Protein AF-A0AA36HS31-F1 (afdb_monomer)

Mean predicted aligned error: 20.89 Å

Radius of gyration: 39.19 Å; Cα contacts (8 Å, |Δi|>4): 414; chains: 1; bounding box: 127×106×77 Å

Sequence (429 aa):
GKVSGEDRASPPRRLASSHDGKEPAELPWLVSKPWRVFSDANIYEEDPELNCRLLNPVLPLPDVEVEVCLQMWARDPGQQTTSSSSRHGAVAPASSPQGELATGRALRISGLADSAKNAQRLMGVYVELAEQHGGRPSFAKQDQAKPSCLYFHAEKEKWRVAKSLSEKGDFAHVKDSSELPWQVSRPWKVFDGEHHKEVALLQVCQVDRSAEVAPSPKPARKRRRAEVLDEMPLEVLTCLPEDAAPTHPAHGAVRWEAANSRAKFTHNGVTFQATKNGCGSQAAAMVIARACYVKLAEGADREEVLQFRDASMQQAKEIHRSASEVPPAPSGEEGERGEVDGAGPPSKQARTEATGDDATSLSSSSSSDSDSDAAKDGDDSSSEGASGYGRLQPGRPAPALGRACAKMAVRTGLRCYKCYQEKHRCRCK

Organism: NCBI:txid2562239

Foldseek 3Di:
DDDDDDDDDDDDDDPPPPPPPPPPPDDPPPPPDFAWDQDPVRDTDGDPVDDDDDPDPPDDDPPDPDPDPDPDDDDDPDDDDDDDDDDDDDDDDDDDPPDDPPPFWKKFKDQDDPPAVCRVVGGAMWGWDPDADLPAIKTWHDPDPQIWIWHADNVQCKIFIDSDPPDPDGQKMDNHNDRDPQVDPAFMFGDRPPGTHTRNRIGMGTDDPVPPPPPPPPCPVVPPPPPPQPPDPVQLVVLAPDADDPPDCLVVQWDQDPVQQWIWGADPNDIDIFHCQLQVHSVSRSRLSRVLVVCVVVVHDPVVSVVSSNVNSNRNNVVSVVVVPPPDPPPDPPDDDDDDDDDDDDDDDDDDDDDDDDDDDDDDDDDDDDDDDDDDDDDDDDDDDDDDDDDDDPDDDDPDDDPPVVVVCVVVPNPDPVCVVDVPDDPDD

Solvent-accessible surface area (backbone atoms only — not comparable to full-atom values): 28938 Å² total; per-residue (Å²): 134,82,88,87,86,80,92,77,88,77,79,86,80,78,83,79,82,78,78,75,84,70,74,77,77,76,57,95,81,70,72,88,64,81,42,67,46,80,44,97,84,81,43,76,44,77,42,91,82,64,69,92,72,84,78,62,90,88,57,82,78,76,92,73,85,77,84,76,87,74,88,76,81,85,78,84,92,82,79,89,80,84,86,80,90,78,93,74,93,73,84,77,76,83,75,74,80,84,63,78,81,65,90,49,60,37,32,35,34,45,58,65,56,83,86,43,64,58,25,77,71,65,44,46,54,25,38,39,46,94,60,61,36,73,93,28,72,18,27,36,45,74,89,52,99,64,58,34,27,40,33,43,39,59,96,72,45,21,36,36,32,18,65,44,97,82,57,90,69,58,52,30,37,30,83,44,79,53,85,46,80,58,65,51,84,69,60,30,28,35,38,63,86,85,53,71,45,78,35,78,58,47,44,46,43,77,45,62,75,85,78,62,75,62,79,69,73,69,71,61,79,72,62,67,72,74,73,71,70,76,80,70,57,69,72,57,61,74,67,47,72,74,59,61,59,92,87,41,67,38,72,78,55,48,41,79,40,77,92,74,43,27,20,36,36,71,58,96,89,45,74,51,74,27,38,22,87,48,20,65,33,65,64,51,9,44,34,53,42,21,35,43,45,50,43,48,74,73,65,50,53,74,65,61,44,50,53,51,49,53,54,50,26,52,51,34,33,52,48,49,50,56,69,68,60,62,71,78,73,83,76,83,81,84,76,92,76,82,91,78,92,80,83,86,89,84,89,88,87,85,93,80,88,84,87,81,90,82,85,84,90,78,90,85,82,89,77,94,84,85,88,82,85,84,79,89,79,85,81,87,85,88,83,84,84,80,90,75,95,76,82,88,78,92,84,75,84,78,77,83,78,60,78,72,63,63,65,57,36,67,76,72,71,54,88,47,76,66,53,71,75,46,84,82,76,76,85,82,128

Structure (mmCIF, N/CA/C/O backbone):
data_AF-A0AA36HS31-F1
#
_entry.id   AF-A0AA36HS31-F1
#
loop_
_atom_site.group_PDB
_atom_site.id
_atom_site.type_symbol
_atom_site.label_atom_id
_atom_site.label_alt_id
_atom_site.label_comp_id
_atom_site.label_asym_id
_atom_site.label_entity_id
_atom_site.label_seq_id
_atom_site.pdbx_PDB_ins_code
_atom_site.Cartn_x
_atom_site.Cartn_y
_atom_site.Cartn_z
_atom_site.occupancy
_atom_site.B_iso_or_equiv
_atom_site.auth_seq_id
_atom_site.auth_comp_id
_atom_site.auth_asym_id
_atom_site.auth_atom_id
_atom_site.pdbx_PDB_model_num
ATOM 1 N N . GLY A 1 1 ? 81.835 -63.011 -44.218 1.00 41.03 1 GLY A N 1
ATOM 2 C CA . GLY A 1 1 ? 82.513 -63.680 -43.097 1.00 41.03 1 GLY A CA 1
ATOM 3 C C . GLY A 1 1 ? 82.568 -62.746 -41.912 1.00 41.03 1 GLY A C 1
ATOM 4 O O . GLY A 1 1 ? 82.998 -61.625 -42.114 1.00 41.03 1 GLY A O 1
ATOM 5 N N . LYS A 1 2 ? 82.162 -63.272 -40.746 1.00 40.38 2 LYS A N 1
ATOM 6 C CA . LYS A 1 2 ? 82.408 -62.826 -39.355 1.00 40.38 2 LYS A CA 1
ATOM 7 C C . LYS A 1 2 ? 81.834 -61.446 -38.946 1.00 40.38 2 LYS A C 1
ATOM 9 O O . LYS A 1 2 ? 82.147 -60.453 -39.578 1.00 40.38 2 LYS A O 1
ATOM 14 N N . VAL A 1 3 ? 80.861 -61.359 -38.019 1.00 41.88 3 VAL A N 1
ATOM 15 C CA . VAL A 1 3 ? 80.943 -61.626 -36.550 1.00 41.88 3 VAL A CA 1
ATOM 16 C C . VAL A 1 3 ? 81.955 -60.645 -35.940 1.00 41.88 3 VAL A C 1
ATOM 18 O O . VAL A 1 3 ? 83.097 -60.657 -36.376 1.00 41.88 3 VAL A O 1
ATOM 21 N N . SER A 1 4 ? 81.599 -59.694 -35.071 1.00 46.47 4 SER A N 1
ATOM 22 C CA . SER A 1 4 ? 81.195 -59.862 -33.659 1.00 46.47 4 SER A CA 1
ATOM 23 C C . SER A 1 4 ? 80.957 -58.488 -33.003 1.00 46.47 4 SER A C 1
ATOM 25 O O . SER A 1 4 ? 81.559 -57.509 -33.437 1.00 46.47 4 SER A O 1
ATOM 27 N N . GLY A 1 5 ? 80.199 -58.446 -31.902 1.00 42.88 5 GLY A N 1
ATOM 28 C CA . GLY A 1 5 ? 80.208 -57.331 -30.939 1.00 42.88 5 GLY A CA 1
ATOM 29 C C . GLY A 1 5 ? 78.870 -57.188 -30.212 1.00 42.88 5 GLY A C 1
ATOM 30 O O . GLY A 1 5 ? 78.072 -56.333 -30.567 1.00 42.88 5 GLY A O 1
ATOM 31 N N . GLU A 1 6 ? 78.484 -58.194 -29.431 1.00 47.50 6 GLU A N 1
ATOM 32 C CA . GLU A 1 6 ? 78.582 -58.205 -27.956 1.00 47.50 6 GLU A CA 1
ATOM 33 C C . GLU A 1 6 ? 77.402 -57.514 -27.253 1.00 47.50 6 GLU A C 1
ATOM 35 O O . GLU A 1 6 ? 77.354 -56.303 -27.043 1.00 47.50 6 GLU A O 1
ATOM 40 N N . ASP A 1 7 ? 76.467 -58.381 -26.860 1.00 44.38 7 ASP A N 1
ATOM 41 C CA . ASP A 1 7 ? 75.429 -58.192 -25.859 1.00 44.38 7 ASP A CA 1
ATOM 42 C C . ASP A 1 7 ? 75.990 -57.673 -24.526 1.00 44.38 7 ASP A C 1
ATOM 44 O O . ASP A 1 7 ? 76.790 -58.332 -23.858 1.00 44.38 7 ASP A O 1
ATOM 48 N N . ARG A 1 8 ? 75.468 -56.533 -24.065 1.00 48.47 8 ARG A N 1
ATOM 49 C CA . ARG A 1 8 ? 75.457 -56.169 -22.643 1.00 48.47 8 ARG A CA 1
ATOM 50 C C . ARG A 1 8 ? 74.017 -56.107 -22.155 1.00 48.47 8 ARG A C 1
ATOM 52 O O . ARG A 1 8 ? 73.296 -55.139 -22.388 1.00 48.47 8 ARG A O 1
ATOM 59 N N . ALA A 1 9 ? 73.629 -57.166 -21.452 1.00 48.94 9 ALA A N 1
ATOM 60 C CA . ALA A 1 9 ? 72.390 -57.269 -20.703 1.00 48.94 9 ALA A CA 1
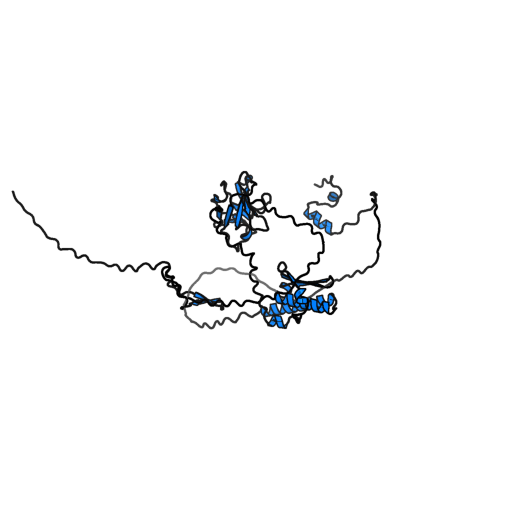ATOM 61 C C . ALA A 1 9 ? 72.254 -56.103 -19.707 1.00 48.94 9 ALA A C 1
ATOM 63 O O . ALA A 1 9 ? 73.081 -55.930 -18.810 1.00 48.94 9 ALA A O 1
ATOM 64 N N . SER A 1 10 ? 71.193 -55.309 -19.866 1.00 50.38 10 SER A N 1
ATOM 65 C CA . SER A 1 10 ? 70.749 -54.335 -18.866 1.00 50.38 10 SER A CA 1
ATOM 66 C C . SER A 1 10 ? 69.822 -55.022 -17.852 1.00 50.38 10 SER A C 1
ATOM 68 O O . SER A 1 10 ? 68.969 -55.814 -18.255 1.00 50.38 10 SER A O 1
ATOM 70 N N . PRO A 1 11 ? 69.962 -54.742 -16.545 1.00 59.78 11 PRO A N 1
ATOM 71 C CA . P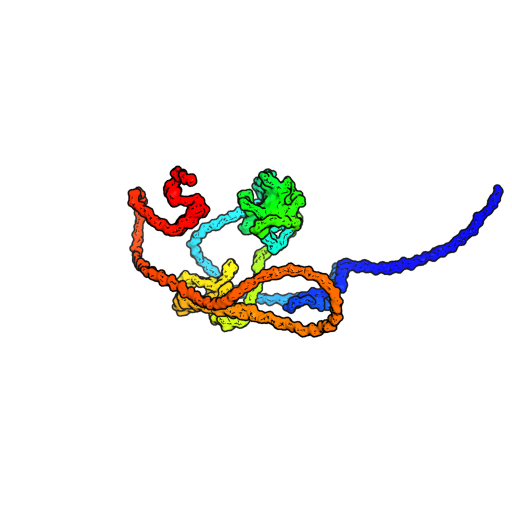RO A 1 11 ? 69.165 -55.378 -15.500 1.00 59.78 11 PRO A CA 1
ATOM 72 C C . PRO A 1 11 ? 67.702 -54.891 -15.506 1.00 59.78 11 PRO A C 1
ATOM 74 O O . PRO A 1 11 ? 67.429 -53.760 -15.922 1.00 59.78 11 PRO A O 1
ATOM 77 N N . PRO A 1 12 ? 66.746 -55.700 -15.008 1.00 51.09 12 PRO A N 1
ATOM 78 C CA . PRO A 1 12 ? 65.339 -55.317 -14.952 1.00 51.09 12 PRO A CA 1
ATOM 79 C C . PRO A 1 12 ? 65.135 -54.136 -13.993 1.00 51.09 12 PRO A C 1
ATOM 81 O O . PRO A 1 12 ? 65.414 -54.221 -12.794 1.00 51.09 12 PRO A O 1
ATOM 84 N N . ARG A 1 13 ? 64.622 -53.020 -14.527 1.00 45.19 13 ARG A N 1
ATOM 85 C CA . ARG A 1 13 ? 64.150 -51.880 -13.733 1.00 45.19 13 ARG A CA 1
ATOM 86 C C . ARG A 1 13 ? 62.986 -52.333 -12.850 1.00 45.19 13 ARG A C 1
ATOM 88 O O . ARG A 1 13 ? 61.921 -52.689 -13.346 1.00 45.19 13 ARG A O 1
ATOM 95 N N . ARG A 1 14 ? 63.202 -52.282 -11.534 1.00 42.59 14 ARG A N 1
ATOM 96 C CA . ARG A 1 14 ? 62.154 -52.367 -10.512 1.00 42.59 14 ARG A CA 1
ATOM 97 C C . ARG A 1 14 ? 61.134 -51.251 -10.753 1.00 42.59 14 ARG A C 1
ATOM 99 O O . ARG A 1 14 ? 61.499 -50.077 -10.744 1.00 42.59 14 ARG A O 1
ATOM 106 N N . LEU A 1 15 ? 59.871 -51.624 -10.942 1.00 45.38 15 LEU A N 1
ATOM 107 C CA . LEU A 1 15 ? 58.733 -50.717 -10.835 1.00 45.38 15 LEU A CA 1
ATOM 108 C C . LEU A 1 15 ? 58.614 -50.292 -9.367 1.00 45.38 15 LEU A C 1
ATOM 110 O O . LEU A 1 15 ? 58.110 -51.037 -8.530 1.00 45.38 15 LEU A O 1
ATOM 114 N N . ALA A 1 16 ? 59.138 -49.111 -9.044 1.00 43.50 16 ALA A N 1
ATOM 115 C CA . ALA A 1 16 ? 58.800 -48.424 -7.810 1.00 43.50 16 ALA A CA 1
ATOM 116 C C . ALA A 1 16 ? 57.371 -47.888 -7.964 1.00 43.50 16 ALA A C 1
ATOM 118 O O . ALA A 1 16 ? 57.127 -46.940 -8.705 1.00 43.50 16 ALA A O 1
ATOM 119 N N . SER A 1 17 ? 56.427 -48.552 -7.302 1.00 45.88 17 SER A N 1
ATOM 120 C CA . SER A 1 17 ? 55.061 -48.080 -7.101 1.00 45.88 17 SER A CA 1
ATOM 121 C C . SER A 1 17 ? 55.089 -46.877 -6.157 1.00 45.88 17 SER A C 1
ATOM 123 O O . SER A 1 17 ? 54.983 -47.031 -4.941 1.00 45.88 17 SER A O 1
ATOM 125 N N . SER A 1 18 ? 55.247 -45.677 -6.706 1.00 44.75 18 SER A N 1
ATOM 126 C CA . SER A 1 18 ? 54.918 -44.429 -6.021 1.00 44.75 18 SER A CA 1
ATOM 127 C C . SER A 1 18 ? 53.394 -44.307 -5.954 1.00 44.75 18 SER A C 1
ATOM 129 O O . SER A 1 18 ? 52.759 -43.753 -6.849 1.00 44.75 18 SER A O 1
ATOM 131 N N . HIS A 1 19 ? 52.801 -44.880 -4.904 1.00 44.28 19 HIS A N 1
ATOM 132 C CA . HIS A 1 19 ? 51.466 -44.496 -4.458 1.00 44.28 19 HIS A CA 1
ATOM 133 C C . HIS A 1 19 ? 51.578 -43.081 -3.877 1.00 44.28 19 HIS A C 1
ATOM 135 O O . HIS A 1 19 ? 51.825 -42.899 -2.688 1.00 44.28 19 HIS A O 1
ATOM 141 N N . ASP A 1 20 ? 51.446 -42.079 -4.746 1.00 47.59 20 ASP A N 1
ATOM 142 C CA . ASP A 1 20 ? 51.079 -40.729 -4.337 1.00 47.59 20 ASP A CA 1
ATOM 143 C C . ASP A 1 20 ? 49.720 -40.823 -3.638 1.00 47.59 20 ASP A C 1
ATOM 145 O O . ASP A 1 20 ? 48.689 -41.093 -4.264 1.00 47.59 20 ASP A O 1
ATOM 149 N N . GLY A 1 21 ? 49.740 -40.666 -2.315 1.00 49.56 21 GLY A N 1
ATOM 150 C CA . GLY A 1 21 ? 48.562 -40.517 -1.473 1.00 49.56 21 GLY A CA 1
ATOM 151 C C . GLY A 1 21 ? 47.878 -39.194 -1.786 1.00 49.56 21 GLY A C 1
ATOM 152 O O . GLY A 1 21 ? 48.016 -38.224 -1.051 1.00 49.56 21 GLY A O 1
ATOM 153 N N . LYS A 1 22 ? 47.164 -39.147 -2.910 1.00 48.03 22 LYS A N 1
ATOM 154 C CA . LYS A 1 22 ? 46.239 -38.067 -3.218 1.00 48.03 22 LYS A CA 1
ATOM 155 C C . LYS A 1 22 ? 44.997 -38.300 -2.368 1.00 48.03 22 LYS A C 1
ATOM 157 O O . LYS A 1 22 ? 44.219 -39.208 -2.662 1.00 48.03 22 LYS A O 1
ATOM 162 N N . GLU A 1 23 ? 44.873 -37.523 -1.293 1.00 57.31 23 GLU A N 1
ATOM 163 C CA . GLU A 1 23 ? 43.659 -37.444 -0.480 1.00 57.31 23 GLU A CA 1
ATOM 164 C C . GLU A 1 23 ? 42.438 -37.388 -1.413 1.00 57.31 23 GLU A C 1
ATOM 166 O O . GLU A 1 23 ? 42.436 -36.592 -2.364 1.00 57.31 23 GLU A O 1
ATOM 171 N N . PRO A 1 24 ? 41.437 -38.268 -1.224 1.00 59.31 24 PRO A N 1
ATOM 172 C CA . PRO A 1 24 ? 40.237 -38.233 -2.039 1.00 59.31 24 PRO A CA 1
ATOM 173 C C . PRO A 1 24 ? 39.610 -36.853 -1.873 1.00 59.31 24 PRO A C 1
ATOM 175 O O . PRO A 1 24 ? 39.340 -36.429 -0.753 1.00 59.31 24 PRO A O 1
ATOM 178 N N . ALA A 1 25 ? 39.428 -36.150 -2.992 1.00 51.41 25 ALA A N 1
ATOM 179 C CA . ALA A 1 25 ? 38.789 -34.845 -3.013 1.00 51.41 25 ALA A CA 1
ATOM 180 C C . ALA A 1 25 ? 37.490 -34.922 -2.206 1.00 51.41 25 ALA A C 1
ATOM 182 O O . ALA A 1 25 ? 36.600 -35.708 -2.549 1.00 51.41 25 ALA A O 1
ATOM 183 N N . GLU A 1 26 ? 37.428 -34.154 -1.116 1.00 59.28 26 GLU A N 1
ATOM 184 C CA . GLU A 1 26 ? 36.242 -34.062 -0.279 1.00 59.28 26 GLU A CA 1
ATOM 185 C C . GLU A 1 26 ? 35.053 -33.759 -1.186 1.00 59.28 26 GLU A C 1
ATOM 187 O O . GLU A 1 26 ? 35.059 -32.819 -1.988 1.00 59.28 26 GLU A O 1
ATOM 192 N N . LEU A 1 27 ? 34.056 -34.638 -1.125 1.00 69.00 27 LEU A N 1
ATOM 193 C CA . LEU A 1 27 ? 32.843 -34.497 -1.909 1.00 69.00 27 LEU A CA 1
ATOM 194 C C . LEU A 1 27 ? 32.241 -33.121 -1.575 1.00 69.00 27 LEU A C 1
ATOM 196 O O . LEU A 1 27 ? 32.151 -32.788 -0.394 1.00 69.00 27 LEU A O 1
ATOM 200 N N . PRO A 1 28 ? 31.811 -32.314 -2.561 1.00 63.78 28 PRO A N 1
ATOM 201 C CA . PRO A 1 28 ? 31.486 -30.894 -2.365 1.00 63.78 28 PRO A CA 1
ATOM 202 C C . PRO A 1 28 ? 30.324 -30.612 -1.393 1.00 63.78 28 PRO A C 1
ATOM 204 O O . PRO A 1 28 ? 30.024 -29.456 -1.110 1.00 63.78 28 PRO A O 1
ATOM 207 N N . TRP A 1 29 ? 29.657 -31.651 -0.889 1.00 70.25 29 TRP A N 1
ATOM 208 C CA . TRP A 1 29 ? 28.585 -31.580 0.104 1.00 70.25 29 TRP A CA 1
ATOM 209 C C . TRP A 1 29 ? 29.024 -31.950 1.529 1.00 70.25 29 TRP A C 1
ATOM 211 O O . TRP A 1 29 ? 28.199 -31.900 2.441 1.00 70.25 29 TRP A O 1
ATOM 221 N N . LEU A 1 30 ? 30.288 -32.327 1.747 1.00 71.00 30 LEU A N 1
ATOM 222 C CA . LEU A 1 30 ? 30.830 -32.541 3.085 1.00 71.00 30 LEU A CA 1
ATOM 223 C C . LEU A 1 30 ? 31.135 -31.173 3.710 1.00 71.00 30 LEU A C 1
ATOM 225 O O . LEU A 1 30 ? 32.194 -30.585 3.505 1.00 71.00 30 LEU A O 1
ATOM 229 N N . VAL A 1 31 ? 30.172 -30.622 4.445 1.00 75.19 31 VAL A N 1
ATOM 230 C CA . VAL A 1 31 ? 30.398 -29.395 5.214 1.00 75.19 31 VAL A CA 1
ATOM 231 C C . VAL A 1 31 ? 31.186 -29.779 6.466 1.00 75.19 31 VAL A C 1
ATOM 233 O O . VAL A 1 31 ? 30.637 -30.366 7.391 1.00 75.19 31 VAL A O 1
ATOM 236 N N . SER A 1 32 ? 32.486 -29.480 6.484 1.00 73.94 32 SER A N 1
ATOM 237 C CA . SER A 1 32 ? 33.389 -29.791 7.605 1.00 73.94 32 SER A CA 1
ATOM 238 C C . SER A 1 32 ? 33.232 -28.853 8.807 1.00 73.94 32 SER A C 1
ATOM 240 O O . SER A 1 32 ? 33.770 -29.121 9.879 1.00 73.94 32 SER A O 1
ATOM 242 N N . LYS A 1 33 ? 32.494 -27.748 8.648 1.00 81.19 33 LYS A N 1
ATOM 243 C CA . LYS A 1 33 ? 32.233 -26.783 9.721 1.00 81.19 33 LYS A CA 1
ATOM 244 C C . LYS A 1 33 ? 30.927 -27.122 10.453 1.00 81.19 33 LYS A C 1
ATOM 246 O O . LYS A 1 33 ? 29.948 -27.435 9.776 1.00 81.19 33 LYS A O 1
ATOM 251 N N . PRO A 1 34 ? 30.894 -27.030 11.797 1.00 81.81 34 PRO A N 1
ATOM 252 C CA . PRO A 1 34 ? 29.680 -27.261 12.574 1.00 81.81 34 PRO A CA 1
ATOM 253 C C . PRO A 1 34 ? 28.580 -26.271 12.177 1.00 81.81 34 PRO A C 1
ATOM 255 O O . PRO A 1 34 ? 28.851 -25.120 11.816 1.00 81.81 34 PRO A O 1
ATOM 258 N N . TRP A 1 35 ? 27.333 -26.736 12.223 1.00 85.88 35 TRP A N 1
ATOM 259 C CA . TRP A 1 35 ? 26.175 -25.897 11.945 1.00 85.88 35 TRP A CA 1
ATOM 260 C C . TRP A 1 35 ? 25.978 -24.898 13.080 1.00 85.88 35 TRP A C 1
ATOM 262 O O . TRP A 1 35 ? 26.161 -25.218 14.252 1.00 85.88 35 TRP A O 1
ATOM 272 N N . ARG A 1 36 ? 25.600 -23.673 12.712 1.00 90.25 36 ARG A N 1
ATOM 273 C CA . ARG A 1 36 ? 25.250 -22.622 13.663 1.00 90.25 36 ARG A CA 1
ATOM 274 C C . ARG A 1 36 ? 23.754 -22.373 13.616 1.00 90.25 36 ARG A C 1
ATOM 276 O O . ARG A 1 36 ? 23.219 -22.091 12.543 1.00 90.25 36 ARG A O 1
ATOM 283 N N . VAL A 1 37 ? 23.104 -22.461 14.767 1.00 89.50 37 VAL A N 1
ATOM 284 C CA . VAL A 1 37 ? 21.677 -22.194 14.946 1.00 89.50 37 VAL A CA 1
ATOM 285 C C . VAL A 1 37 ? 21.523 -20.798 15.535 1.00 89.50 37 VAL A C 1
ATOM 287 O O . VAL A 1 37 ? 22.332 -20.356 16.348 1.00 89.50 37 VAL A O 1
ATOM 290 N N . PHE A 1 38 ? 20.515 -20.071 15.069 1.00 89.00 38 PHE A N 1
ATOM 291 C CA . PHE A 1 38 ? 20.208 -18.738 15.569 1.00 89.00 38 PHE A CA 1
ATOM 292 C C . PHE A 1 38 ? 19.352 -18.869 16.833 1.00 89.00 38 PHE A C 1
ATOM 294 O O . PHE A 1 38 ? 18.243 -19.396 16.750 1.00 89.00 38 PHE A O 1
ATOM 301 N N . SER A 1 39 ? 19.878 -18.444 17.984 1.00 85.88 39 SER A N 1
ATOM 302 C CA . SER A 1 39 ? 19.177 -18.520 19.271 1.00 85.88 39 SER A CA 1
ATOM 303 C C . SER A 1 39 ? 18.293 -17.291 19.518 1.00 85.88 39 SER A C 1
ATOM 305 O O . SER A 1 39 ? 18.472 -16.237 18.900 1.00 85.88 39 SER A O 1
ATOM 307 N N . ASP A 1 40 ? 17.357 -17.399 20.468 1.00 75.31 40 ASP A N 1
ATOM 308 C CA . ASP A 1 40 ? 16.470 -16.297 20.888 1.00 75.31 40 ASP A CA 1
ATOM 309 C C . ASP A 1 40 ? 17.238 -15.100 21.484 1.00 75.31 40 ASP A C 1
ATOM 311 O O . ASP A 1 40 ? 16.714 -13.990 21.577 1.00 75.31 40 ASP A O 1
ATOM 315 N N . ALA A 1 41 ? 18.514 -15.297 21.828 1.00 79.50 41 ALA A N 1
ATOM 316 C CA . ALA A 1 41 ? 19.433 -14.246 22.251 1.00 79.50 41 ALA A CA 1
ATOM 317 C C . ALA A 1 41 ? 20.045 -13.449 21.076 1.00 79.50 41 ALA A C 1
ATOM 319 O O . ALA A 1 41 ? 20.936 -12.629 21.293 1.00 79.50 41 ALA A O 1
ATOM 320 N N . ASN A 1 42 ? 19.586 -13.666 19.835 1.00 82.25 42 ASN A N 1
ATOM 321 C CA . ASN A 1 42 ? 20.143 -13.087 18.604 1.00 82.25 42 ASN A CA 1
ATOM 322 C C . ASN A 1 42 ? 21.635 -13.413 18.372 1.00 82.25 42 ASN A C 1
ATOM 324 O O . ASN A 1 42 ? 22.358 -12.630 17.748 1.00 82.25 42 ASN A O 1
ATOM 328 N N . ILE A 1 43 ? 22.110 -14.565 18.852 1.00 89.12 43 ILE A N 1
ATOM 329 C CA . ILE A 1 43 ? 23.489 -15.039 18.668 1.00 89.12 43 ILE A CA 1
ATOM 330 C C . ILE A 1 43 ? 23.463 -16.366 17.896 1.00 89.12 43 ILE A C 1
ATOM 332 O O . ILE A 1 43 ? 22.498 -17.125 17.949 1.00 89.12 43 ILE A O 1
ATOM 336 N N . TYR A 1 44 ? 24.514 -16.625 17.118 1.00 91.06 44 TYR A N 1
ATOM 337 C CA . TYR A 1 44 ? 24.709 -17.902 16.436 1.00 91.06 44 TYR A CA 1
ATOM 338 C C . TYR A 1 44 ? 25.505 -18.849 17.331 1.00 91.06 44 TYR A C 1
ATOM 340 O O . TYR A 1 44 ? 26.695 -18.622 17.553 1.00 91.06 44 TYR A O 1
ATOM 348 N N . GLU A 1 45 ? 24.862 -19.912 17.798 1.00 91.69 45 GLU A N 1
ATOM 349 C CA . GLU A 1 45 ? 25.476 -20.948 18.631 1.00 91.69 45 GLU A CA 1
ATOM 350 C C . GLU A 1 45 ? 25.725 -22.210 17.800 1.00 91.69 45 GLU A C 1
ATOM 352 O O . GLU A 1 45 ? 24.945 -22.544 16.908 1.00 91.69 45 GLU A O 1
ATOM 357 N N . GLU A 1 46 ? 26.853 -22.880 18.034 1.00 93.12 46 GLU A N 1
ATOM 358 C CA . GLU A 1 46 ? 27.182 -24.134 17.351 1.00 93.12 46 GLU A CA 1
ATOM 359 C C . GLU A 1 46 ? 26.407 -25.282 18.002 1.00 93.12 46 GLU A C 1
ATOM 361 O O . GLU A 1 46 ? 26.571 -25.534 19.193 1.00 93.12 46 GLU A O 1
ATOM 366 N N . ASP A 1 47 ? 25.571 -25.971 17.220 1.00 89.00 47 ASP A N 1
ATOM 367 C CA . ASP A 1 47 ? 24.804 -27.128 17.686 1.00 89.00 47 ASP A CA 1
ATOM 368 C C . ASP A 1 47 ? 25.481 -28.419 17.186 1.00 89.00 47 ASP A C 1
ATOM 370 O O . ASP A 1 47 ? 25.407 -28.733 15.989 1.00 89.00 47 ASP A O 1
ATOM 374 N N . PRO A 1 48 ? 26.181 -29.165 18.064 1.00 83.06 48 PRO A N 1
ATOM 375 C CA . PRO A 1 48 ? 26.890 -30.381 17.680 1.00 83.06 48 PRO A CA 1
ATOM 376 C C . PRO A 1 48 ? 25.953 -31.554 17.358 1.00 83.06 48 PRO A C 1
ATOM 378 O O . PRO A 1 48 ? 26.400 -32.529 16.748 1.00 83.06 48 PRO A O 1
ATOM 381 N N . GLU A 1 49 ? 24.675 -31.490 17.743 1.00 81.62 49 GLU A N 1
ATOM 382 C CA . GLU A 1 49 ? 23.694 -32.546 17.465 1.00 81.62 49 GLU A CA 1
ATOM 383 C C . GLU A 1 49 ? 23.079 -32.405 16.066 1.00 81.62 49 GLU A C 1
ATOM 385 O O . GLU A 1 49 ? 22.586 -33.376 15.479 1.00 81.62 49 GLU A O 1
ATOM 390 N N . LEU A 1 50 ? 23.174 -31.212 15.477 1.00 80.88 50 LEU A N 1
ATOM 391 C CA . LEU A 1 50 ? 22.594 -30.892 14.182 1.00 80.88 50 LEU A CA 1
ATOM 392 C C . LEU A 1 50 ? 23.506 -31.366 13.041 1.00 80.88 50 LEU A C 1
ATOM 394 O O . LEU A 1 50 ? 24.359 -30.648 12.519 1.00 80.88 50 LEU A O 1
ATOM 398 N N . ASN A 1 51 ? 23.319 -32.623 12.638 1.00 79.25 51 ASN A N 1
ATOM 399 C CA . ASN A 1 51 ? 24.072 -33.248 11.554 1.00 79.25 51 ASN A CA 1
ATOM 400 C C . ASN A 1 51 ? 23.169 -33.545 10.345 1.00 79.25 51 ASN A C 1
ATOM 402 O O . ASN A 1 51 ? 22.239 -34.350 10.420 1.00 79.25 51 ASN A O 1
ATOM 406 N N . CYS A 1 52 ? 23.467 -32.932 9.197 1.00 70.75 52 CYS A N 1
ATOM 407 C CA . CYS A 1 52 ? 22.812 -33.264 7.933 1.00 70.75 52 CYS A CA 1
ATOM 408 C C . CYS A 1 52 ? 23.354 -34.592 7.386 1.00 70.75 52 CYS A C 1
ATOM 410 O O . CYS A 1 52 ? 24.375 -34.631 6.700 1.00 70.75 52 CYS A O 1
ATOM 412 N N . ARG A 1 53 ? 22.640 -35.693 7.638 1.00 72.44 53 ARG A N 1
ATOM 413 C CA . ARG A 1 53 ? 22.908 -36.973 6.969 1.00 72.44 53 ARG A CA 1
ATOM 414 C C . ARG A 1 53 ? 22.176 -37.023 5.633 1.00 72.44 53 ARG A C 1
ATOM 416 O O . ARG A 1 53 ? 20.959 -36.861 5.582 1.00 72.44 53 ARG A O 1
ATOM 423 N N . LEU A 1 54 ? 22.910 -37.287 4.551 1.00 63.62 54 LEU A N 1
ATOM 424 C CA . LEU A 1 54 ? 22.304 -37.570 3.252 1.00 63.62 54 LEU A CA 1
ATOM 425 C C . LEU A 1 54 ? 21.491 -38.866 3.374 1.00 63.62 54 LEU A C 1
ATOM 427 O O . LEU A 1 54 ? 22.059 -39.941 3.574 1.00 63.62 54 LEU A O 1
ATOM 431 N N . LEU A 1 55 ? 20.165 -38.762 3.283 1.00 64.88 55 LEU A N 1
ATOM 432 C CA . LEU A 1 55 ? 19.294 -39.931 3.265 1.00 64.88 55 LEU A CA 1
ATOM 433 C C . LEU A 1 55 ? 19.582 -40.725 1.988 1.00 64.88 55 LEU A C 1
ATOM 435 O O . LEU A 1 55 ? 19.421 -40.221 0.877 1.00 64.88 55 LEU A O 1
ATOM 439 N N . ASN A 1 56 ? 20.049 -41.961 2.157 1.00 59.31 56 ASN A N 1
ATOM 440 C CA . ASN A 1 56 ? 20.271 -42.876 1.049 1.00 59.31 56 ASN A CA 1
ATOM 441 C C . ASN A 1 56 ? 18.901 -43.252 0.449 1.00 59.31 56 ASN A C 1
ATOM 443 O O . ASN A 1 56 ? 18.111 -43.886 1.150 1.00 59.31 56 ASN A O 1
ATOM 447 N N . PRO A 1 57 ? 18.606 -42.908 -0.819 1.00 64.31 57 PRO A N 1
ATOM 448 C CA . PRO A 1 57 ? 17.283 -43.119 -1.413 1.00 64.31 57 PRO A CA 1
ATOM 449 C C . PRO A 1 57 ? 16.922 -44.601 -1.614 1.00 64.31 57 PRO A C 1
ATOM 451 O O . PRO A 1 57 ? 15.808 -44.904 -2.028 1.00 64.31 57 PRO A O 1
ATOM 454 N N . VAL A 1 58 ? 17.854 -45.523 -1.354 1.00 70.88 58 VAL A N 1
ATOM 455 C CA . VAL A 1 58 ? 17.670 -46.968 -1.557 1.00 70.88 58 VAL A CA 1
ATOM 456 C C . VAL A 1 58 ? 17.185 -47.685 -0.290 1.00 70.88 58 VAL A C 1
ATOM 458 O O . VAL A 1 58 ? 16.714 -48.817 -0.377 1.00 70.88 58 VAL A O 1
ATOM 461 N N . LEU A 1 59 ? 17.265 -47.057 0.888 1.00 62.97 59 LEU A N 1
ATOM 462 C CA . LEU A 1 59 ? 16.832 -47.687 2.138 1.00 62.97 59 LEU A CA 1
ATOM 463 C C . LEU A 1 59 ? 15.421 -47.223 2.533 1.00 62.97 59 LEU A C 1
ATOM 465 O O . LEU A 1 59 ? 15.143 -46.024 2.463 1.00 62.97 59 LEU A O 1
ATOM 469 N N . PRO A 1 60 ? 14.528 -48.142 2.952 1.00 62.22 60 PRO A N 1
ATOM 470 C CA . PRO A 1 60 ? 13.221 -47.766 3.474 1.00 62.22 60 PRO A CA 1
ATOM 471 C C . PRO A 1 60 ? 13.411 -46.884 4.713 1.00 62.22 60 PRO A C 1
ATOM 473 O O . PRO A 1 60 ? 14.223 -47.194 5.588 1.00 62.22 60 PRO A O 1
ATOM 476 N N . LEU A 1 61 ? 12.695 -45.758 4.747 1.00 61.38 61 LEU A N 1
ATOM 477 C CA . LEU A 1 61 ? 12.708 -44.832 5.876 1.00 61.38 61 LEU A CA 1
ATOM 478 C C . LEU A 1 61 ? 12.307 -45.594 7.152 1.00 61.38 61 LEU A C 1
ATOM 480 O O . LEU A 1 61 ? 11.323 -46.334 7.106 1.00 61.38 61 LEU A O 1
ATOM 484 N N . PRO A 1 62 ? 13.040 -45.450 8.271 1.00 60.62 62 PRO A N 1
ATOM 485 C CA . PRO A 1 62 ? 12.562 -45.956 9.550 1.00 60.62 62 PRO A CA 1
ATOM 486 C C . PRO A 1 62 ? 11.250 -45.248 9.914 1.00 60.62 62 PRO A C 1
ATOM 488 O O . PRO A 1 62 ? 11.088 -44.066 9.603 1.00 60.62 62 PRO A O 1
ATOM 491 N N . ASP A 1 63 ? 10.331 -45.969 10.558 1.00 49.62 63 ASP A N 1
ATOM 492 C CA . ASP A 1 63 ? 9.060 -45.431 11.050 1.00 49.62 63 ASP A CA 1
ATOM 493 C C . ASP A 1 63 ? 9.334 -44.324 12.080 1.00 49.62 63 ASP A C 1
ATOM 495 O O . ASP A 1 63 ? 9.575 -44.577 13.259 1.00 49.62 63 ASP A O 1
ATOM 499 N N . VAL A 1 64 ? 9.360 -43.076 11.613 1.00 62.59 64 VAL A N 1
ATOM 500 C CA . VAL A 1 64 ? 9.408 -41.890 12.466 1.00 62.59 64 VAL A CA 1
ATOM 501 C C . VAL A 1 64 ? 7.966 -41.450 12.684 1.00 62.59 64 VAL A C 1
ATOM 503 O O . VAL A 1 64 ? 7.354 -40.834 11.809 1.00 62.59 64 VAL A O 1
ATOM 506 N N . GLU A 1 65 ? 7.410 -41.782 13.847 1.00 38.47 65 GLU A N 1
ATOM 507 C CA . GLU A 1 65 ? 6.128 -41.244 14.296 1.00 38.47 65 GLU A CA 1
ATOM 508 C C . GLU A 1 65 ? 6.297 -39.751 14.601 1.00 38.47 65 GLU A C 1
ATOM 510 O O . GLU A 1 65 ? 6.845 -39.348 15.625 1.00 38.47 65 GLU A O 1
ATOM 515 N N . VAL A 1 66 ? 5.857 -38.904 13.671 1.00 43.47 66 VAL A N 1
ATOM 516 C CA . VAL A 1 66 ? 5.762 -37.460 13.890 1.00 43.47 66 VAL A CA 1
ATOM 517 C C . VAL A 1 66 ? 4.411 -37.185 14.545 1.00 43.47 66 VAL A C 1
ATOM 519 O O . VAL A 1 66 ? 3.384 -37.113 13.869 1.00 43.47 66 VAL A O 1
ATOM 522 N N . GLU A 1 67 ? 4.401 -37.044 15.869 1.00 32.41 67 GLU A N 1
ATOM 523 C CA . GLU A 1 67 ? 3.212 -36.657 16.627 1.00 32.41 67 GLU A CA 1
ATOM 524 C C . GLU A 1 67 ? 2.904 -35.169 16.383 1.00 32.41 67 GLU A C 1
ATOM 526 O O . GLU A 1 67 ? 3.419 -34.261 17.036 1.00 32.41 67 GLU A O 1
ATOM 531 N N . VAL A 1 68 ? 2.077 -34.894 15.372 1.00 37.19 68 VAL A N 1
ATOM 532 C CA . VAL A 1 68 ? 1.584 -33.542 15.093 1.00 37.19 68 VAL A CA 1
ATOM 533 C C . VAL A 1 68 ? 0.397 -33.264 16.014 1.00 37.19 68 VAL A C 1
ATOM 535 O O . VAL A 1 68 ? -0.729 -33.682 15.742 1.00 37.19 68 VAL A O 1
ATOM 538 N N . CYS A 1 69 ? 0.634 -32.530 17.102 1.00 29.00 69 CYS A N 1
ATOM 539 C CA . CYS A 1 69 ? -0.417 -32.084 18.016 1.00 29.00 69 CYS A CA 1
ATOM 540 C C . CYS A 1 69 ? -1.301 -31.015 17.341 1.00 29.00 69 CYS A C 1
ATOM 542 O O . CYS A 1 69 ? -1.034 -29.814 17.397 1.00 29.00 69 CYS A O 1
ATOM 544 N N . LEU A 1 70 ? -2.358 -31.454 16.651 1.00 35.28 70 LEU A N 1
ATOM 545 C CA . LEU A 1 70 ? -3.410 -30.588 16.118 1.00 35.28 70 LEU A CA 1
ATOM 546 C C . LEU A 1 70 ? -4.524 -30.443 17.161 1.00 35.28 70 LEU A C 1
ATOM 548 O O . LEU A 1 70 ? -5.453 -31.248 17.210 1.00 35.28 70 LEU A O 1
ATOM 552 N N . GLN A 1 71 ? -4.476 -29.387 17.975 1.00 35.97 71 GLN A N 1
ATOM 553 C CA . GLN A 1 71 ? -5.639 -28.972 18.763 1.00 35.97 71 GLN A CA 1
ATOM 554 C C . GLN A 1 71 ? -6.741 -28.461 17.822 1.00 35.97 71 GLN A C 1
ATOM 556 O O . GLN A 1 71 ? -6.704 -27.340 17.315 1.00 35.97 71 GLN A O 1
ATOM 561 N N . MET A 1 72 ? -7.734 -29.312 17.571 1.00 32.84 72 MET A N 1
ATOM 562 C CA . MET A 1 72 ? -8.955 -28.959 16.856 1.00 32.84 72 MET A CA 1
ATOM 563 C C . MET A 1 72 ? -9.911 -28.206 17.789 1.00 32.84 72 MET A C 1
ATOM 565 O O . MET A 1 72 ? -10.461 -28.784 18.722 1.00 32.84 72 MET A O 1
ATOM 569 N N . TRP A 1 73 ? -10.171 -26.927 17.515 1.00 41.25 73 TRP A N 1
ATOM 570 C CA . TRP A 1 73 ? -11.321 -26.234 18.098 1.00 41.25 73 TRP A CA 1
ATOM 571 C C . TRP A 1 73 ? -12.607 -26.683 17.398 1.00 41.25 73 TRP A C 1
ATOM 573 O O . TRP A 1 73 ? -12.800 -26.449 16.201 1.00 41.25 73 TRP A O 1
ATOM 583 N N . ALA A 1 74 ? -13.480 -27.343 18.159 1.00 36.94 74 ALA A N 1
ATOM 584 C CA . ALA A 1 74 ? -14.825 -27.702 17.742 1.00 36.94 74 ALA A CA 1
ATOM 585 C C . ALA A 1 74 ? -15.654 -26.434 17.490 1.00 36.94 74 ALA A C 1
ATOM 587 O O . ALA A 1 74 ? -15.640 -25.488 18.276 1.00 36.94 74 ALA A O 1
ATOM 588 N N . ARG A 1 75 ? -16.367 -26.411 16.364 1.00 36.94 75 ARG A N 1
ATOM 589 C CA . ARG A 1 75 ? -17.247 -25.316 15.957 1.00 36.94 75 ARG A CA 1
ATOM 590 C C . ARG A 1 75 ? -18.688 -25.757 16.207 1.00 36.94 75 ARG A C 1
ATOM 592 O O . ARG A 1 75 ? -19.121 -26.744 15.619 1.00 36.94 75 ARG A O 1
ATOM 599 N N . ASP A 1 76 ? -19.399 -25.033 17.065 1.00 38.31 76 ASP A N 1
ATOM 600 C CA . ASP A 1 76 ? -20.806 -25.286 17.391 1.00 38.31 76 ASP A CA 1
ATOM 601 C C . ASP A 1 76 ? -21.719 -25.128 16.154 1.00 38.31 76 ASP A C 1
ATOM 603 O O . ASP A 1 76 ? -21.654 -24.096 15.470 1.00 38.31 76 ASP A O 1
ATOM 607 N N . PRO A 1 77 ? -22.592 -26.104 15.840 1.00 41.44 77 PRO A N 1
ATOM 608 C CA . PRO A 1 77 ? -23.558 -25.996 14.758 1.00 41.44 77 PRO A CA 1
ATOM 609 C C . PRO A 1 77 ? -24.867 -25.389 15.279 1.00 41.44 77 PRO A C 1
ATOM 611 O O . PRO A 1 77 ? -25.780 -26.105 15.679 1.00 41.44 77 PRO A O 1
ATOM 614 N N . GLY A 1 78 ? -25.000 -24.061 15.254 1.00 47.47 78 GLY A N 1
ATOM 615 C CA . GLY A 1 78 ? -26.269 -23.470 15.681 1.00 47.47 78 GLY A CA 1
ATOM 616 C C . GLY A 1 78 ? -26.389 -21.957 15.621 1.00 47.47 78 GLY A C 1
ATOM 617 O O . GLY A 1 78 ? -26.667 -21.355 16.644 1.00 47.47 78 GLY A O 1
ATOM 618 N N . GLN A 1 79 ? -26.256 -21.331 14.447 1.00 39.75 79 GLN A N 1
ATOM 619 C CA . GLN A 1 79 ? -26.814 -19.986 14.234 1.00 39.75 79 GLN A CA 1
ATOM 620 C C . GLN A 1 79 ? -27.318 -19.824 12.794 1.00 39.75 79 GLN A C 1
ATOM 622 O O . GLN A 1 79 ? -26.563 -19.566 11.857 1.00 39.75 79 GLN A O 1
ATOM 627 N N . GLN A 1 80 ? -28.631 -19.993 12.631 1.00 39.47 80 GLN A N 1
ATOM 628 C CA . GLN A 1 80 ? -29.363 -19.575 11.440 1.00 39.47 80 GLN A CA 1
ATOM 629 C C . GLN A 1 80 ? -29.449 -18.046 11.447 1.00 39.47 80 GLN A C 1
ATOM 631 O O . GLN A 1 80 ? -30.012 -17.456 12.366 1.00 39.47 80 GLN A O 1
ATOM 636 N N . THR A 1 81 ? -28.884 -17.397 10.431 1.00 38.88 81 THR A N 1
ATOM 637 C CA . THR A 1 81 ? -29.058 -15.957 10.217 1.00 38.88 81 THR A CA 1
ATOM 638 C C . THR A 1 81 ? -30.185 -15.740 9.211 1.00 38.88 81 THR A C 1
ATOM 640 O O . THR A 1 81 ? -30.083 -16.088 8.036 1.00 38.88 81 THR A O 1
ATOM 643 N N . THR A 1 82 ? -31.297 -15.183 9.684 1.00 41.28 82 THR A N 1
ATOM 644 C CA . THR A 1 82 ? -32.422 -14.753 8.851 1.00 41.28 82 THR A CA 1
ATOM 645 C C . THR A 1 82 ? -32.051 -13.471 8.113 1.00 41.28 82 THR A C 1
ATOM 647 O O . THR A 1 82 ? -31.749 -12.449 8.728 1.00 41.28 82 THR A O 1
ATOM 650 N N . SER A 1 83 ? -32.061 -13.525 6.785 1.00 34.75 83 SER A N 1
ATOM 651 C CA . SER A 1 83 ? -31.708 -12.413 5.904 1.00 34.75 83 SER A CA 1
ATOM 652 C C . SER A 1 83 ? -32.942 -11.548 5.630 1.00 34.75 83 SER A C 1
ATOM 654 O O . SER A 1 83 ? -33.814 -11.928 4.853 1.00 34.75 83 SER A O 1
ATOM 656 N N . SER A 1 84 ? -33.017 -10.364 6.240 1.00 37.16 84 SER A N 1
ATOM 657 C CA . SER A 1 84 ? -33.980 -9.327 5.857 1.00 37.16 84 SER A CA 1
ATOM 658 C C . SER A 1 84 ? -33.332 -8.332 4.894 1.00 37.16 84 SER A C 1
ATOM 660 O O . SER A 1 84 ? -32.404 -7.600 5.236 1.00 37.16 84 SER A O 1
ATOM 662 N N . SER A 1 85 ? -33.852 -8.343 3.670 1.00 42.00 85 SER A N 1
ATOM 663 C CA . SER A 1 85 ? -33.553 -7.461 2.545 1.00 42.00 85 SER A CA 1
ATOM 664 C C . SER A 1 85 ? -33.830 -5.984 2.864 1.00 42.00 85 SER A C 1
ATOM 666 O O . SER A 1 85 ? -34.969 -5.622 3.144 1.00 42.00 85 SER A O 1
ATOM 668 N N . SER A 1 86 ? -32.826 -5.118 2.697 1.00 36.91 86 SER A N 1
ATOM 669 C CA . SER A 1 86 ? -33.009 -3.669 2.547 1.00 36.91 86 SER A CA 1
ATOM 670 C C . SER A 1 86 ? -32.277 -3.189 1.293 1.00 36.91 86 SER A C 1
ATOM 672 O O . SER A 1 86 ? -31.075 -3.400 1.124 1.00 36.91 86 SER A O 1
ATOM 674 N N . ARG A 1 87 ? -33.052 -2.598 0.379 1.00 45.47 87 ARG A N 1
ATOM 675 C CA . ARG A 1 87 ? -32.629 -2.063 -0.915 1.00 45.47 87 ARG A CA 1
ATOM 676 C C . ARG A 1 87 ? -32.122 -0.634 -0.724 1.00 45.47 87 ARG A C 1
ATOM 678 O O . ARG A 1 87 ? -32.929 0.267 -0.528 1.00 45.47 87 ARG A O 1
ATOM 685 N N . HIS A 1 88 ? -30.827 -0.410 -0.917 1.00 36.97 88 HIS A N 1
ATOM 686 C CA . HIS A 1 88 ? -30.315 0.901 -1.314 1.00 36.97 88 HIS A CA 1
ATOM 687 C C . HIS A 1 88 ? -29.383 0.737 -2.514 1.00 36.97 88 HIS A C 1
ATOM 689 O O . HIS A 1 88 ? -28.437 -0.048 -2.486 1.00 36.97 88 HIS A O 1
ATOM 695 N N . GLY A 1 89 ? -29.723 1.437 -3.599 1.00 45.34 89 GLY A N 1
ATOM 696 C CA . GLY A 1 89 ? -29.013 1.397 -4.870 1.00 45.34 89 GLY A CA 1
ATOM 697 C C . GLY A 1 89 ? -27.595 1.937 -4.730 1.00 45.34 89 GLY A C 1
ATOM 698 O O . GLY A 1 89 ? -27.396 3.125 -4.490 1.00 45.34 89 GLY A O 1
ATOM 699 N N . ALA A 1 90 ? -26.618 1.052 -4.908 1.00 37.38 90 ALA A N 1
ATOM 700 C CA . ALA A 1 90 ? -25.222 1.408 -5.081 1.00 37.38 90 ALA A CA 1
ATOM 701 C C . ALA A 1 90 ? -24.908 1.465 -6.581 1.00 37.38 90 ALA A C 1
ATOM 703 O O . ALA A 1 90 ? -25.096 0.489 -7.307 1.00 37.38 90 ALA A O 1
ATOM 704 N N . VAL A 1 91 ? -24.427 2.622 -7.036 1.00 40.47 91 VAL A N 1
ATOM 705 C CA . VAL A 1 91 ? -23.809 2.792 -8.353 1.00 40.47 91 VAL A CA 1
ATOM 706 C C . VAL A 1 91 ? -22.549 1.926 -8.389 1.00 40.47 91 VAL A C 1
ATOM 708 O O . VAL A 1 91 ? -21.656 2.081 -7.555 1.00 40.47 91 VAL A O 1
ATOM 711 N N . ALA A 1 92 ? -22.514 0.973 -9.319 1.00 32.66 92 ALA A N 1
ATOM 712 C CA . ALA A 1 92 ? -21.452 -0.015 -9.443 1.00 32.66 92 ALA A CA 1
ATOM 713 C C . ALA A 1 92 ? -20.086 0.651 -9.715 1.00 32.66 92 ALA A C 1
ATOM 715 O O . ALA A 1 92 ? -19.993 1.500 -10.607 1.00 32.66 92 ALA A O 1
ATOM 716 N N . PRO A 1 93 ? -19.006 0.271 -9.004 1.00 38.94 93 PRO A N 1
ATOM 717 C CA . PRO A 1 93 ? -17.659 0.622 -9.428 1.00 38.94 93 PRO A CA 1
ATOM 718 C C . PRO A 1 93 ? -17.376 -0.069 -10.765 1.00 38.94 93 PRO A C 1
ATOM 720 O O . PRO A 1 93 ? -17.636 -1.263 -10.913 1.00 38.94 93 PRO A O 1
ATOM 723 N N . ALA A 1 94 ? -16.871 0.700 -11.731 1.00 36.12 94 ALA A N 1
ATOM 724 C CA . ALA A 1 94 ? -16.514 0.239 -13.066 1.00 36.12 94 ALA A CA 1
ATOM 725 C C . ALA A 1 94 ? -15.752 -1.094 -12.997 1.00 36.12 94 ALA A C 1
ATOM 727 O O . ALA A 1 94 ? -14.627 -1.164 -12.499 1.00 36.12 94 ALA A O 1
ATOM 728 N N . SER A 1 95 ? -16.401 -2.153 -13.472 1.00 34.12 95 SER A N 1
ATOM 729 C CA . SER A 1 95 ? -15.823 -3.480 -13.607 1.00 34.12 95 SER A CA 1
ATOM 730 C C . SER A 1 95 ? -14.592 -3.386 -14.499 1.00 34.12 95 SER A C 1
ATOM 732 O O . SER A 1 95 ? -14.703 -3.022 -15.672 1.00 34.12 95 SER A O 1
ATOM 734 N N . SER A 1 96 ? -13.419 -3.707 -13.952 1.00 48.69 96 SER A N 1
ATOM 735 C CA . SER A 1 96 ? -12.244 -3.992 -14.771 1.00 48.69 96 SER A CA 1
ATOM 736 C C . SER A 1 96 ? -12.642 -5.051 -15.804 1.00 48.69 96 SER A C 1
ATOM 738 O O . SER A 1 96 ? -13.244 -6.053 -15.409 1.00 48.69 96 SER A O 1
ATOM 740 N N . PRO A 1 97 ? -12.371 -4.845 -17.103 1.00 44.28 97 PRO A N 1
ATOM 741 C CA . PRO A 1 97 ? -12.700 -5.837 -18.110 1.00 44.28 97 PRO A CA 1
ATOM 742 C C . PRO A 1 97 ? -11.936 -7.114 -17.761 1.00 44.28 97 PRO A C 1
ATOM 744 O O . PRO A 1 97 ? -10.708 -7.151 -17.827 1.00 44.28 97 PRO A O 1
ATOM 747 N N . GLN A 1 98 ? -12.660 -8.156 -17.349 1.00 44.22 98 GLN A N 1
ATOM 748 C CA . GLN A 1 98 ? -12.158 -9.525 -17.372 1.00 44.22 98 GLN A CA 1
ATOM 749 C C . GLN A 1 98 ? -12.052 -9.908 -18.847 1.00 44.22 98 GLN A C 1
ATOM 751 O O . GLN A 1 98 ? -12.934 -10.547 -19.409 1.00 44.22 98 GLN A O 1
ATOM 756 N N . GLY A 1 99 ? -11.020 -9.368 -19.493 1.00 45.53 99 GLY A N 1
ATOM 757 C CA . GLY A 1 99 ? -10.724 -9.604 -20.889 1.00 45.53 99 GLY A CA 1
ATOM 758 C C . GLY A 1 99 ? -10.446 -11.082 -21.086 1.00 45.53 99 GLY A C 1
ATOM 759 O O . GLY A 1 99 ? -9.646 -11.674 -20.360 1.00 45.53 99 GLY A O 1
ATOM 760 N N . GLU A 1 100 ? -11.146 -11.646 -22.063 1.00 50.78 100 GLU A N 1
ATOM 761 C CA . GLU A 1 100 ? -10.765 -12.832 -22.815 1.00 50.78 100 GLU A CA 1
ATOM 762 C C . GLU A 1 100 ? -9.237 -12.969 -22.814 1.00 50.78 100 GLU A C 1
ATOM 764 O O . GLU A 1 100 ? -8.528 -12.064 -23.261 1.00 50.78 100 GLU A O 1
ATOM 769 N N . LEU A 1 101 ? -8.738 -14.031 -22.168 1.00 54.47 101 LEU A N 1
ATOM 770 C CA . LEU A 1 101 ? -7.316 -14.265 -21.921 1.00 54.47 101 LEU A CA 1
ATOM 771 C C . LEU A 1 101 ? -6.581 -14.256 -23.258 1.00 54.47 101 LEU A C 1
ATOM 773 O O . LEU A 1 101 ? -6.530 -15.266 -23.956 1.00 54.47 101 LEU A O 1
ATOM 777 N N . ALA A 1 102 ? -6.029 -13.094 -23.604 1.00 56.00 102 ALA A N 1
ATOM 778 C CA . ALA A 1 102 ? -5.290 -12.903 -24.831 1.00 56.00 102 ALA A CA 1
ATOM 779 C C . ALA A 1 102 ? -4.230 -14.005 -24.923 1.00 56.00 102 ALA A C 1
ATOM 781 O O . ALA A 1 102 ? -3.400 -14.181 -24.021 1.00 56.00 102 ALA A O 1
ATOM 782 N N . THR A 1 103 ? -4.250 -14.738 -26.030 1.00 67.94 103 THR A N 1
ATOM 783 C CA . THR A 1 103 ? -3.268 -15.762 -26.421 1.00 67.94 103 THR A CA 1
ATOM 784 C C . THR A 1 103 ? -1.861 -15.187 -26.645 1.00 67.94 103 THR A C 1
ATOM 786 O O . THR A 1 103 ? -0.968 -15.890 -27.106 1.00 67.94 103 THR A O 1
ATOM 789 N N . GLY A 1 104 ? -1.644 -13.918 -26.289 1.00 85.00 104 GLY A N 1
ATOM 790 C CA . GLY A 1 104 ? -0.391 -13.196 -26.425 1.00 85.00 104 GLY A CA 1
ATOM 791 C C . GLY A 1 104 ? 0.747 -13.755 -25.575 1.00 85.00 104 GLY A C 1
ATOM 792 O O . GLY A 1 104 ? 0.552 -14.492 -24.600 1.00 85.00 104 GLY A O 1
ATOM 793 N N . ARG A 1 105 ? 1.967 -13.384 -25.962 1.00 95.06 105 ARG A N 1
ATOM 794 C CA . ARG A 1 105 ? 3.197 -13.778 -25.275 1.00 95.06 105 ARG A CA 1
ATOM 795 C C . ARG A 1 105 ? 3.214 -13.217 -23.854 1.00 95.06 105 ARG A C 1
ATOM 797 O O . ARG A 1 105 ? 2.625 -12.174 -23.568 1.00 95.06 105 ARG A O 1
ATOM 804 N N . ALA A 1 106 ? 3.918 -13.901 -22.961 1.00 95.81 106 ALA A N 1
ATOM 805 C CA . ALA A 1 106 ? 4.188 -13.412 -21.619 1.00 95.81 106 ALA A CA 1
ATOM 806 C C . ALA A 1 106 ? 5.689 -13.173 -21.444 1.00 95.81 106 ALA A C 1
ATOM 808 O O . ALA A 1 106 ? 6.525 -13.844 -22.050 1.00 95.81 106 ALA A O 1
ATOM 809 N N . LEU A 1 107 ? 6.031 -12.204 -20.606 1.00 97.19 107 LEU A N 1
ATOM 810 C CA . LEU A 1 107 ? 7.400 -11.951 -20.180 1.00 97.19 107 LEU A CA 1
ATOM 811 C C . LEU A 1 107 ? 7.440 -11.681 -18.681 1.00 97.19 107 LEU A C 1
ATOM 813 O O . LEU A 1 107 ? 6.439 -11.297 -18.076 1.00 97.19 107 LEU A O 1
ATOM 817 N N . ARG A 1 108 ? 8.607 -11.864 -18.076 1.00 97.25 108 ARG A N 1
ATOM 818 C CA . ARG A 1 108 ? 8.864 -11.596 -16.665 1.00 97.25 108 ARG A CA 1
ATOM 819 C C . ARG A 1 108 ? 10.006 -10.602 -16.547 1.00 97.25 108 ARG A C 1
ATOM 821 O O . ARG A 1 108 ? 11.049 -10.775 -17.169 1.00 97.25 108 ARG A O 1
ATOM 828 N N . ILE A 1 109 ? 9.796 -9.576 -15.728 1.00 97.81 109 ILE A N 1
ATOM 829 C CA . ILE A 1 109 ? 10.846 -8.643 -15.318 1.00 97.81 109 ILE A CA 1
ATOM 830 C C . ILE A 1 109 ? 11.322 -9.044 -13.920 1.00 97.81 109 ILE A C 1
ATOM 832 O O . ILE A 1 109 ? 10.507 -9.153 -12.997 1.00 97.81 109 ILE A O 1
ATOM 836 N N . SER A 1 110 ? 12.628 -9.252 -13.759 1.00 97.25 110 SER A N 1
ATOM 837 C CA . SER A 1 110 ? 13.271 -9.658 -12.499 1.00 97.25 110 SER A CA 1
ATOM 838 C C . SER A 1 110 ? 14.633 -8.985 -12.305 1.00 97.25 110 SER A C 1
ATOM 840 O O . SER A 1 110 ? 15.130 -8.322 -13.210 1.00 97.25 110 SER A O 1
ATOM 842 N N . GLY A 1 111 ? 15.226 -9.147 -11.117 1.00 96.38 111 GLY A N 1
ATOM 843 C CA . GLY A 1 111 ? 16.591 -8.691 -10.823 1.00 96.38 111 GLY A CA 1
ATOM 844 C C . GLY A 1 111 ? 16.712 -7.332 -10.126 1.00 96.38 111 GLY A C 1
ATOM 845 O O . GLY A 1 111 ? 17.814 -6.804 -10.006 1.00 96.38 111 GLY A O 1
ATOM 846 N N . LEU A 1 112 ? 15.603 -6.765 -9.638 1.00 96.69 112 LEU A N 1
ATOM 847 C CA . LEU A 1 112 ? 15.639 -5.676 -8.657 1.00 96.69 112 LEU A CA 1
ATOM 848 C C . LEU A 1 112 ? 15.577 -6.258 -7.235 1.00 96.69 112 LEU A C 1
ATOM 850 O O . LEU A 1 112 ? 14.929 -7.277 -7.015 1.00 96.69 112 LEU A O 1
ATOM 854 N N . ALA A 1 113 ? 16.225 -5.608 -6.268 1.00 94.69 113 ALA A N 1
ATOM 855 C CA . ALA A 1 113 ? 16.044 -5.944 -4.856 1.00 94.69 113 ALA A CA 1
ATOM 856 C C . ALA A 1 113 ? 14.664 -5.471 -4.371 1.00 94.69 113 ALA A C 1
ATOM 858 O O . ALA A 1 113 ? 14.243 -4.370 -4.729 1.00 94.69 113 ALA A O 1
ATOM 859 N N . ASP A 1 114 ? 13.991 -6.241 -3.511 1.00 92.00 114 ASP A N 1
ATOM 860 C CA . ASP A 1 114 ? 12.652 -5.897 -2.995 1.00 92.00 114 ASP A CA 1
ATOM 861 C C . ASP A 1 114 ? 12.621 -4.573 -2.210 1.00 92.00 114 ASP A C 1
ATOM 863 O O . ASP A 1 114 ? 11.590 -3.901 -2.150 1.00 92.00 114 ASP A O 1
ATOM 867 N N . SER A 1 115 ? 13.762 -4.168 -1.644 1.00 91.00 115 SER A N 1
ATOM 868 C CA . SER A 1 115 ? 13.939 -2.895 -0.939 1.00 91.00 115 SER A CA 1
ATOM 869 C C . SER A 1 115 ? 14.060 -1.684 -1.871 1.00 91.00 115 SER A C 1
ATOM 871 O O . SER A 1 115 ? 13.917 -0.545 -1.419 1.00 91.00 115 SER A O 1
ATOM 873 N N . ALA A 1 116 ? 14.321 -1.887 -3.166 1.00 94.00 116 ALA A N 1
ATOM 874 C CA . ALA A 1 116 ? 14.493 -0.785 -4.099 1.00 94.00 116 ALA A CA 1
ATOM 875 C C . ALA A 1 116 ? 13.157 -0.075 -4.364 1.00 94.00 116 ALA A C 1
ATOM 877 O O . ALA A 1 116 ? 12.107 -0.690 -4.588 1.00 94.00 116 ALA A O 1
ATOM 878 N N . LYS A 1 117 ? 13.197 1.261 -4.401 1.00 92.00 117 LYS A N 1
ATOM 879 C CA . LYS A 1 117 ? 12.038 2.062 -4.804 1.00 92.00 117 LYS A CA 1
ATOM 880 C C . LYS A 1 117 ? 11.586 1.608 -6.197 1.00 92.00 117 LYS A C 1
ATOM 882 O O . LYS A 1 117 ? 12.395 1.408 -7.094 1.00 92.00 117 LYS A O 1
ATOM 887 N N . ASN A 1 118 ? 10.279 1.423 -6.362 1.00 93.06 118 ASN A N 1
ATOM 888 C CA . ASN A 1 118 ? 9.644 0.899 -7.578 1.00 93.06 118 ASN A CA 1
ATOM 889 C C . ASN A 1 118 ? 9.917 -0.579 -7.924 1.00 93.06 118 ASN A C 1
ATOM 891 O O . ASN A 1 118 ? 9.338 -1.033 -8.912 1.00 93.06 118 ASN A O 1
ATOM 895 N N . ALA A 1 119 ? 10.656 -1.359 -7.117 1.00 94.31 119 ALA A N 1
ATOM 896 C CA . ALA A 1 119 ? 10.831 -2.806 -7.330 1.00 94.31 119 ALA A CA 1
ATOM 897 C C . ALA A 1 119 ? 9.488 -3.509 -7.499 1.00 94.31 119 ALA A C 1
ATOM 899 O O . ALA A 1 119 ? 9.218 -4.126 -8.531 1.00 94.31 119 ALA A O 1
ATOM 900 N N . GLN A 1 120 ? 8.582 -3.259 -6.549 1.00 94.25 120 GLN A N 1
ATOM 901 C CA . GLN A 1 120 ? 7.233 -3.794 -6.599 1.00 94.25 120 GLN A CA 1
ATOM 902 C C . GLN A 1 120 ? 6.515 -3.383 -7.885 1.00 94.25 120 GLN A C 1
ATOM 904 O O . GLN A 1 120 ? 5.780 -4.190 -8.426 1.00 94.25 120 GLN A O 1
ATOM 909 N N . ARG A 1 121 ? 6.700 -2.165 -8.416 1.00 94.38 121 ARG A N 1
ATOM 910 C CA . ARG A 1 121 ? 6.014 -1.705 -9.642 1.00 94.38 121 ARG A CA 1
ATOM 911 C C . ARG A 1 121 ? 6.591 -2.317 -10.914 1.00 94.38 121 ARG A C 1
ATOM 913 O O . ARG A 1 121 ? 5.812 -2.660 -11.800 1.00 94.38 121 ARG A O 1
ATOM 920 N N . LEU A 1 122 ? 7.907 -2.494 -10.982 1.00 96.31 122 LEU A N 1
ATOM 921 C CA . LEU A 1 122 ? 8.611 -3.002 -12.159 1.00 96.31 122 LEU A CA 1
ATOM 922 C C . LEU A 1 122 ? 8.572 -4.526 -12.260 1.00 96.31 122 LEU A C 1
ATOM 924 O O . LEU A 1 122 ? 8.207 -5.048 -13.309 1.00 96.31 122 LEU A O 1
ATOM 928 N N . MET A 1 123 ? 8.899 -5.234 -11.180 1.00 96.62 123 MET A N 1
ATOM 929 C CA . MET A 1 123 ? 9.058 -6.690 -11.192 1.00 96.62 123 MET A CA 1
ATOM 930 C C . MET A 1 123 ? 7.725 -7.420 -11.304 1.00 96.62 123 MET A C 1
ATOM 932 O O . MET A 1 123 ? 6.749 -7.028 -10.666 1.00 96.62 123 MET A O 1
ATOM 936 N N . GLY A 1 124 ? 7.680 -8.500 -12.079 1.00 96.00 124 GLY A N 1
ATOM 937 C CA . GLY A 1 124 ? 6.494 -9.345 -12.224 1.00 96.00 124 GLY A CA 1
ATOM 938 C C . GLY A 1 124 ? 6.272 -9.823 -13.653 1.00 96.00 124 GLY A C 1
ATOM 939 O O . GLY A 1 124 ? 7.130 -9.645 -14.518 1.00 96.00 124 GLY A O 1
ATOM 940 N N . VAL A 1 125 ? 5.111 -10.435 -13.880 1.00 96.56 125 VAL A N 1
ATOM 941 C CA . VAL A 1 125 ? 4.706 -10.967 -15.186 1.00 96.56 125 VAL A CA 1
ATOM 942 C C . VAL A 1 125 ? 3.919 -9.914 -15.958 1.00 96.56 125 VAL A C 1
ATOM 944 O O . VAL A 1 125 ? 2.994 -9.290 -15.425 1.00 96.56 125 VAL A O 1
ATOM 947 N N . TYR A 1 126 ? 4.296 -9.732 -17.218 1.00 97.25 126 TYR A N 1
ATOM 948 C CA . TYR A 1 126 ? 3.601 -8.897 -18.179 1.00 97.25 126 TYR A CA 1
ATOM 949 C C . TYR A 1 126 ? 3.069 -9.764 -19.312 1.00 97.25 126 TYR A C 1
ATOM 951 O O . TYR A 1 126 ? 3.736 -10.689 -19.774 1.00 97.25 126 TYR A O 1
ATOM 959 N N . VAL A 1 127 ? 1.869 -9.433 -19.766 1.00 96.00 127 VAL A N 1
ATOM 960 C CA . VAL A 1 127 ? 1.173 -10.109 -20.856 1.00 96.00 127 VAL A CA 1
ATOM 961 C C . VAL A 1 127 ? 1.069 -9.144 -22.024 1.00 96.00 127 VAL A C 1
ATOM 963 O O . VAL A 1 127 ? 0.789 -7.961 -21.830 1.00 96.00 127 VAL A O 1
ATOM 966 N N . GLU A 1 128 ? 1.331 -9.642 -23.225 1.00 96.19 128 GLU A N 1
ATOM 967 C CA . GLU A 1 128 ? 1.208 -8.879 -24.462 1.00 96.19 128 GLU A CA 1
ATOM 968 C C . GLU A 1 128 ? -0.219 -8.341 -24.630 1.00 96.19 128 GLU A C 1
ATOM 970 O O . GLU A 1 128 ? -1.204 -9.066 -24.482 1.00 96.19 128 GLU A O 1
ATOM 975 N N . LEU A 1 129 ? -0.318 -7.046 -24.913 1.00 95.31 129 LEU A N 1
ATOM 976 C CA . LEU A 1 129 ? -1.560 -6.364 -25.239 1.00 95.31 129 LEU A CA 1
ATOM 977 C C . LEU A 1 129 ? -1.843 -6.491 -26.738 1.00 95.31 129 LEU A C 1
ATOM 979 O O . LEU A 1 129 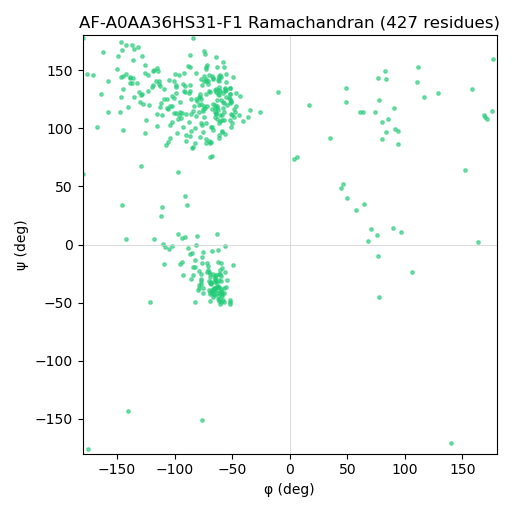? -0.926 -6.555 -27.554 1.00 95.31 129 LEU A O 1
ATOM 983 N N . ALA A 1 130 ? -3.124 -6.446 -27.108 1.00 94.56 130 ALA A N 1
ATOM 984 C CA . ALA A 1 130 ? -3.530 -6.371 -28.513 1.00 94.56 130 ALA A CA 1
ATOM 985 C C . ALA A 1 130 ? -3.083 -5.056 -29.184 1.00 94.56 130 ALA A C 1
ATOM 987 O O . ALA A 1 130 ? -2.868 -5.011 -30.393 1.00 94.56 130 ALA A O 1
ATOM 988 N N . GLU A 1 131 ? -2.934 -3.985 -28.400 1.00 94.88 131 GLU A N 1
ATOM 989 C CA . GLU A 1 131 ? -2.465 -2.689 -28.881 1.00 94.88 131 GLU A CA 1
ATOM 990 C C . GLU A 1 131 ? -0.939 -2.696 -29.049 1.00 94.88 131 GLU A C 1
ATOM 992 O O . GLU A 1 131 ? -0.184 -3.011 -28.127 1.00 94.88 131 GLU A O 1
ATOM 997 N N . GLN A 1 132 ? -0.470 -2.318 -30.233 1.00 95.69 132 GLN A N 1
ATOM 998 C CA . GLN A 1 132 ? 0.949 -2.104 -30.502 1.00 95.69 132 GLN A CA 1
ATOM 999 C C . GLN A 1 132 ? 1.287 -0.623 -30.361 1.00 95.69 132 GLN A C 1
ATOM 1001 O O . GLN A 1 132 ? 0.498 0.244 -30.730 1.00 95.69 132 GLN A O 1
ATOM 1006 N N . HIS A 1 133 ? 2.492 -0.321 -29.883 1.00 96.19 133 HIS A N 1
ATOM 1007 C CA . HIS A 1 133 ? 2.963 1.055 -29.753 1.00 96.19 133 HIS A CA 1
ATOM 1008 C C . HIS A 1 133 ? 4.259 1.231 -30.542 1.00 96.19 133 HIS A C 1
ATOM 1010 O O . HIS A 1 133 ? 5.249 0.545 -30.295 1.00 96.19 133 HIS A O 1
ATOM 1016 N N . GLY A 1 134 ? 4.253 2.145 -31.517 1.00 94.31 134 GLY A N 1
ATOM 1017 C CA . GLY A 1 134 ? 5.400 2.353 -32.407 1.00 94.31 134 GLY A CA 1
ATOM 1018 C C . GLY A 1 134 ? 5.716 1.142 -33.295 1.00 94.31 134 GLY A C 1
ATOM 1019 O O . GLY A 1 134 ? 6.888 0.861 -33.526 1.00 94.31 134 GLY A O 1
ATOM 1020 N N . GLY A 1 135 ? 4.690 0.397 -33.732 1.00 96.44 135 GLY A N 1
ATOM 1021 C CA . GLY A 1 135 ? 4.841 -0.798 -34.578 1.00 96.44 135 GLY A CA 1
ATOM 1022 C C . GLY A 1 135 ? 5.460 -2.007 -33.869 1.00 96.44 135 GLY A C 1
ATOM 1023 O O . GLY A 1 135 ? 5.897 -2.948 -34.524 1.00 96.44 135 GLY A O 1
ATOM 1024 N N . ARG A 1 136 ? 5.544 -1.972 -32.535 1.00 97.31 136 ARG A N 1
ATOM 1025 C CA . ARG A 1 136 ? 6.134 -3.028 -31.709 1.00 97.31 136 ARG A CA 1
ATOM 1026 C C . ARG A 1 136 ? 5.156 -3.495 -30.636 1.00 97.31 136 ARG A C 1
ATOM 1028 O O . ARG A 1 136 ? 4.271 -2.724 -30.244 1.00 97.31 136 ARG A O 1
ATOM 1035 N N . PRO A 1 137 ? 5.303 -4.742 -30.156 1.00 97.38 137 PRO A N 1
ATOM 1036 C CA . PRO A 1 137 ? 4.422 -5.273 -29.129 1.00 97.38 137 PRO A CA 1
ATOM 1037 C C . PRO A 1 137 ? 4.521 -4.448 -27.844 1.00 97.38 137 PRO A C 1
ATOM 1039 O O . PRO A 1 137 ? 5.596 -3.973 -27.461 1.00 97.38 137 PRO A O 1
ATOM 1042 N N . SER A 1 138 ? 3.380 -4.288 -27.179 1.00 97.44 138 SER A N 1
ATOM 1043 C CA . SER A 1 138 ? 3.295 -3.697 -25.849 1.00 97.44 138 SER A CA 1
ATOM 1044 C C . SER A 1 138 ? 2.808 -4.743 -24.852 1.00 97.44 138 SER A C 1
ATOM 1046 O O . SER A 1 138 ? 2.131 -5.699 -25.222 1.00 97.44 138 SER A O 1
ATOM 1048 N N . PHE A 1 139 ? 3.193 -4.602 -23.589 1.00 97.38 139 PHE A N 1
ATOM 1049 C CA . PHE A 1 139 ? 2.908 -5.586 -22.551 1.00 97.38 139 PHE A CA 1
ATOM 1050 C C . PHE A 1 139 ? 2.365 -4.889 -21.306 1.00 97.38 139 PHE A C 1
ATOM 1052 O O . PHE A 1 139 ? 2.896 -3.855 -20.904 1.00 97.38 139 PHE A O 1
ATOM 1059 N N . ALA A 1 140 ? 1.351 -5.459 -20.658 1.00 96.88 140 ALA A N 1
ATOM 1060 C CA . ALA A 1 140 ? 0.784 -4.961 -19.408 1.00 96.88 140 ALA A CA 1
ATOM 1061 C C . ALA A 1 140 ? 1.025 -5.929 -18.256 1.00 96.88 140 ALA A C 1
ATOM 1063 O O . ALA A 1 140 ? 0.904 -7.144 -18.397 1.00 96.88 140 ALA A O 1
ATOM 1064 N N . LYS A 1 141 ? 1.333 -5.375 -17.087 1.00 96.62 141 LYS A N 1
ATOM 1065 C CA . LYS A 1 141 ? 1.540 -6.144 -15.864 1.00 96.62 141 LYS A CA 1
ATOM 1066 C C . LYS A 1 141 ? 0.228 -6.736 -15.344 1.00 96.62 141 LYS A C 1
ATOM 1068 O O . LYS A 1 141 ? -0.746 -6.005 -15.187 1.00 96.62 141 LYS A O 1
ATOM 1073 N N . GLN A 1 142 ? 0.223 -8.027 -15.006 1.00 94.38 142 GLN A N 1
ATOM 1074 C CA . GLN A 1 142 ? -1.004 -8.748 -14.633 1.00 94.38 142 GLN A CA 1
ATOM 1075 C C . GLN A 1 142 ? -1.415 -8.595 -13.152 1.00 94.38 142 GLN A C 1
ATOM 1077 O O . GLN A 1 142 ? -2.594 -8.702 -12.833 1.00 94.38 142 GLN A O 1
ATOM 1082 N N . ASP A 1 143 ? -0.474 -8.326 -12.241 1.00 84.50 143 ASP A N 1
ATOM 1083 C CA . ASP A 1 143 ? -0.682 -8.517 -10.791 1.00 84.50 143 ASP A CA 1
ATOM 1084 C C . ASP A 1 143 ? -0.757 -7.212 -9.970 1.00 84.50 143 ASP A C 1
ATOM 1086 O O . ASP A 1 143 ? -0.280 -7.145 -8.837 1.00 84.50 143 ASP A O 1
ATOM 1090 N N . GLN A 1 144 ? -1.277 -6.111 -10.534 1.00 78.56 144 GLN A N 1
ATOM 1091 C CA . GLN A 1 144 ? -1.339 -4.839 -9.795 1.00 78.56 144 GLN A CA 1
ATOM 1092 C C . GLN A 1 144 ? -2.636 -4.060 -9.939 1.00 78.56 144 GLN A C 1
ATOM 1094 O O . GLN A 1 144 ? -3.149 -3.844 -11.029 1.00 78.56 144 GLN A O 1
ATOM 1099 N N . ALA A 1 145 ? -3.069 -3.499 -8.804 1.00 83.31 145 ALA A N 1
ATOM 1100 C CA . ALA A 1 145 ? -4.124 -2.489 -8.742 1.00 83.31 145 ALA A CA 1
ATOM 1101 C C . ALA A 1 145 ? -3.769 -1.208 -9.522 1.00 83.31 145 ALA A C 1
ATOM 1103 O O . ALA A 1 145 ? -4.653 -0.432 -9.873 1.00 83.31 145 ALA A O 1
ATOM 1104 N N . LYS A 1 146 ? -2.474 -0.959 -9.766 1.00 87.69 146 LYS A N 1
ATOM 1105 C CA . LYS A 1 146 ? -1.985 0.145 -10.598 1.00 87.69 146 LYS A CA 1
ATOM 1106 C C . LYS A 1 146 ? -1.359 -0.442 -11.866 1.00 87.69 146 LYS A C 1
ATOM 1108 O O . LYS A 1 146 ? -0.416 -1.219 -11.731 1.00 87.69 146 LYS A O 1
ATOM 1113 N N . PRO A 1 147 ? -1.842 -0.079 -13.064 1.00 92.50 147 PRO A N 1
ATOM 1114 C CA . PRO A 1 147 ? -1.301 -0.618 -14.301 1.00 92.50 147 PRO A CA 1
ATOM 1115 C C . PRO A 1 147 ? 0.142 -0.143 -14.517 1.00 92.50 147 PRO A C 1
ATOM 1117 O O . PRO A 1 147 ? 0.489 1.001 -14.214 1.00 92.50 147 PRO A O 1
ATOM 1120 N N . SER A 1 148 ? 0.962 -1.043 -15.055 1.00 97.06 148 SER A N 1
ATOM 1121 C CA . SER A 1 148 ? 2.300 -0.765 -15.579 1.00 97.06 148 SER A CA 1
ATOM 1122 C C . SER A 1 148 ? 2.396 -1.402 -16.960 1.00 97.06 148 SER A C 1
ATOM 1124 O O . SER A 1 148 ? 2.039 -2.570 -17.121 1.00 97.06 148 SER A O 1
ATOM 1126 N N . CYS A 1 149 ? 2.873 -0.646 -17.942 1.00 97.50 149 CYS A N 1
ATOM 1127 C CA . CYS A 1 149 ? 3.002 -1.062 -19.333 1.00 97.50 149 CYS A CA 1
ATOM 1128 C C . CYS A 1 149 ? 4.468 -0.988 -19.771 1.00 97.50 149 CYS A C 1
ATOM 1130 O O . CYS A 1 149 ? 5.133 0.015 -19.510 1.00 97.50 149 CYS A O 1
ATOM 1132 N N . LEU A 1 150 ? 4.949 -2.017 -20.465 1.00 98.06 150 LEU A N 1
ATOM 1133 C CA . LEU A 1 150 ? 6.252 -2.082 -21.124 1.00 98.06 150 LEU A CA 1
ATOM 1134 C C . LEU A 1 150 ? 6.053 -1.971 -22.638 1.00 98.06 150 LEU A C 1
ATOM 1136 O O . LEU A 1 150 ? 5.291 -2.741 -23.216 1.00 98.06 150 LEU A O 1
ATOM 1140 N N . TYR A 1 151 ? 6.722 -1.019 -23.283 1.00 98.19 151 TYR A N 1
ATOM 1141 C CA . TYR A 1 151 ? 6.551 -0.764 -24.714 1.00 98.19 151 TYR A CA 1
ATOM 1142 C C . TYR A 1 151 ? 7.708 0.044 -25.304 1.00 98.19 151 TYR A C 1
ATOM 1144 O O . TYR A 1 151 ? 8.504 0.654 -24.583 1.00 98.19 151 TYR A O 1
ATOM 1152 N N . PHE A 1 152 ? 7.789 0.060 -26.632 1.00 98.19 152 PHE A N 1
ATOM 1153 C CA . PHE A 1 152 ? 8.809 0.796 -27.365 1.00 98.19 152 PHE A CA 1
ATOM 1154 C C . PHE A 1 152 ? 8.348 2.221 -27.702 1.00 98.19 152 PHE A C 1
ATOM 1156 O O . PHE A 1 152 ? 7.253 2.445 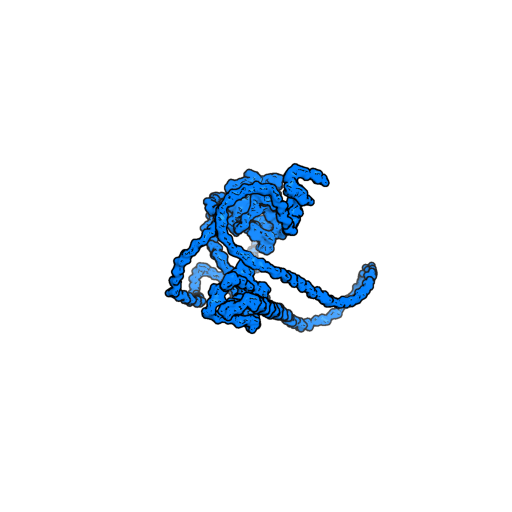-28.223 1.00 98.19 152 PHE A O 1
ATOM 1163 N N . HIS A 1 153 ? 9.193 3.210 -27.415 1.00 97.62 153 HIS A N 1
ATOM 1164 C CA . HIS A 1 153 ? 8.956 4.610 -27.755 1.00 97.62 153 HIS A CA 1
ATOM 1165 C C . HIS A 1 153 ? 9.707 4.965 -29.040 1.00 97.62 153 HIS A C 1
ATOM 1167 O O . HIS A 1 153 ? 10.878 5.337 -28.976 1.00 97.62 153 HIS A O 1
ATOM 1173 N N . ALA A 1 154 ? 9.020 4.910 -30.185 1.00 97.06 154 ALA A N 1
ATOM 1174 C CA . ALA A 1 154 ? 9.622 5.106 -31.508 1.00 97.06 154 ALA A CA 1
ATOM 1175 C C . ALA A 1 154 ? 10.442 6.405 -31.625 1.00 97.06 154 ALA A C 1
ATOM 1177 O O . ALA A 1 154 ? 11.610 6.349 -31.979 1.00 97.06 154 ALA A O 1
ATOM 1178 N N . GLU A 1 155 ? 9.894 7.555 -31.211 1.00 96.00 155 GLU A N 1
ATOM 1179 C CA . GLU A 1 155 ? 10.593 8.853 -31.331 1.00 96.00 155 GLU A CA 1
ATOM 1180 C C . GLU A 1 155 ? 11.915 8.944 -30.548 1.00 96.00 155 GLU A C 1
ATOM 1182 O O . GLU A 1 155 ? 12.772 9.762 -30.864 1.00 96.00 155 GLU A O 1
ATOM 1187 N N . LYS A 1 156 ? 12.067 8.149 -29.480 1.00 96.62 156 LYS A N 1
ATOM 1188 C CA . LYS A 1 156 ? 13.251 8.165 -28.605 1.00 96.62 156 LYS A CA 1
ATOM 1189 C C . LYS A 1 156 ? 14.104 6.909 -28.744 1.00 96.62 156 LYS A C 1
ATOM 1191 O O . LYS A 1 156 ? 15.084 6.785 -28.009 1.00 96.62 156 LYS A O 1
ATOM 1196 N N . GLU A 1 157 ? 13.694 5.989 -29.618 1.00 97.56 157 GLU A N 1
ATOM 1197 C CA . GLU A 1 157 ? 14.324 4.691 -29.862 1.00 97.56 157 GLU A CA 1
ATOM 1198 C C . GLU A 1 157 ? 14.711 3.971 -28.560 1.00 97.56 157 GLU A C 1
ATOM 1200 O O . GLU A 1 157 ? 15.854 3.555 -28.352 1.00 97.56 157 GLU A O 1
ATOM 1205 N N . LYS A 1 158 ? 13.762 3.902 -27.618 1.00 97.88 158 LYS A N 1
ATOM 1206 C CA . LYS A 1 158 ? 13.987 3.293 -26.304 1.00 97.88 158 LYS A CA 1
ATOM 1207 C C . LYS A 1 158 ? 12.803 2.454 -25.851 1.00 97.88 158 LYS A C 1
ATOM 1209 O O . LYS A 1 158 ? 11.649 2.848 -26.031 1.00 97.88 158 LYS A O 1
ATOM 1214 N N . TRP A 1 159 ? 13.088 1.344 -25.185 1.00 98.44 159 TRP A N 1
ATOM 1215 C CA . TRP A 1 159 ? 12.091 0.609 -24.413 1.00 98.44 159 TRP A CA 1
ATOM 1216 C C . TRP A 1 159 ? 11.823 1.341 -23.100 1.00 98.44 159 TRP A C 1
ATOM 1218 O O . TRP A 1 159 ? 12.755 1.838 -22.460 1.00 98.44 159 TRP A O 1
ATOM 1228 N N . ARG A 1 160 ? 10.551 1.440 -22.700 1.00 98.00 160 ARG A N 1
ATOM 1229 C CA . ARG A 1 160 ? 10.138 2.084 -21.448 1.00 98.00 160 ARG A CA 1
ATOM 1230 C C . ARG A 1 160 ? 9.090 1.270 -20.703 1.00 98.00 160 ARG A C 1
ATOM 1232 O O . ARG A 1 160 ? 8.192 0.701 -21.317 1.00 98.00 160 ARG A O 1
ATOM 1239 N N . VAL A 1 161 ? 9.185 1.283 -19.376 1.00 98.12 161 VAL A N 1
ATOM 1240 C CA . VAL A 1 161 ? 8.140 0.823 -18.459 1.00 98.12 161 VAL A CA 1
ATOM 1241 C C . VAL A 1 161 ? 7.503 2.052 -17.823 1.00 98.12 161 VAL A C 1
ATOM 1243 O O . VAL A 1 161 ? 8.182 2.810 -17.133 1.00 98.12 161 VAL A O 1
ATOM 1246 N N . ALA A 1 162 ? 6.213 2.271 -18.050 1.00 97.69 162 ALA A N 1
ATOM 1247 C CA . ALA A 1 162 ? 5.477 3.434 -17.552 1.00 97.69 162 ALA A CA 1
ATOM 1248 C C . ALA A 1 162 ? 4.102 3.027 -17.013 1.00 97.69 162 ALA A C 1
ATOM 1250 O O . ALA A 1 162 ? 3.673 1.890 -17.172 1.00 97.69 162 ALA A O 1
ATOM 1251 N N . LYS A 1 163 ? 3.393 3.954 -16.366 1.00 96.75 163 LYS A N 1
ATOM 1252 C CA . LYS A 1 163 ? 2.048 3.697 -15.823 1.00 96.75 163 LYS A CA 1
ATOM 1253 C C . LYS A 1 163 ? 0.994 3.481 -16.917 1.00 96.75 163 LYS A C 1
ATOM 1255 O O . LYS A 1 163 ? 0.073 2.691 -16.740 1.00 96.75 163 LYS A O 1
ATOM 1260 N N . SER A 1 164 ? 1.145 4.150 -18.055 1.00 95.88 164 SER A N 1
ATOM 1261 C CA . SER A 1 164 ? 0.301 3.963 -19.236 1.00 95.88 164 SER A CA 1
ATOM 1262 C C . SER A 1 164 ? 1.105 4.176 -20.522 1.00 95.88 164 SER A C 1
ATOM 1264 O O . SER A 1 164 ? 2.274 4.576 -20.482 1.00 95.88 164 SER A O 1
ATOM 1266 N N . LEU A 1 165 ? 0.476 3.915 -21.671 1.00 95.69 165 LEU A N 1
ATOM 1267 C CA . LEU A 1 165 ? 1.067 4.144 -22.994 1.00 95.69 165 LEU A CA 1
ATOM 1268 C C . LEU A 1 165 ? 1.238 5.645 -23.325 1.00 95.69 165 LEU A C 1
ATOM 1270 O O . LEU A 1 165 ? 2.127 6.012 -24.093 1.00 95.69 165 LEU A O 1
ATOM 1274 N N . SER A 1 166 ? 0.430 6.518 -22.709 1.00 92.12 166 SER A N 1
ATOM 1275 C CA . SER A 1 166 ? 0.352 7.955 -23.017 1.00 92.12 166 SER A CA 1
ATOM 1276 C C . SER A 1 166 ? 0.941 8.881 -21.946 1.00 92.12 166 SER A C 1
ATOM 1278 O O . SER A 1 166 ? 1.195 10.055 -22.221 1.00 92.12 166 SER A O 1
ATOM 1280 N N . GLU A 1 167 ? 1.162 8.397 -20.721 1.00 90.75 167 GLU A N 1
ATOM 1281 C CA . GLU A 1 167 ? 1.624 9.241 -19.616 1.00 90.75 167 GLU A CA 1
ATOM 1282 C C . GLU A 1 167 ? 3.084 9.700 -19.789 1.00 90.75 167 GLU A C 1
ATOM 1284 O O . GLU A 1 167 ? 3.956 8.993 -20.308 1.00 90.75 167 GLU A O 1
ATOM 1289 N N . LYS A 1 168 ? 3.356 10.928 -19.325 1.00 92.81 168 LYS A N 1
ATOM 1290 C CA . LYS A 1 168 ? 4.716 11.462 -19.209 1.00 92.81 168 LYS A CA 1
ATOM 1291 C C . LYS A 1 168 ? 5.383 10.862 -17.973 1.00 92.81 168 LYS A C 1
ATOM 1293 O O . LYS A 1 168 ? 4.838 10.943 -16.876 1.00 92.81 168 LYS A O 1
ATOM 1298 N N . GLY A 1 169 ? 6.583 10.329 -18.166 1.00 94.94 169 GLY A N 1
ATOM 1299 C CA . GLY A 1 169 ? 7.375 9.679 -17.125 1.00 94.94 169 GLY A CA 1
ATOM 1300 C C . GLY A 1 169 ? 7.496 8.174 -17.341 1.00 94.94 169 GLY A C 1
ATOM 1301 O O . GLY A 1 169 ? 6.653 7.537 -17.972 1.00 94.94 169 GLY A O 1
ATOM 1302 N N . ASP A 1 170 ? 8.584 7.619 -16.834 1.00 97.25 170 ASP A N 1
ATOM 1303 C CA . ASP A 1 170 ? 8.953 6.217 -16.932 1.00 97.25 170 ASP A CA 1
ATOM 1304 C C . ASP A 1 170 ? 9.520 5.743 -15.590 1.00 97.25 170 ASP A C 1
ATOM 1306 O O . ASP A 1 170 ? 10.241 6.461 -14.905 1.00 97.25 170 ASP A O 1
ATOM 1310 N N . PHE A 1 171 ? 9.146 4.529 -15.191 1.00 97.38 171 PHE A N 1
ATOM 1311 C CA . PHE A 1 171 ? 9.719 3.845 -14.033 1.00 97.38 171 PHE A CA 1
ATOM 1312 C C . PHE A 1 171 ? 11.077 3.240 -14.378 1.00 97.38 171 PHE A C 1
ATOM 1314 O O . PHE A 1 171 ? 11.967 3.189 -13.533 1.00 97.38 171 PHE A O 1
ATOM 1321 N N . ALA A 1 172 ? 11.222 2.768 -15.615 1.00 98.25 172 ALA A N 1
ATOM 1322 C CA . ALA A 1 172 ? 12.477 2.281 -16.153 1.00 98.25 172 ALA A CA 1
ATOM 1323 C C . ALA A 1 172 ? 12.535 2.502 -17.664 1.00 98.25 172 ALA A C 1
ATOM 1325 O O . ALA A 1 172 ? 11.505 2.474 -18.341 1.00 98.25 172 ALA A O 1
ATOM 1326 N N . HIS A 1 173 ? 13.736 2.677 -18.205 1.00 98.44 173 HIS A N 1
ATOM 1327 C CA . HIS A 1 173 ? 13.954 2.683 -19.644 1.00 98.44 173 HIS A CA 1
ATOM 1328 C C . HIS A 1 173 ? 15.326 2.154 -20.028 1.00 98.44 173 HIS A C 1
ATOM 1330 O O . HIS A 1 173 ? 16.263 2.144 -19.233 1.00 98.44 173 HIS A O 1
ATOM 1336 N N . VAL A 1 174 ? 15.453 1.792 -21.296 1.00 98.44 174 VAL A N 1
ATOM 1337 C CA . VAL A 1 174 ? 16.713 1.374 -21.897 1.00 98.44 174 VAL A CA 1
ATOM 1338 C C . VAL A 1 174 ? 16.755 1.823 -23.351 1.00 98.44 174 VAL A C 1
ATOM 1340 O O . VAL A 1 174 ? 15.814 1.611 -24.118 1.00 98.44 174 VAL A O 1
ATOM 1343 N N . LYS A 1 175 ? 17.829 2.528 -23.716 1.00 98.19 175 LYS A N 1
ATOM 1344 C CA . LYS A 1 175 ? 18.026 3.061 -25.068 1.00 98.19 175 LYS A CA 1
ATOM 1345 C C . LYS A 1 175 ? 18.633 1.977 -25.952 1.00 98.19 175 LYS A C 1
ATOM 1347 O O . LYS A 1 175 ? 19.855 1.910 -26.088 1.00 98.19 175 LYS A O 1
ATOM 1352 N N . ASP A 1 176 ? 17.774 1.131 -26.496 1.00 97.88 176 ASP A N 1
ATOM 1353 C CA . ASP A 1 176 ? 18.112 -0.011 -27.340 1.00 97.88 176 ASP A CA 1
ATOM 1354 C C . ASP A 1 176 ? 17.014 -0.168 -28.403 1.00 97.88 176 ASP A C 1
ATOM 1356 O O . ASP A 1 176 ? 15.829 -0.065 -28.081 1.00 97.88 176 ASP A O 1
ATOM 1360 N N . SER A 1 177 ? 17.410 -0.370 -29.661 1.00 97.44 177 SER A N 1
ATOM 1361 C CA . SER A 1 177 ? 16.523 -0.487 -30.822 1.00 97.44 177 SER A CA 1
ATOM 1362 C C . SER A 1 177 ? 16.089 -1.928 -31.115 1.00 97.44 177 SER A C 1
ATOM 1364 O O . SER A 1 177 ? 15.389 -2.153 -32.103 1.00 97.44 177 SER A O 1
ATOM 1366 N N . SER A 1 178 ? 16.427 -2.891 -30.254 1.00 97.94 178 SER A N 1
ATOM 1367 C CA . SER A 1 178 ? 16.025 -4.302 -30.360 1.00 97.94 178 SER A CA 1
ATOM 1368 C C . SER A 1 178 ? 14.519 -4.477 -30.536 1.00 97.94 178 SER A C 1
ATOM 1370 O O . SER A 1 178 ? 13.748 -3.827 -29.831 1.00 97.94 178 SER A O 1
ATOM 1372 N N . GLU A 1 179 ? 14.091 -5.340 -31.460 1.00 97.31 179 GLU A N 1
ATOM 1373 C CA . GLU A 1 179 ? 12.679 -5.530 -31.838 1.00 97.31 179 GLU A CA 1
ATOM 1374 C C . GLU A 1 179 ? 11.794 -6.015 -30.691 1.00 97.31 179 GLU A C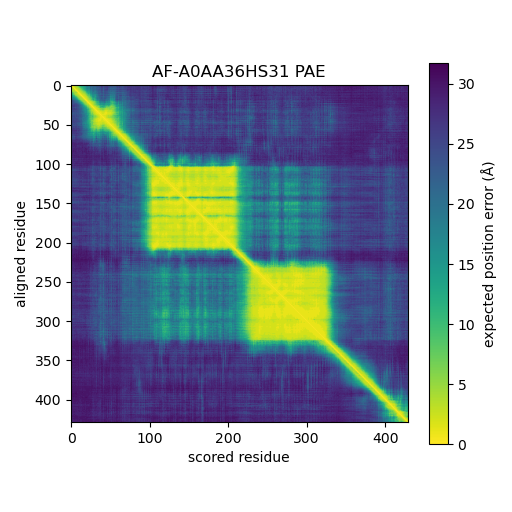 1
ATOM 1376 O O . GLU A 1 179 ? 10.609 -5.675 -30.633 1.00 97.31 179 GLU A O 1
ATOM 1381 N N . LEU A 1 180 ? 12.378 -6.773 -29.763 1.00 97.62 180 LEU A N 1
ATOM 1382 C CA . LEU A 1 180 ? 11.698 -7.357 -28.615 1.00 97.62 180 LEU A CA 1
ATOM 1383 C C . LEU A 1 180 ? 12.415 -6.965 -27.315 1.00 97.62 180 LEU A C 1
ATOM 1385 O O . LEU A 1 180 ? 13.640 -6.830 -27.296 1.00 97.62 180 LEU A O 1
ATOM 1389 N N . PRO A 1 181 ? 11.684 -6.804 -26.198 1.00 97.69 181 PRO A N 1
ATOM 1390 C CA . PRO A 1 181 ? 12.261 -6.246 -24.977 1.00 97.69 181 PRO A CA 1
ATOM 1391 C C . PRO A 1 181 ? 13.252 -7.183 -24.269 1.00 97.69 181 PRO A C 1
ATOM 1393 O O . PRO A 1 181 ? 14.088 -6.708 -23.508 1.00 97.69 181 PRO A O 1
ATOM 1396 N N . TRP A 1 182 ? 13.188 -8.494 -24.515 1.00 97.31 182 TRP A N 1
ATOM 1397 C CA . TRP A 1 182 ? 14.142 -9.477 -23.978 1.00 97.31 182 TRP A CA 1
ATOM 1398 C C . TRP A 1 182 ? 15.416 -9.629 -24.819 1.00 97.31 182 TRP A C 1
ATOM 1400 O O . TRP A 1 182 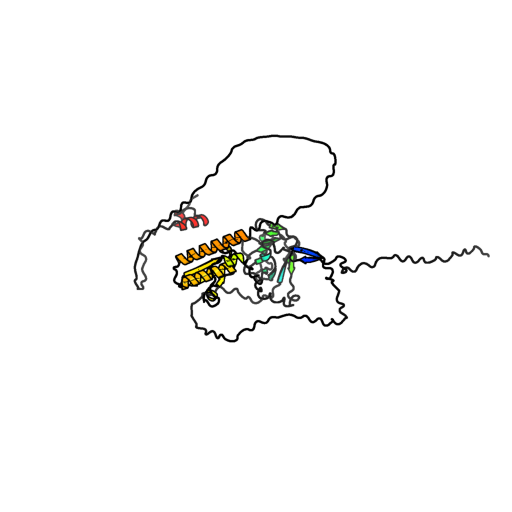? 16.341 -10.318 -24.407 1.00 97.31 182 TRP A O 1
ATOM 1410 N N . GLN A 1 183 ? 15.482 -8.998 -25.994 1.00 97.75 183 GLN A N 1
ATOM 1411 C CA . GLN A 1 183 ? 16.699 -8.945 -26.815 1.00 97.75 183 GLN A CA 1
ATOM 1412 C C . GLN A 1 183 ? 17.599 -7.758 -26.444 1.00 97.75 183 GLN A C 1
ATOM 1414 O O . GLN A 1 183 ? 18.676 -7.597 -27.012 1.00 97.75 183 GLN A O 1
ATOM 1419 N N . VAL A 1 184 ? 17.157 -6.916 -25.507 1.00 97.81 184 VAL A N 1
ATOM 1420 C CA . VAL A 1 184 ? 17.900 -5.735 -25.079 1.00 97.81 184 VAL A CA 1
ATOM 1421 C C . VAL A 1 184 ? 19.225 -6.149 -24.443 1.00 97.81 184 VAL A C 1
ATOM 1423 O O . VAL A 1 184 ? 19.259 -6.893 -23.467 1.00 97.81 184 VAL A O 1
ATOM 1426 N N . SER A 1 185 ? 20.313 -5.608 -24.987 1.00 96.81 185 SER A N 1
ATOM 1427 C CA . SER A 1 185 ? 21.685 -5.888 -24.542 1.00 96.81 185 SER A CA 1
ATOM 1428 C C . SER A 1 185 ? 22.180 -4.891 -23.496 1.00 96.81 185 SER A C 1
ATOM 1430 O O . SER A 1 185 ? 23.060 -5.192 -22.689 1.00 96.81 185 SER A O 1
ATOM 1432 N N . ARG A 1 186 ? 21.626 -3.676 -23.519 1.00 97.94 186 ARG A N 1
ATOM 1433 C CA . ARG A 1 186 ? 22.043 -2.587 -22.639 1.00 97.94 186 ARG A CA 1
ATOM 1434 C C . ARG A 1 186 ? 21.398 -2.704 -21.258 1.00 97.94 186 ARG A C 1
ATOM 1436 O O . ARG A 1 186 ? 20.249 -3.128 -21.144 1.00 97.94 186 ARG A O 1
ATOM 1443 N N . PRO A 1 187 ? 22.096 -2.266 -20.204 1.00 97.88 187 PRO A N 1
ATOM 1444 C CA . PRO A 1 187 ? 21.540 -2.257 -18.863 1.00 97.88 187 PRO A CA 1
ATOM 1445 C C . PRO A 1 187 ? 20.389 -1.252 -18.752 1.00 97.88 187 PRO A C 1
ATOM 1447 O O . PRO A 1 187 ? 20.397 -0.165 -19.343 1.00 97.88 187 PRO A O 1
ATOM 1450 N N . TRP A 1 188 ? 19.381 -1.627 -17.972 1.00 98.44 188 TRP A N 1
ATOM 1451 C CA . TRP A 1 188 ? 18.203 -0.800 -17.748 1.00 98.44 188 TRP A CA 1
ATOM 1452 C C . TRP A 1 188 ? 18.498 0.331 -16.769 1.00 98.44 188 TRP A C 1
ATOM 1454 O O . TRP A 1 188 ? 19.194 0.149 -15.772 1.00 98.44 188 TRP A O 1
ATOM 1464 N N . LYS A 1 189 ? 17.911 1.502 -17.018 1.00 98.31 189 LYS A N 1
ATOM 1465 C CA . LYS A 1 189 ? 17.938 2.643 -16.102 1.00 98.31 189 LYS A CA 1
ATOM 1466 C C . LYS A 1 189 ? 16.609 2.741 -15.370 1.00 98.31 189 LYS A C 1
ATOM 1468 O O . LYS A 1 189 ? 15.575 2.929 -16.006 1.00 98.31 189 LYS A O 1
ATOM 1473 N N . VAL A 1 190 ? 16.636 2.629 -14.048 1.00 98.31 190 VAL A N 1
ATOM 1474 C CA . VAL A 1 190 ? 15.465 2.599 -13.165 1.00 98.31 190 VAL A CA 1
ATOM 1475 C C . VAL A 1 190 ? 15.385 3.892 -12.360 1.00 98.31 190 VAL A C 1
ATOM 1477 O O . VAL A 1 190 ? 16.387 4.344 -11.813 1.00 98.31 190 VAL A O 1
ATOM 1480 N N . PHE A 1 191 ? 14.200 4.494 -12.289 1.00 97.75 191 PHE A N 1
ATOM 1481 C CA . PHE A 1 191 ? 13.966 5.709 -11.514 1.00 97.75 191 PHE A CA 1
ATOM 1482 C C . PHE A 1 191 ? 13.869 5.392 -10.016 1.00 97.75 191 PHE A C 1
ATOM 1484 O O . PHE A 1 191 ? 12.980 4.649 -9.590 1.00 97.75 191 PHE A O 1
ATOM 1491 N N . ASP A 1 192 ? 14.748 5.983 -9.210 1.00 96.25 192 ASP A N 1
ATOM 1492 C CA . ASP A 1 192 ? 14.808 5.793 -7.754 1.00 96.25 192 ASP A CA 1
ATOM 1493 C C . ASP A 1 192 ? 14.011 6.848 -6.962 1.00 96.25 192 ASP A C 1
ATOM 1495 O O . ASP A 1 192 ? 14.026 6.862 -5.733 1.00 96.25 192 ASP A O 1
ATOM 1499 N N . GLY A 1 193 ? 13.273 7.722 -7.649 1.00 94.56 193 GLY A N 1
ATOM 1500 C CA . GLY A 1 193 ? 12.541 8.835 -7.041 1.00 94.56 193 GLY A CA 1
ATOM 1501 C C . GLY A 1 193 ? 13.187 10.195 -7.289 1.00 94.56 193 GLY A C 1
ATOM 1502 O O . GLY A 1 193 ? 12.466 11.190 -7.295 1.00 94.56 193 GLY A O 1
ATOM 1503 N N . GLU A 1 194 ? 14.490 10.233 -7.560 1.00 96.25 194 GLU A N 1
ATOM 1504 C CA . GLU A 1 194 ? 15.228 11.465 -7.855 1.00 96.25 194 GLU A CA 1
ATOM 1505 C C . GLU A 1 194 ? 15.888 11.382 -9.230 1.00 96.25 194 GLU A C 1
ATOM 1507 O O . GLU A 1 194 ? 15.716 12.268 -10.075 1.00 96.25 194 GLU A O 1
ATOM 1512 N N . HIS A 1 195 ? 16.602 10.289 -9.494 1.00 97.06 195 HIS A N 1
ATOM 1513 C CA . HIS A 1 195 ? 17.400 10.095 -10.694 1.00 97.06 195 HIS A CA 1
ATOM 1514 C C . HIS A 1 195 ? 17.185 8.700 -11.289 1.00 97.06 195 HIS A C 1
ATOM 1516 O O . HIS A 1 195 ? 16.554 7.813 -10.718 1.00 97.06 195 HIS A O 1
ATOM 1522 N N . HIS A 1 196 ? 17.675 8.514 -12.512 1.00 97.94 196 HIS A N 1
ATOM 1523 C CA . HIS A 1 196 ? 17.672 7.210 -13.161 1.00 97.94 196 HIS A CA 1
ATOM 1524 C C . HIS A 1 196 ? 19.010 6.518 -12.903 1.00 97.94 196 HIS A C 1
ATOM 1526 O O . HIS A 1 196 ? 20.037 6.964 -13.418 1.00 97.94 196 HIS A O 1
ATOM 1532 N N . LYS A 1 197 ? 18.988 5.422 -12.143 1.00 97.94 197 LYS A N 1
ATOM 1533 C CA . LYS A 1 197 ? 20.166 4.609 -11.836 1.00 97.94 197 LYS A CA 1
ATOM 1534 C C . LYS A 1 197 ? 20.223 3.385 -12.739 1.00 97.94 197 LYS A C 1
ATOM 1536 O O . LYS A 1 197 ? 19.215 2.726 -12.977 1.00 97.94 197 LYS A O 1
ATOM 1541 N N . GLU A 1 198 ? 21.407 3.081 -13.243 1.00 98.19 198 GLU A N 1
ATOM 1542 C CA . GLU A 1 198 ? 21.652 1.885 -14.043 1.00 98.19 198 GLU A CA 1
ATOM 1543 C C . GLU A 1 198 ? 21.634 0.631 -13.161 1.00 98.19 198 GLU A C 1
ATOM 1545 O O . GLU A 1 198 ? 22.277 0.589 -12.111 1.00 98.19 198 GLU A O 1
ATOM 1550 N N . VAL A 1 199 ? 20.870 -0.381 -13.572 1.00 97.75 199 VAL A N 1
ATOM 1551 C CA . VAL A 1 199 ? 20.711 -1.643 -12.848 1.00 97.75 199 VAL A CA 1
ATOM 1552 C C . VAL A 1 199 ? 21.042 -2.792 -13.788 1.00 97.75 199 VAL A C 1
ATOM 1554 O O . VAL A 1 199 ? 20.200 -3.252 -14.556 1.00 97.75 199 VAL A O 1
ATOM 1557 N N . ALA A 1 200 ? 22.286 -3.265 -13.707 1.00 96.94 200 ALA A N 1
ATOM 1558 C CA . ALA A 1 200 ? 22.804 -4.339 -14.555 1.00 96.94 200 ALA A CA 1
ATOM 1559 C C . ALA A 1 200 ? 22.087 -5.685 -14.348 1.00 96.94 200 ALA A C 1
ATOM 1561 O O . ALA A 1 200 ? 22.039 -6.507 -15.256 1.00 96.94 200 ALA A O 1
ATOM 1562 N N . LEU A 1 201 ? 21.517 -5.904 -13.160 1.00 96.75 201 LEU A N 1
ATOM 1563 C CA . LEU A 1 201 ? 20.821 -7.145 -12.823 1.00 96.75 201 LEU A CA 1
ATOM 1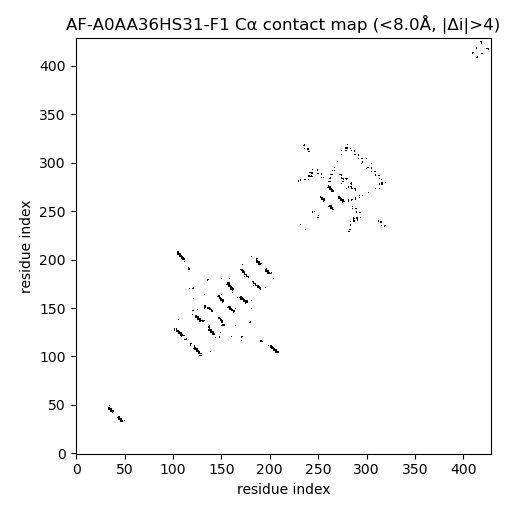564 C C . LEU A 1 201 ? 19.379 -7.189 -13.336 1.00 96.75 201 LEU A C 1
ATOM 1566 O O . LEU A 1 201 ? 18.785 -8.264 -13.331 1.00 96.75 201 LEU A O 1
ATOM 1570 N N . LEU A 1 202 ? 18.801 -6.059 -13.770 1.00 97.75 202 LEU A N 1
ATOM 1571 C CA . LEU A 1 202 ? 17.425 -6.059 -14.252 1.00 97.75 202 LEU A CA 1
ATOM 1572 C C . LEU A 1 202 ? 17.353 -6.725 -15.626 1.00 97.75 202 LEU A C 1
ATOM 1574 O O . LEU A 1 202 ? 17.920 -6.239 -16.603 1.00 97.75 202 LEU A O 1
ATOM 1578 N N . GLN A 1 203 ? 16.612 -7.824 -15.681 1.00 97.44 203 GLN A N 1
ATOM 1579 C CA . GLN A 1 203 ? 16.468 -8.663 -16.861 1.00 97.44 203 GLN A CA 1
ATOM 1580 C C . GLN A 1 203 ? 14.999 -8.786 -17.249 1.00 97.44 203 GLN A C 1
ATOM 1582 O O . GLN A 1 203 ? 14.103 -8.817 -16.398 1.00 97.44 203 GLN A O 1
ATOM 1587 N N . VAL A 1 204 ? 14.771 -8.863 -18.558 1.00 98.00 204 VAL A N 1
ATOM 1588 C CA . VAL A 1 204 ? 13.465 -9.127 -19.155 1.00 98.00 204 VAL A CA 1
ATOM 1589 C C . VAL A 1 204 ? 13.559 -10.464 -19.869 1.00 98.00 204 VAL A C 1
ATOM 1591 O O . VAL A 1 204 ? 14.264 -10.576 -20.865 1.00 98.00 204 VAL A O 1
ATOM 1594 N N . CYS A 1 205 ? 12.854 -11.469 -19.361 1.00 97.38 205 CYS A N 1
ATOM 1595 C CA . CYS A 1 205 ? 12.880 -12.823 -19.907 1.00 97.38 205 CYS A CA 1
ATOM 1596 C C . CYS A 1 205 ? 11.515 -13.173 -20.496 1.00 97.38 205 CYS A C 1
ATOM 1598 O O . CYS A 1 205 ? 10.482 -12.870 -19.896 1.00 97.38 205 CYS A O 1
ATOM 1600 N N . GLN A 1 206 ? 11.495 -13.826 -21.657 1.00 96.75 206 GLN A N 1
ATOM 1601 C CA . GLN A 1 206 ? 10.264 -14.388 -22.205 1.00 96.75 206 GLN A CA 1
ATOM 1602 C C . GLN A 1 206 ? 9.821 -15.574 -21.336 1.00 96.75 206 GLN A C 1
ATOM 1604 O O . GLN A 1 206 ? 10.630 -16.438 -21.006 1.00 96.75 206 GLN A O 1
ATOM 1609 N N . VAL A 1 207 ? 8.545 -15.601 -20.951 1.00 95.69 207 VAL A N 1
ATOM 1610 C CA . VAL A 1 207 ? 7.948 -16.718 -20.211 1.00 95.69 207 VAL A CA 1
ATOM 1611 C C . VAL A 1 207 ? 7.219 -17.586 -21.220 1.00 95.69 207 VAL A C 1
ATOM 1613 O O . VAL A 1 207 ? 6.232 -17.153 -21.822 1.00 95.69 207 VAL A O 1
ATOM 1616 N N . ASP A 1 208 ? 7.717 -18.802 -21.428 1.00 89.38 208 ASP A N 1
ATOM 1617 C CA . ASP A 1 208 ? 7.011 -19.781 -22.240 1.00 89.38 208 ASP A CA 1
ATOM 1618 C C . ASP A 1 208 ? 5.820 -20.319 -21.441 1.00 89.38 208 ASP A C 1
ATOM 1620 O O . ASP A 1 208 ? 5.975 -21.045 -20.456 1.00 89.38 208 ASP A O 1
ATOM 1624 N N . ARG A 1 209 ? 4.608 -19.940 -21.863 1.00 75.69 209 ARG A N 1
ATOM 1625 C CA . ARG A 1 209 ? 3.359 -20.384 -21.229 1.00 75.69 209 ARG A CA 1
ATOM 1626 C C . ARG A 1 209 ? 3.211 -21.907 -21.237 1.00 75.69 209 ARG A C 1
ATOM 1628 O O . ARG A 1 209 ? 2.449 -22.419 -20.426 1.00 75.69 209 ARG A O 1
ATOM 1635 N N . SER A 1 210 ? 3.929 -22.621 -22.105 1.00 70.56 210 SER A N 1
ATOM 1636 C CA . SER A 1 210 ? 3.848 -24.082 -22.186 1.00 70.56 210 SER A CA 1
ATOM 1637 C C . SER A 1 210 ? 4.614 -24.796 -21.069 1.00 70.56 210 SER A C 1
ATOM 1639 O O . SER A 1 210 ? 4.259 -25.917 -20.719 1.00 70.56 210 SER A O 1
ATOM 1641 N N . ALA A 1 211 ? 5.642 -24.167 -20.490 1.00 60.41 211 ALA A N 1
ATOM 1642 C CA . ALA A 1 211 ? 6.529 -24.813 -19.518 1.00 60.41 211 ALA A CA 1
ATOM 1643 C C . ALA A 1 211 ? 6.135 -24.564 -18.049 1.00 60.41 211 ALA A C 1
ATOM 1645 O O . ALA A 1 211 ? 6.570 -25.299 -17.167 1.00 60.41 211 ALA A O 1
ATOM 1646 N N . GLU A 1 212 ? 5.297 -23.560 -17.772 1.00 53.22 212 GLU A N 1
ATOM 1647 C CA . GLU A 1 212 ? 4.986 -23.114 -16.403 1.00 53.22 212 GLU A CA 1
ATOM 1648 C C . GLU A 1 212 ? 3.531 -23.402 -15.971 1.00 53.22 212 GLU A C 1
ATOM 1650 O O . GLU A 1 212 ? 3.003 -22.755 -15.071 1.00 53.22 212 GLU A O 1
ATOM 1655 N N . VAL A 1 213 ? 2.871 -24.404 -16.575 1.00 45.16 213 VAL A N 1
ATOM 1656 C CA . VAL A 1 213 ? 1.572 -24.940 -16.099 1.00 45.16 213 VAL A CA 1
ATOM 1657 C C . VAL A 1 213 ? 1.775 -26.076 -15.083 1.00 45.16 213 VAL A C 1
ATOM 1659 O O . VAL A 1 213 ? 0.980 -27.005 -14.986 1.00 45.16 213 VAL A O 1
ATOM 1662 N N . ALA A 1 214 ? 2.825 -26.006 -14.265 1.00 43.38 214 ALA A N 1
ATOM 1663 C CA . ALA A 1 214 ? 2.653 -26.462 -12.894 1.00 43.38 214 ALA A CA 1
ATOM 1664 C C . ALA A 1 214 ? 1.856 -25.339 -12.225 1.00 43.38 214 ALA A C 1
ATOM 1666 O O . ALA A 1 214 ? 2.350 -24.211 -12.215 1.00 43.38 214 ALA A O 1
ATOM 1667 N N . PRO A 1 215 ? 0.621 -25.569 -11.740 1.00 41.94 215 PRO A N 1
ATOM 1668 C CA . PRO A 1 215 ? -0.124 -24.538 -11.042 1.00 41.94 215 PRO A CA 1
ATOM 1669 C C . PRO A 1 215 ? 0.713 -24.117 -9.839 1.00 41.94 215 PRO A C 1
ATOM 1671 O O . PRO A 1 215 ? 0.693 -24.776 -8.801 1.00 41.94 215 PRO A O 1
ATOM 1674 N N . SER A 1 216 ? 1.467 -23.024 -9.999 1.00 44.28 216 SER A N 1
ATOM 1675 C CA . SER A 1 216 ? 2.071 -22.305 -8.892 1.00 44.28 216 SER A CA 1
ATOM 1676 C C . SER A 1 216 ? 0.946 -22.167 -7.876 1.00 44.28 216 SER A C 1
ATOM 1678 O O . SER A 1 216 ? -0.135 -21.700 -8.270 1.00 44.28 216 SER A O 1
ATOM 1680 N N . PRO A 1 217 ? 1.103 -22.720 -6.656 1.00 34.88 217 PRO A N 1
ATOM 1681 C CA . PRO A 1 217 ? 0.011 -22.844 -5.709 1.00 34.88 217 PRO A CA 1
ATOM 1682 C C . PRO A 1 217 ? -0.618 -21.469 -5.615 1.00 34.88 217 PRO A C 1
ATOM 1684 O O . PRO A 1 217 ? 0.071 -20.530 -5.213 1.00 34.88 217 PRO A O 1
ATOM 1687 N N . LYS A 1 218 ? -1.869 -21.352 -6.108 1.00 35.12 218 LYS A N 1
ATOM 1688 C CA . LYS A 1 218 ? -2.634 -20.098 -6.179 1.00 35.12 218 LYS A CA 1
ATOM 1689 C C . LYS A 1 218 ? -2.232 -19.305 -4.950 1.00 35.12 218 LYS A C 1
ATOM 1691 O O . LYS A 1 218 ? -2.460 -19.870 -3.877 1.00 35.12 218 LYS A O 1
ATOM 1696 N N . PRO A 1 219 ? -1.584 -18.124 -5.064 1.00 42.91 219 PRO A N 1
ATOM 1697 C CA . PRO A 1 219 ? -1.001 -17.453 -3.911 1.00 42.91 219 PRO A CA 1
ATOM 1698 C C . PRO A 1 219 ? -2.109 -17.382 -2.891 1.00 42.91 219 PRO A C 1
ATOM 1700 O O . PRO A 1 219 ? -3.118 -16.725 -3.151 1.00 42.91 219 PRO A O 1
ATOM 1703 N N . ALA A 1 220 ? -1.985 -18.205 -1.845 1.00 42.88 220 ALA A N 1
ATOM 1704 C CA . ALA A 1 220 ? -3.095 -18.601 -1.003 1.00 42.88 220 ALA A CA 1
ATOM 1705 C C . ALA A 1 220 ? -3.660 -17.318 -0.439 1.00 42.88 220 ALA A C 1
ATOM 1707 O O . ALA A 1 220 ? -3.034 -16.755 0.451 1.00 42.88 220 ALA A O 1
ATOM 1708 N N . ARG A 1 221 ? -4.731 -16.820 -1.078 1.00 47.75 221 ARG A N 1
ATOM 1709 C CA . ARG A 1 221 ? -5.398 -15.530 -0.898 1.00 47.75 221 ARG A CA 1
ATOM 1710 C C . ARG A 1 221 ? -4.666 -14.676 0.123 1.00 47.75 221 ARG A C 1
ATOM 1712 O O . ARG A 1 221 ? -5.137 -14.668 1.252 1.00 47.75 221 ARG A O 1
ATOM 1719 N N . LYS A 1 222 ? -3.494 -14.114 -0.255 1.00 48.75 222 LYS A N 1
ATOM 1720 C CA . LYS A 1 222 ? -2.478 -13.507 0.636 1.00 48.75 222 LYS A CA 1
ATOM 1721 C C . LYS A 1 222 ? -2.866 -13.747 2.087 1.00 48.75 222 LYS A C 1
ATOM 1723 O O . LYS A 1 222 ? -3.489 -12.852 2.661 1.00 48.75 222 LYS A O 1
ATOM 1728 N N . ARG A 1 223 ? -2.674 -14.987 2.586 1.00 46.47 223 ARG A N 1
ATOM 1729 C CA . ARG A 1 223 ? -2.910 -15.373 3.985 1.00 46.47 223 ARG A CA 1
ATOM 1730 C C . ARG A 1 223 ? -2.375 -14.180 4.740 1.00 46.47 223 ARG A C 1
ATOM 1732 O O . ARG A 1 223 ? -1.181 -13.906 4.607 1.00 46.47 223 ARG A O 1
ATOM 1739 N N . ARG A 1 224 ? -3.287 -13.359 5.291 1.00 52.59 224 ARG A N 1
ATOM 1740 C CA . ARG A 1 224 ? -2.933 -12.089 5.930 1.00 52.59 224 ARG A CA 1
ATOM 1741 C C . ARG A 1 224 ? -1.788 -12.509 6.818 1.00 52.59 224 ARG A C 1
ATOM 1743 O O . ARG A 1 224 ? -2.029 -13.433 7.596 1.00 52.59 224 ARG A O 1
ATOM 1750 N N . ARG A 1 225 ? -0.568 -12.008 6.538 1.00 45.91 225 ARG A N 1
ATOM 1751 C CA . ARG A 1 225 ? 0.637 -12.272 7.336 1.00 45.91 225 ARG A CA 1
ATOM 1752 C C . ARG A 1 225 ? 0.094 -12.318 8.738 1.00 45.91 225 ARG A C 1
ATOM 1754 O O . ARG A 1 225 ? -0.492 -11.293 9.086 1.00 45.91 225 ARG A O 1
ATOM 1761 N N . ALA A 1 226 ? 0.061 -13.511 9.352 1.00 44.69 226 ALA A N 1
ATOM 1762 C CA . ALA A 1 226 ? -0.653 -13.697 10.606 1.00 44.69 226 ALA A CA 1
ATOM 1763 C C . ALA A 1 226 ? -0.160 -12.533 11.437 1.00 44.69 226 ALA A C 1
ATOM 1765 O O . ALA A 1 226 ? 1.058 -12.393 11.583 1.00 44.69 226 ALA A O 1
ATOM 1766 N N . GLU A 1 227 ? -1.055 -11.568 11.685 1.00 55.53 227 GLU A N 1
ATOM 1767 C CA . GLU A 1 227 ? -0.680 -10.389 12.438 1.00 55.53 227 GLU A CA 1
ATOM 1768 C C . GLU A 1 227 ? -0.270 -11.046 13.731 1.00 55.53 227 GLU A C 1
ATOM 1770 O O . GLU A 1 227 ? -1.115 -11.656 14.389 1.00 55.53 227 GLU A O 1
ATOM 1775 N N . VAL A 1 228 ? 1.046 -11.094 13.961 1.00 51.41 228 VAL A N 1
ATOM 1776 C CA . VAL A 1 228 ? 1.604 -11.399 15.262 1.00 51.41 228 VAL A CA 1
ATOM 1777 C C . VAL A 1 228 ? 0.825 -10.430 16.114 1.00 51.41 228 VAL A C 1
ATOM 1779 O O . VAL A 1 228 ? 0.934 -9.219 15.904 1.00 51.41 228 VAL A O 1
ATOM 1782 N N . LEU A 1 229 ? -0.146 -10.975 16.851 1.00 58.94 229 LEU A N 1
ATOM 1783 C CA . LEU A 1 229 ? -0.960 -10.206 17.766 1.00 58.94 229 LEU A CA 1
ATOM 1784 C C . LEU A 1 229 ? 0.086 -9.453 18.560 1.00 58.94 229 LEU A C 1
ATOM 1786 O O . LEU A 1 229 ? 0.906 -10.118 19.181 1.00 58.94 229 LEU A O 1
ATOM 1790 N N . ASP A 1 230 ? 0.152 -8.127 18.380 1.00 73.50 230 ASP A N 1
ATOM 1791 C CA . ASP A 1 230 ? 1.099 -7.274 19.096 1.00 73.50 230 ASP A CA 1
ATOM 1792 C C . ASP A 1 230 ? 0.905 -7.645 20.563 1.00 73.50 230 ASP A C 1
ATOM 1794 O O . ASP A 1 230 ? -0.122 -7.285 21.151 1.00 73.50 230 ASP A O 1
ATOM 1798 N N . GLU A 1 231 ? 1.810 -8.466 21.100 1.00 77.94 231 GLU A N 1
ATOM 1799 C CA . GLU A 1 231 ? 1.735 -8.902 22.479 1.00 77.94 231 GLU A CA 1
ATOM 1800 C C . GLU A 1 231 ? 1.937 -7.637 23.288 1.00 77.94 231 GLU A C 1
ATOM 1802 O O . GLU A 1 231 ? 2.975 -6.978 23.234 1.00 77.94 231 GLU A O 1
ATOM 1807 N N . MET A 1 232 ? 0.853 -7.209 23.921 1.00 81.50 232 MET A N 1
ATOM 1808 C CA . MET A 1 232 ? 0.835 -5.965 24.653 1.00 81.50 232 MET A CA 1
ATOM 1809 C C . MET A 1 232 ? 1.550 -6.208 25.980 1.00 81.50 232 MET A C 1
ATOM 1811 O O . MET A 1 232 ? 1.135 -7.117 26.704 1.00 81.50 232 MET A O 1
ATOM 1815 N N . PRO A 1 233 ? 2.583 -5.417 26.328 1.00 86.06 233 PRO A N 1
ATOM 1816 C CA . PRO A 1 233 ? 3.208 -5.515 27.639 1.00 86.06 233 PRO A CA 1
ATOM 1817 C C . PRO A 1 233 ? 2.135 -5.425 28.731 1.00 86.06 233 PRO A C 1
ATOM 1819 O O . PRO A 1 233 ? 1.252 -4.565 28.656 1.00 86.06 233 PRO A O 1
ATOM 1822 N N . LEU A 1 234 ? 2.191 -6.305 29.738 1.00 85.50 234 LEU A N 1
ATOM 1823 C CA . LEU A 1 234 ? 1.211 -6.333 30.836 1.00 85.50 234 LEU A CA 1
ATOM 1824 C C . LEU A 1 234 ? 1.079 -4.975 31.542 1.00 85.50 234 LEU A C 1
ATOM 1826 O O . LEU A 1 234 ? -0.008 -4.609 31.979 1.00 85.50 234 LEU A O 1
ATOM 1830 N N . GLU A 1 235 ? 2.158 -4.198 31.588 1.00 87.94 235 GLU A N 1
ATOM 1831 C CA . GLU A 1 235 ? 2.176 -2.841 32.138 1.00 87.94 235 GLU A CA 1
ATOM 1832 C C . GLU A 1 235 ? 1.190 -1.920 31.407 1.00 87.94 235 GLU A C 1
ATOM 1834 O O . GLU A 1 235 ? 0.417 -1.198 32.036 1.00 87.94 235 GLU A O 1
ATOM 1839 N N . VAL A 1 236 ? 1.122 -2.019 30.074 1.00 87.75 236 VAL A N 1
ATOM 1840 C CA . VAL A 1 236 ? 0.173 -1.245 29.264 1.00 87.75 236 VAL A CA 1
ATOM 1841 C C . VAL A 1 236 ? -1.262 -1.671 29.576 1.00 87.75 236 VAL A C 1
ATOM 1843 O O . VAL A 1 236 ? -2.130 -0.810 29.682 1.00 87.75 236 VAL A O 1
ATOM 1846 N N . LEU A 1 237 ? -1.524 -2.970 29.782 1.00 88.69 237 LEU A N 1
ATOM 1847 C CA . LEU A 1 237 ? -2.860 -3.467 30.145 1.00 88.69 237 LEU A CA 1
ATOM 1848 C C . LEU A 1 237 ? -3.374 -2.863 31.457 1.00 88.69 237 LEU A C 1
ATOM 1850 O O . LEU A 1 237 ? -4.550 -2.523 31.536 1.00 88.69 237 LEU A O 1
ATOM 1854 N N . THR A 1 238 ? -2.510 -2.698 32.462 1.00 92.56 238 THR A N 1
ATOM 1855 C CA . THR A 1 238 ? -2.926 -2.204 33.789 1.00 92.56 238 THR A CA 1
ATOM 1856 C C . THR A 1 238 ? -3.319 -0.730 33.828 1.00 92.56 238 THR A C 1
ATOM 1858 O O . THR A 1 238 ? -3.990 -0.299 34.762 1.00 92.56 238 THR A O 1
ATOM 1861 N N . CYS A 1 239 ? -2.921 0.050 32.828 1.00 93.88 239 CYS A N 1
ATOM 1862 C CA . CYS A 1 239 ? -3.219 1.477 32.770 1.00 93.88 239 CYS A CA 1
ATOM 1863 C C . CYS A 1 239 ? -4.255 1.846 31.710 1.00 93.88 239 CYS A C 1
ATOM 1865 O O . CYS A 1 239 ? -4.587 3.022 31.558 1.00 93.88 239 CYS A O 1
ATOM 1867 N N . LEU A 1 240 ? -4.736 0.870 30.943 1.00 96.12 240 LEU A N 1
ATOM 1868 C CA . LEU A 1 240 ? -5.896 1.079 30.094 1.00 96.12 240 LEU A CA 1
ATOM 1869 C C . LEU A 1 240 ? -7.157 1.152 30.965 1.00 96.12 240 LEU A C 1
ATOM 1871 O O . LEU A 1 240 ? -7.193 0.569 32.050 1.00 96.12 240 LEU A O 1
ATOM 1875 N N . PRO A 1 241 ? -8.205 1.860 30.507 1.00 97.31 241 PRO A N 1
ATOM 1876 C CA . PRO A 1 241 ? -9.505 1.774 31.157 1.00 97.31 241 PRO A CA 1
ATOM 1877 C C . PRO A 1 241 ? -9.987 0.319 31.197 1.00 97.31 241 PRO A C 1
ATOM 1879 O O . PRO A 1 241 ? -9.630 -0.477 30.323 1.00 97.31 241 PRO A O 1
ATOM 1882 N N . GLU A 1 242 ? -10.816 -0.009 32.190 1.00 97.06 242 GLU A N 1
ATOM 1883 C CA . GLU A 1 242 ? -11.423 -1.335 32.309 1.00 97.06 242 GLU A CA 1
ATOM 1884 C C . GLU A 1 242 ? -12.121 -1.714 30.995 1.00 97.06 242 GLU A C 1
ATOM 1886 O O . GLU A 1 242 ? -12.912 -0.946 30.435 1.00 97.06 242 GLU A O 1
ATOM 1891 N N . ASP A 1 243 ? -11.767 -2.881 30.457 1.00 97.75 243 ASP A N 1
ATOM 1892 C CA . ASP A 1 243 ? -12.335 -3.344 29.200 1.00 97.75 243 ASP A CA 1
ATOM 1893 C C . ASP A 1 243 ? -13.792 -3.777 29.393 1.00 97.75 243 ASP A C 1
ATOM 1895 O O . ASP A 1 243 ? -14.193 -4.257 30.452 1.00 97.75 243 ASP A O 1
ATOM 1899 N N . ALA A 1 244 ? -14.594 -3.659 28.336 1.00 97.38 244 ALA A N 1
ATOM 1900 C CA . ALA A 1 244 ? -15.965 -4.141 28.373 1.00 97.38 244 ALA A CA 1
ATOM 1901 C C . ALA A 1 244 ? -15.980 -5.657 28.627 1.00 97.38 244 ALA A C 1
ATOM 1903 O O . ALA A 1 244 ? -15.243 -6.404 27.972 1.00 97.38 244 ALA A O 1
ATOM 1904 N N . ALA A 1 245 ? -16.866 -6.120 29.516 1.00 97.69 245 ALA A N 1
ATOM 1905 C CA . ALA A 1 245 ? -17.037 -7.545 29.790 1.00 97.69 245 ALA A CA 1
ATOM 1906 C C . ALA A 1 245 ? -17.189 -8.349 28.476 1.00 97.69 245 ALA A C 1
ATOM 1908 O O . ALA A 1 245 ? -17.827 -7.856 27.541 1.00 97.69 245 ALA A O 1
ATOM 1909 N N . PRO A 1 246 ? -16.662 -9.587 28.370 1.00 96.75 246 PRO A N 1
ATOM 1910 C CA . PRO A 1 246 ? -16.701 -10.370 27.126 1.00 96.75 246 PRO A CA 1
ATOM 1911 C C . PRO A 1 246 ? -18.109 -10.592 26.548 1.00 96.75 246 PRO A C 1
ATOM 1913 O O . PRO A 1 246 ? -18.265 -10.818 25.351 1.00 96.75 246 PRO A O 1
ATOM 1916 N N . THR A 1 247 ? -19.140 -10.512 27.391 1.00 97.50 247 THR A N 1
ATOM 1917 C CA . THR A 1 247 ? -20.557 -10.641 27.021 1.00 97.50 247 THR A CA 1
ATOM 1918 C C . THR A 1 247 ? -21.204 -9.325 26.569 1.00 97.50 247 THR A C 1
ATOM 1920 O O . THR A 1 247 ? -22.335 -9.334 26.086 1.00 97.50 247 THR A O 1
ATOM 1923 N N . HIS A 1 248 ? -20.518 -8.187 26.703 1.00 98.12 248 HIS A N 1
ATOM 1924 C CA . HIS A 1 248 ? -21.052 -6.869 26.373 1.00 98.12 248 HIS A CA 1
ATOM 1925 C C . HIS A 1 248 ? -21.120 -6.651 24.844 1.00 98.12 248 HIS A C 1
ATOM 1927 O O . HIS A 1 248 ? -20.168 -6.989 24.129 1.00 98.12 248 HIS A O 1
ATOM 1933 N N . PRO A 1 249 ? -22.176 -6.005 24.300 1.00 97.94 249 PRO A N 1
ATOM 1934 C CA . PRO A 1 249 ? -22.332 -5.765 22.856 1.00 97.94 249 PRO A CA 1
ATOM 1935 C C . PRO A 1 249 ? -21.201 -4.944 22.211 1.00 97.94 249 PRO A C 1
ATOM 1937 O O . PRO A 1 249 ? -21.041 -4.967 20.988 1.00 97.94 249 PRO A O 1
ATOM 1940 N N . ALA A 1 250 ? -20.383 -4.253 23.011 1.00 98.19 250 ALA A N 1
ATOM 1941 C CA . ALA A 1 250 ? -19.224 -3.493 22.538 1.00 98.19 250 ALA A CA 1
ATOM 1942 C C . ALA A 1 250 ? -18.238 -4.350 21.721 1.00 98.19 250 ALA A C 1
ATOM 1944 O O . ALA A 1 250 ? -17.707 -3.868 20.719 1.00 98.19 250 ALA A O 1
ATOM 1945 N N . HIS A 1 251 ? -18.033 -5.624 22.086 1.00 98.00 251 HIS A N 1
ATOM 1946 C CA . HIS A 1 251 ? -17.141 -6.532 21.346 1.00 98.00 251 HIS A CA 1
ATOM 1947 C C . HIS A 1 251 ? -17.622 -6.808 19.915 1.00 98.00 251 HIS A C 1
ATOM 1949 O O . HIS A 1 251 ? -16.800 -6.973 19.018 1.00 98.00 251 HIS A O 1
ATOM 1955 N N . GLY A 1 252 ? -18.938 -6.805 19.677 1.00 97.62 252 GLY A N 1
ATOM 1956 C CA . GLY A 1 252 ? -19.516 -6.953 18.336 1.00 97.62 252 GLY A CA 1
ATOM 1957 C C . GLY A 1 252 ? -19.637 -5.636 17.560 1.00 97.62 252 GLY A C 1
ATOM 1958 O O . GLY A 1 252 ? -19.569 -5.628 16.327 1.00 97.62 252 GLY A O 1
ATOM 1959 N N . ALA A 1 253 ? -19.816 -4.518 18.270 1.00 98.06 253 ALA A N 1
ATOM 1960 C CA . ALA A 1 253 ? -19.998 -3.197 17.672 1.00 98.06 253 ALA A CA 1
ATOM 1961 C C . ALA A 1 253 ? -18.679 -2.554 17.209 1.00 98.06 253 ALA A C 1
ATOM 1963 O O . ALA A 1 253 ? -18.646 -1.890 16.169 1.00 98.06 253 ALA A O 1
ATOM 1964 N N . VAL A 1 254 ? -17.590 -2.748 17.959 1.00 98.50 254 VAL A N 1
ATOM 1965 C CA . VAL A 1 254 ? -16.270 -2.191 17.639 1.00 98.50 254 VAL A CA 1
ATOM 1966 C C . VAL A 1 254 ? -15.578 -3.042 16.580 1.00 98.50 254 VAL A C 1
ATOM 1968 O O . VAL A 1 254 ? -15.356 -4.236 16.761 1.00 98.50 254 VAL A O 1
ATOM 1971 N N . ARG A 1 255 ? -15.195 -2.419 15.461 1.00 97.81 255 ARG A N 1
ATOM 1972 C CA . ARG A 1 255 ? -14.490 -3.087 14.359 1.00 97.81 255 ARG A CA 1
ATOM 1973 C C . ARG A 1 255 ? -13.118 -2.468 14.125 1.00 97.81 255 ARG A C 1
ATOM 1975 O O . ARG A 1 255 ? -12.978 -1.246 14.084 1.00 97.81 255 ARG A O 1
ATOM 1982 N N . TRP A 1 256 ? -12.120 -3.321 13.903 1.00 97.88 256 TRP A N 1
ATOM 1983 C CA . TRP A 1 256 ? -10.789 -2.899 13.471 1.00 97.88 256 TRP A CA 1
ATOM 1984 C C . TRP A 1 256 ? -10.746 -2.654 11.960 1.00 97.88 256 TRP A C 1
ATOM 1986 O O . TRP A 1 256 ? -11.053 -3.540 11.160 1.00 97.88 256 TRP A O 1
ATOM 1996 N N . GLU A 1 257 ? -10.323 -1.459 11.557 1.00 97.44 257 GLU A N 1
ATOM 1997 C CA . GLU A 1 257 ? -10.113 -1.082 10.163 1.00 97.44 257 GLU A CA 1
ATOM 1998 C C . GLU A 1 257 ? -8.612 -1.077 9.842 1.00 97.44 257 GLU A C 1
ATOM 2000 O O . GLU A 1 257 ? -7.929 -0.062 9.982 1.00 97.44 257 GLU A O 1
ATOM 2005 N N . ALA A 1 258 ? -8.101 -2.216 9.363 1.00 94.56 258 ALA A N 1
ATOM 2006 C CA . ALA A 1 258 ? -6.674 -2.408 9.074 1.00 94.56 258 ALA A CA 1
ATOM 2007 C C . ALA A 1 258 ? -6.108 -1.421 8.033 1.00 94.56 258 ALA A C 1
ATOM 2009 O O . ALA A 1 258 ? -4.924 -1.112 8.064 1.00 94.56 258 ALA A O 1
ATOM 2010 N N . ALA A 1 259 ? -6.942 -0.900 7.124 1.00 94.06 259 ALA A N 1
ATOM 2011 C CA . ALA A 1 259 ? -6.511 0.079 6.122 1.00 94.06 259 ALA A CA 1
ATOM 2012 C C . ALA A 1 259 ? -6.062 1.414 6.742 1.00 94.06 259 ALA A C 1
ATOM 2014 O O . ALA A 1 259 ? -5.201 2.086 6.183 1.00 94.06 259 ALA A O 1
ATOM 2015 N N . ASN A 1 260 ? -6.640 1.778 7.890 1.00 94.81 260 ASN A N 1
ATOM 2016 C CA . ASN A 1 260 ? -6.389 3.041 8.586 1.00 94.81 260 ASN A CA 1
ATOM 2017 C C . ASN A 1 260 ? -5.784 2.832 9.984 1.00 94.81 260 ASN A C 1
ATOM 2019 O O . ASN A 1 260 ? -5.651 3.798 10.733 1.00 94.81 260 ASN A O 1
ATOM 2023 N N . SER A 1 261 ? -5.467 1.584 10.348 1.00 96.62 261 SER A N 1
ATOM 2024 C CA . SER A 1 261 ? -4.952 1.191 11.664 1.00 96.62 261 SER A CA 1
ATOM 2025 C C . SER A 1 261 ? -5.747 1.810 12.822 1.00 96.62 261 SER A C 1
ATOM 2027 O O . SER A 1 261 ? -5.179 2.475 13.691 1.00 96.62 261 SER A O 1
ATOM 2029 N N . ARG A 1 262 ? -7.079 1.657 12.812 1.00 97.75 262 ARG A N 1
ATOM 2030 C CA . ARG A 1 262 ? -7.969 2.234 13.835 1.00 97.75 262 ARG A CA 1
ATOM 2031 C C . ARG A 1 262 ? -9.130 1.315 14.205 1.00 97.75 262 ARG A C 1
ATOM 2033 O O . ARG A 1 262 ? -9.677 0.628 13.344 1.00 97.75 262 ARG A O 1
ATOM 2040 N N . ALA A 1 263 ? -9.541 1.364 15.466 1.00 98.25 263 ALA A N 1
ATOM 2041 C CA . ALA A 1 263 ? -10.791 0.797 15.951 1.00 98.25 263 ALA A CA 1
ATOM 2042 C C . ALA A 1 263 ? -11.903 1.835 15.764 1.00 98.25 263 ALA A C 1
ATOM 2044 O O . ALA A 1 263 ? -11.713 3.008 16.091 1.00 98.25 263 ALA A O 1
ATOM 2045 N N . LYS A 1 264 ? -13.048 1.433 15.208 1.00 98.19 264 LYS A N 1
ATOM 2046 C CA . LYS A 1 264 ? -14.180 2.325 14.924 1.00 98.19 264 LYS A CA 1
ATOM 2047 C C . LYS A 1 264 ? -15.503 1.655 15.282 1.00 98.19 264 LYS A C 1
ATOM 2049 O O . LYS A 1 264 ? -15.682 0.462 15.041 1.00 98.19 264 LYS A O 1
ATOM 2054 N N . PHE A 1 265 ? -16.447 2.449 15.779 1.00 98.38 265 PHE A N 1
ATOM 2055 C CA . PHE A 1 265 ? -17.844 2.054 15.953 1.00 98.38 265 PHE A CA 1
ATOM 2056 C C . PHE A 1 265 ? -18.784 3.243 15.723 1.00 98.38 265 PHE A C 1
ATOM 2058 O O . PHE A 1 265 ? -18.354 4.400 15.663 1.00 98.38 265 PHE A O 1
ATOM 2065 N N . THR A 1 266 ? -20.075 2.948 15.593 1.00 98.06 266 THR A N 1
ATOM 2066 C CA . THR A 1 266 ? -21.140 3.950 15.507 1.00 98.06 266 THR A CA 1
ATOM 2067 C C . THR A 1 266 ? -22.224 3.594 16.519 1.00 98.06 266 THR A C 1
ATOM 2069 O O . THR A 1 266 ? -22.686 2.456 16.537 1.00 98.06 266 THR A O 1
ATOM 2072 N N . HIS A 1 267 ? -22.618 4.554 17.353 1.00 97.44 267 HIS A N 1
ATOM 2073 C CA . HIS A 1 267 ? -23.662 4.411 18.368 1.00 97.44 267 HIS A CA 1
ATOM 2074 C C . HIS A 1 267 ? -24.562 5.653 18.321 1.00 97.44 267 HIS A C 1
ATOM 2076 O O . HIS A 1 267 ? -24.055 6.773 18.320 1.00 97.44 267 HIS A O 1
ATOM 2082 N N . ASN A 1 268 ? -25.880 5.470 18.193 1.00 95.44 268 ASN A N 1
ATOM 2083 C CA . ASN A 1 268 ? -26.867 6.557 18.062 1.00 95.44 268 ASN A CA 1
ATOM 2084 C C . ASN A 1 268 ? -26.513 7.613 16.991 1.00 95.44 268 ASN A C 1
ATOM 2086 O O . ASN A 1 268 ? -26.655 8.813 17.200 1.00 95.44 268 ASN A O 1
ATOM 2090 N N . GLY A 1 269 ? -25.985 7.174 15.842 1.00 96.12 269 GLY A N 1
ATOM 2091 C CA . GLY A 1 269 ? -25.558 8.061 14.748 1.00 96.12 269 GLY A CA 1
ATOM 2092 C C . GLY A 1 269 ? -24.224 8.783 14.981 1.00 96.12 269 GLY A C 1
ATOM 2093 O O . GLY A 1 269 ? -23.652 9.328 14.036 1.00 96.12 269 GLY A O 1
ATOM 2094 N N . VAL A 1 270 ? -23.663 8.727 16.191 1.00 95.38 270 VAL A N 1
ATOM 2095 C CA . VAL A 1 270 ? -22.340 9.274 16.497 1.00 95.38 270 VAL A CA 1
ATOM 2096 C C . VAL A 1 270 ? -21.278 8.225 16.198 1.00 95.38 270 VAL A C 1
ATOM 2098 O O . VAL A 1 270 ? -21.368 7.069 16.605 1.00 95.38 270 VAL A O 1
ATOM 2101 N N . THR A 1 271 ? -20.254 8.625 15.450 1.00 97.62 271 THR A N 1
ATOM 2102 C CA . THR A 1 271 ? -19.129 7.755 15.104 1.00 97.62 271 THR A CA 1
ATOM 2103 C C . THR A 1 271 ? -17.921 8.091 15.965 1.00 97.62 271 THR A C 1
ATOM 2105 O O . THR A 1 271 ? -17.478 9.238 15.983 1.00 97.62 271 THR A O 1
ATOM 2108 N N . PHE A 1 272 ? -17.349 7.073 16.601 1.00 97.94 272 PHE A N 1
ATOM 2109 C CA . PHE A 1 272 ? -16.131 7.177 17.396 1.00 97.94 272 PHE A CA 1
ATOM 2110 C C . PHE A 1 272 ? -15.019 6.318 16.798 1.00 97.94 272 PHE A C 1
ATOM 2112 O O . PHE A 1 272 ? -15.264 5.300 16.145 1.00 97.94 272 PHE A O 1
ATOM 2119 N N . GLN A 1 273 ? -13.779 6.760 17.001 1.00 97.94 273 GLN A N 1
ATOM 2120 C CA . GLN A 1 273 ? -12.583 6.064 16.539 1.00 97.94 273 GLN A CA 1
ATOM 2121 C C . GLN A 1 273 ? -11.427 6.231 17.531 1.00 97.94 273 GLN A C 1
ATOM 2123 O O . GLN A 1 273 ? -11.277 7.314 18.095 1.00 97.94 273 GLN A O 1
ATOM 2128 N N . ALA A 1 274 ? -10.600 5.194 17.666 1.00 98.31 274 ALA A N 1
ATOM 2129 C CA . ALA A 1 274 ? -9.320 5.194 18.378 1.00 98.31 274 ALA A CA 1
ATOM 2130 C C . ALA A 1 274 ? -8.235 4.629 17.444 1.00 98.31 274 ALA A C 1
ATOM 2132 O O . ALA A 1 274 ? -8.437 3.596 16.801 1.00 98.31 274 ALA A O 1
ATOM 2133 N N . THR A 1 275 ? -7.107 5.323 17.290 1.00 97.94 275 THR A N 1
ATOM 2134 C CA . THR A 1 275 ? -6.066 4.971 16.303 1.00 97.94 275 THR A CA 1
ATOM 2135 C C . THR A 1 275 ? -4.905 4.219 16.954 1.00 97.94 275 THR A C 1
ATOM 2137 O O . THR A 1 275 ? -4.540 4.519 18.089 1.00 97.94 275 THR A O 1
ATOM 2140 N N . LYS A 1 276 ? -4.268 3.288 16.222 1.00 96.94 276 LYS A N 1
ATOM 2141 C CA . LYS A 1 276 ? -3.072 2.554 16.685 1.00 96.94 276 LYS A CA 1
ATOM 2142 C C . LYS A 1 276 ? -1.991 3.515 17.170 1.00 96.94 276 LYS A C 1
ATOM 2144 O O . LYS A 1 276 ? -1.475 3.363 18.264 1.00 96.94 276 LYS A O 1
ATOM 2149 N N . ASN A 1 277 ? -1.704 4.545 16.373 1.00 95.69 277 ASN A N 1
ATOM 2150 C CA . ASN A 1 277 ? -0.657 5.521 16.676 1.00 95.69 277 ASN A CA 1
ATOM 2151 C C . ASN A 1 277 ? -0.960 6.351 17.932 1.00 95.69 277 ASN A C 1
ATOM 2153 O O . ASN A 1 277 ? -0.031 6.823 18.578 1.00 95.69 277 ASN A O 1
ATOM 2157 N N . GLY A 1 278 ? -2.241 6.553 18.263 1.00 95.69 278 GLY A N 1
ATOM 2158 C CA . GLY A 1 278 ? -2.643 7.224 19.497 1.00 95.69 278 GLY A CA 1
ATOM 2159 C C . GLY A 1 278 ? -2.528 6.325 20.726 1.00 95.69 278 GLY A C 1
ATOM 2160 O O . GLY A 1 278 ? -2.252 6.830 21.802 1.00 95.69 278 GLY A O 1
ATOM 2161 N N . CYS A 1 279 ? -2.699 5.011 20.560 1.00 95.81 279 CYS A N 1
ATOM 2162 C CA . CYS A 1 279 ? -2.757 4.049 21.666 1.00 95.81 279 CYS A CA 1
ATOM 2163 C C . CYS A 1 279 ? -1.475 3.209 21.824 1.00 95.81 279 CYS A C 1
ATOM 2165 O O . CYS A 1 279 ? -1.409 2.361 22.706 1.00 95.81 279 CYS A O 1
ATOM 2167 N N . GLY A 1 280 ? -0.494 3.361 20.929 1.00 94.12 280 GLY A N 1
ATOM 2168 C CA . GLY A 1 280 ? 0.705 2.520 20.842 1.00 94.12 280 GLY A CA 1
ATOM 2169 C C . GLY A 1 280 ? 0.450 1.157 20.184 1.00 94.12 280 GLY A C 1
ATOM 2170 O O . GLY A 1 280 ? 1.180 0.761 19.277 1.00 94.12 280 GLY A O 1
ATOM 2171 N N . SER A 1 281 ? -0.636 0.471 20.555 1.00 95.25 281 SER A N 1
ATOM 2172 C CA . SER A 1 281 ? -0.965 -0.874 20.063 1.00 95.25 281 SER A CA 1
ATOM 2173 C C . SER A 1 281 ? -2.392 -0.992 19.507 1.00 95.25 281 SER A C 1
ATOM 2175 O O . SER A 1 281 ? -3.275 -0.164 19.758 1.00 95.25 281 SER A O 1
ATOM 2177 N N . GLN A 1 282 ? -2.634 -2.044 18.715 1.00 96.00 282 GLN A N 1
ATOM 2178 C CA . GLN A 1 282 ? -3.977 -2.375 18.217 1.00 96.00 282 GLN A CA 1
ATOM 2179 C C . GLN A 1 282 ? -4.907 -2.825 19.353 1.00 96.00 282 GLN A C 1
ATOM 2181 O O . GLN A 1 282 ? -6.079 -2.447 19.366 1.00 96.00 282 GLN A O 1
ATOM 2186 N N . ALA A 1 283 ? -4.392 -3.613 20.302 1.00 95.56 283 ALA A N 1
ATOM 2187 C CA . ALA A 1 283 ? -5.159 -4.096 21.446 1.00 95.56 283 ALA A CA 1
ATOM 2188 C C . ALA A 1 283 ? -5.645 -2.931 22.323 1.00 95.56 283 ALA A C 1
ATOM 2190 O O . ALA A 1 283 ? -6.841 -2.843 22.599 1.00 95.56 283 ALA A O 1
ATOM 2191 N N . ALA A 1 284 ? -4.760 -1.981 22.643 1.00 96.44 284 ALA A N 1
ATOM 2192 C CA . ALA A 1 284 ? -5.104 -0.777 23.397 1.00 96.44 284 ALA A CA 1
ATOM 2193 C C . ALA A 1 284 ? -6.193 0.051 22.700 1.00 96.44 284 ALA A C 1
ATOM 2195 O O . ALA A 1 284 ? -7.173 0.452 23.326 1.00 96.44 284 ALA A O 1
ATOM 2196 N N . ALA A 1 285 ? -6.082 0.242 21.382 1.00 97.44 285 ALA A N 1
ATOM 2197 C CA . ALA A 1 285 ? -7.092 0.968 20.614 1.00 97.44 285 ALA A CA 1
ATOM 2198 C C . ALA A 1 285 ? -8.473 0.287 20.646 1.00 97.44 285 ALA A C 1
ATOM 2200 O O . ALA A 1 285 ? -9.495 0.973 20.700 1.00 97.44 285 ALA A O 1
ATOM 2201 N N . MET A 1 286 ? -8.520 -1.049 20.627 1.00 97.62 286 MET A N 1
ATOM 2202 C CA . MET A 1 286 ? -9.773 -1.804 20.739 1.00 97.62 286 MET A CA 1
ATOM 2203 C C . MET A 1 286 ? -10.388 -1.696 22.141 1.00 97.62 286 MET A C 1
ATOM 2205 O O . MET A 1 286 ? -11.594 -1.473 22.232 1.00 97.62 286 MET A O 1
ATOM 2209 N N . VAL A 1 287 ? -9.581 -1.796 23.205 1.00 97.69 287 VAL A N 1
ATOM 2210 C CA . VAL A 1 287 ? -10.031 -1.630 24.604 1.00 97.69 287 VAL A CA 1
ATOM 2211 C C . VAL A 1 287 ? -10.610 -0.231 24.817 1.00 97.69 287 VAL A C 1
ATOM 2213 O O . VAL A 1 287 ? -11.758 -0.097 25.232 1.00 97.69 287 VAL A O 1
ATOM 2216 N N . ILE A 1 288 ? -9.879 0.817 24.421 1.00 98.19 288 ILE A N 1
ATOM 2217 C CA . ILE A 1 288 ? -10.338 2.210 24.556 1.00 98.19 288 ILE A CA 1
ATOM 2218 C C . ILE A 1 288 ? -11.638 2.434 23.774 1.00 98.19 288 ILE A C 1
ATOM 2220 O O . ILE A 1 288 ? -12.571 3.057 24.281 1.00 98.19 288 ILE A O 1
ATOM 2224 N N . ALA A 1 289 ? -11.748 1.899 22.552 1.00 98.31 289 ALA A N 1
ATOM 2225 C CA . ALA A 1 289 ? -12.974 2.009 21.766 1.00 98.31 289 ALA A CA 1
ATOM 2226 C C . ALA A 1 289 ? -14.164 1.279 22.417 1.00 98.31 289 ALA A C 1
ATOM 2228 O O . ALA A 1 289 ? -15.281 1.796 22.374 1.00 98.31 289 ALA A O 1
ATOM 2229 N N . ARG A 1 290 ? -13.951 0.114 23.043 1.00 98.50 290 ARG A N 1
ATOM 2230 C CA . ARG A 1 290 ? -15.007 -0.600 23.780 1.00 98.50 290 ARG A CA 1
ATOM 2231 C C . ARG A 1 290 ? -15.415 0.132 25.056 1.00 98.50 290 ARG A C 1
ATOM 2233 O O . ARG A 1 290 ? -16.613 0.256 25.291 1.00 98.50 290 ARG A O 1
ATOM 2240 N N . ALA A 1 291 ? -14.468 0.688 25.805 1.00 98.31 291 ALA A N 1
ATOM 2241 C CA . ALA A 1 291 ? -14.758 1.510 26.979 1.00 98.31 291 ALA A CA 1
ATOM 2242 C C . ALA A 1 291 ? -15.577 2.764 26.608 1.00 98.31 291 ALA A C 1
ATOM 2244 O O . ALA A 1 291 ? -16.567 3.083 27.263 1.00 98.31 291 ALA A O 1
ATOM 2245 N N . CYS A 1 292 ? -15.253 3.420 25.486 1.00 98.44 292 CYS A N 1
ATOM 2246 C CA . CYS A 1 292 ? -16.057 4.533 24.962 1.00 98.44 292 CYS A CA 1
ATOM 2247 C C . CYS A 1 292 ? -17.485 4.101 24.587 1.00 98.44 292 CYS A C 1
ATOM 2249 O O . CYS A 1 292 ? -18.429 4.866 24.766 1.00 98.44 292 CYS A O 1
ATOM 2251 N N . TYR A 1 293 ? -17.655 2.886 24.054 1.00 98.44 293 TYR A N 1
ATOM 2252 C CA . TYR A 1 293 ? -18.979 2.339 23.753 1.00 98.44 293 TYR A CA 1
ATOM 2253 C C . TYR A 1 293 ? -19.793 2.104 25.032 1.00 98.44 293 TYR A C 1
ATOM 2255 O O . TYR A 1 293 ? -20.977 2.427 25.051 1.00 98.44 293 TYR A O 1
ATOM 2263 N N . VAL A 1 294 ? -19.173 1.552 26.084 1.00 98.44 294 VAL A N 1
ATOM 2264 C CA . VAL A 1 294 ? -19.824 1.325 27.388 1.00 98.44 294 VAL A CA 1
ATOM 2265 C C . VAL A 1 294 ? -20.313 2.649 27.974 1.00 98.44 294 VAL A C 1
ATOM 2267 O O . VAL A 1 294 ? -21.504 2.768 28.240 1.00 98.44 294 VAL A O 1
ATOM 2270 N N . LYS A 1 295 ? -19.459 3.681 28.024 1.00 98.06 295 LYS A N 1
ATOM 2271 C CA . LYS A 1 295 ? -19.864 5.013 28.506 1.00 98.06 295 LYS A CA 1
ATOM 2272 C C . LYS A 1 295 ? -21.042 5.612 27.729 1.00 98.06 295 LYS A C 1
ATOM 2274 O O . LYS A 1 295 ? -21.955 6.176 28.321 1.00 98.06 295 LYS A O 1
ATOM 2279 N N . LEU A 1 296 ? -21.062 5.471 26.401 1.00 97.94 296 LEU A N 1
ATOM 2280 C CA . LEU A 1 296 ? -22.203 5.933 25.596 1.00 97.94 296 LEU A CA 1
ATOM 2281 C C . LEU A 1 296 ? -23.482 5.142 25.887 1.00 97.94 296 LEU A C 1
ATOM 2283 O O . LEU A 1 296 ? -24.564 5.721 25.889 1.00 97.94 296 LEU A O 1
ATOM 2287 N N . ALA A 1 297 ? -23.368 3.833 26.123 1.00 97.31 297 ALA A N 1
ATOM 2288 C CA . ALA A 1 297 ? -24.505 2.985 26.471 1.00 97.31 297 ALA A CA 1
ATOM 2289 C C . ALA A 1 297 ? -25.064 3.301 27.871 1.00 97.31 297 ALA A C 1
ATOM 2291 O O . ALA A 1 297 ? -26.262 3.140 28.094 1.00 97.31 297 ALA A O 1
ATOM 2292 N N . GLU A 1 298 ? -24.221 3.798 28.779 1.00 97.62 298 GLU A N 1
ATOM 2293 C CA . GLU A 1 298 ? -24.603 4.318 30.100 1.00 97.62 298 GLU A CA 1
ATOM 2294 C C . GLU A 1 298 ? -25.270 5.704 30.037 1.00 97.62 298 GLU A C 1
ATOM 2296 O O . GLU A 1 298 ? -25.785 6.189 31.042 1.00 97.62 298 GLU A O 1
ATOM 2301 N N . GLY A 1 299 ? -25.311 6.331 28.857 1.00 97.38 299 GLY A N 1
ATOM 2302 C CA . GLY A 1 299 ? -25.937 7.635 28.651 1.00 97.38 299 GLY A CA 1
ATOM 2303 C C . GLY A 1 299 ? -25.003 8.827 28.857 1.00 97.38 299 GLY A C 1
ATOM 2304 O O . GLY A 1 299 ? -25.499 9.951 28.931 1.00 97.38 299 GLY A O 1
ATOM 2305 N N . ALA A 1 300 ? -23.682 8.613 28.918 1.00 97.94 300 ALA A N 1
ATOM 2306 C CA . ALA A 1 300 ? -22.721 9.713 28.883 1.00 97.94 300 ALA A CA 1
ATOM 2307 C C . ALA A 1 300 ? -22.876 10.512 27.582 1.00 97.94 300 ALA A C 1
ATOM 2309 O O . ALA A 1 300 ? -23.164 9.961 26.509 1.00 97.94 300 ALA A O 1
ATOM 2310 N N . ASP A 1 301 ? -22.684 11.824 27.664 1.00 97.81 301 ASP A N 1
ATOM 2311 C CA . ASP A 1 301 ? -22.792 12.679 26.499 1.00 97.81 301 ASP A CA 1
ATOM 2312 C C . ASP A 1 301 ? -21.572 12.515 25.576 1.00 97.81 301 ASP A C 1
ATOM 2314 O O . ASP A 1 301 ? -20.537 11.921 25.899 1.00 97.81 301 ASP A O 1
ATOM 2318 N N . ARG A 1 302 ? -21.701 13.041 24.359 1.00 97.69 302 ARG A N 1
ATOM 2319 C CA . ARG A 1 302 ? -20.655 12.907 23.346 1.00 97.69 302 ARG A CA 1
ATOM 2320 C C . ARG A 1 302 ? -19.343 13.564 23.782 1.00 97.69 302 ARG A C 1
ATOM 2322 O O . ARG A 1 302 ? -18.286 13.060 23.400 1.00 97.69 302 ARG A O 1
ATOM 2329 N N . GLU A 1 303 ? -19.397 14.688 24.488 1.00 97.94 303 GLU A N 1
ATOM 2330 C CA . GLU A 1 303 ? -18.209 15.454 24.858 1.00 97.94 303 GLU A CA 1
ATOM 2331 C C . GLU A 1 303 ? -17.458 14.770 25.998 1.00 97.94 303 GLU A C 1
ATOM 2333 O O . GLU A 1 303 ? -16.241 14.609 25.887 1.00 97.94 303 GLU A O 1
ATOM 2338 N N . GLU A 1 304 ? -18.160 14.250 27.012 1.00 98.06 304 GLU A N 1
ATOM 2339 C CA . GLU A 1 304 ? -17.533 13.457 28.078 1.00 98.06 304 GLU A CA 1
ATOM 2340 C C . GLU A 1 304 ? -16.817 12.222 27.510 1.00 98.06 304 GLU A C 1
ATOM 2342 O O . GLU A 1 304 ? -15.674 11.929 27.870 1.00 98.06 304 GLU A O 1
ATOM 2347 N N . VAL A 1 305 ? -17.436 11.518 26.558 1.00 98.12 305 VAL A N 1
ATOM 2348 C CA . VAL A 1 305 ? -16.828 10.327 25.942 1.00 98.12 305 VAL A CA 1
ATOM 2349 C C . VAL A 1 305 ? -15.611 10.690 25.086 1.00 98.12 305 VAL A C 1
ATOM 2351 O O . VAL A 1 305 ? -14.641 9.931 25.040 1.00 98.12 305 VAL A O 1
ATOM 2354 N N . LEU A 1 306 ? -15.619 11.851 24.421 1.00 97.88 306 LEU A N 1
ATOM 2355 C CA . LEU A 1 306 ? -14.450 12.346 23.685 1.00 97.88 306 LEU A CA 1
ATOM 2356 C C . LEU A 1 306 ? -13.292 12.695 24.626 1.00 97.88 306 LEU A C 1
ATOM 2358 O O . LEU A 1 306 ? -12.164 12.285 24.356 1.00 97.88 306 LEU A O 1
ATOM 2362 N N . GLN A 1 307 ? -13.566 13.387 25.734 1.00 98.12 307 GLN A N 1
ATOM 2363 C CA . GLN A 1 307 ? -12.552 13.713 26.742 1.00 98.12 307 GLN A CA 1
ATOM 2364 C C . GLN A 1 307 ? -11.972 12.444 27.373 1.00 98.12 307 GLN A C 1
ATOM 2366 O O . GLN A 1 307 ? -10.754 12.303 27.474 1.00 98.12 307 GLN A O 1
ATOM 2371 N N . PHE A 1 308 ? -12.835 11.482 27.716 1.00 98.38 308 PHE A N 1
ATOM 2372 C CA . PHE A 1 308 ? -12.426 10.176 28.226 1.00 98.38 308 PHE A CA 1
ATOM 2373 C C . PHE A 1 308 ? -11.512 9.442 27.237 1.00 98.38 308 PHE A C 1
ATOM 2375 O O . PHE A 1 308 ? -10.436 8.981 27.614 1.00 98.38 308 PHE A O 1
ATOM 2382 N N . ARG A 1 309 ? -11.891 9.396 25.953 1.00 98.25 309 ARG A N 1
ATOM 2383 C CA . ARG A 1 309 ? -11.070 8.787 24.898 1.00 98.25 309 ARG A CA 1
ATOM 2384 C C . ARG A 1 309 ? -9.685 9.424 24.827 1.00 98.25 309 ARG A C 1
ATOM 2386 O O . ARG A 1 309 ? -8.689 8.706 24.750 1.00 98.25 309 ARG A O 1
ATOM 2393 N N . ASP A 1 310 ? -9.623 10.751 24.791 1.00 97.88 310 ASP A N 1
ATOM 2394 C CA . ASP A 1 310 ? -8.369 11.477 24.596 1.00 97.88 310 ASP A CA 1
ATOM 2395 C C . ASP A 1 310 ? -7.437 11.308 25.804 1.00 97.88 310 ASP A C 1
ATOM 2397 O O . ASP A 1 310 ? -6.250 11.033 25.613 1.00 97.88 310 ASP A O 1
ATOM 2401 N N . ALA A 1 311 ? -7.985 11.323 27.024 1.00 97.88 311 ALA A N 1
ATOM 2402 C CA . ALA A 1 311 ? -7.248 11.009 28.246 1.00 97.88 311 ALA A CA 1
ATOM 2403 C C . ALA A 1 311 ? -6.689 9.573 28.233 1.00 97.88 311 ALA A C 1
ATOM 2405 O O . ALA A 1 311 ? -5.497 9.376 28.478 1.00 97.88 311 ALA A O 1
ATOM 2406 N N . SER A 1 312 ? -7.500 8.571 27.868 1.00 97.69 312 SER A N 1
ATOM 2407 C CA . SER A 1 312 ? -7.043 7.174 27.791 1.00 97.69 312 SER A CA 1
ATOM 2408 C C . SER A 1 312 ? -5.985 6.949 26.705 1.00 97.69 312 SER A C 1
ATOM 2410 O O . SER A 1 312 ? -5.040 6.191 26.917 1.00 97.69 312 SER A O 1
ATOM 2412 N N . MET A 1 313 ? -6.101 7.609 25.545 1.00 97.12 313 MET A N 1
ATOM 2413 C CA . MET A 1 313 ? -5.072 7.537 24.498 1.00 97.12 313 MET A CA 1
ATOM 2414 C C . MET A 1 313 ? -3.759 8.175 24.961 1.00 97.12 313 MET A C 1
ATOM 2416 O O . MET A 1 313 ? -2.692 7.609 24.735 1.00 97.12 313 MET A O 1
ATOM 2420 N N . GLN A 1 314 ? -3.818 9.331 25.627 1.00 96.44 314 GLN A N 1
ATOM 2421 C CA . GLN A 1 314 ? -2.625 9.997 26.149 1.00 96.44 314 GLN A CA 1
ATOM 2422 C C . GLN A 1 314 ? -1.917 9.144 27.208 1.00 96.44 314 GLN A C 1
ATOM 2424 O O . GLN A 1 314 ? -0.696 9.008 27.151 1.00 96.44 314 GLN A O 1
ATOM 2429 N N . GLN A 1 315 ? -2.675 8.513 28.108 1.00 96.25 315 GLN A N 1
ATOM 2430 C CA . GLN A 1 315 ? -2.136 7.594 29.111 1.00 96.25 315 GLN A CA 1
ATOM 2431 C C . GLN A 1 315 ? -1.453 6.381 28.464 1.00 96.25 315 GLN A C 1
ATOM 2433 O O . GLN A 1 315 ? -0.301 6.086 28.776 1.00 96.25 315 GLN A O 1
ATOM 2438 N N . ALA A 1 316 ? -2.111 5.725 27.502 1.00 95.62 316 ALA A N 1
ATOM 2439 C CA . ALA A 1 316 ? -1.531 4.594 26.773 1.00 95.62 316 ALA A CA 1
ATOM 2440 C C . ALA A 1 316 ? -0.246 4.982 26.018 1.00 95.62 316 ALA A C 1
ATOM 2442 O O . ALA A 1 316 ? 0.720 4.218 25.978 1.00 95.62 316 ALA A O 1
ATOM 2443 N N . LYS A 1 317 ? -0.215 6.189 25.440 1.00 94.31 317 LYS A N 1
ATOM 2444 C CA . LYS A 1 317 ? 0.948 6.711 24.719 1.00 94.31 317 LYS A CA 1
ATOM 2445 C C . LYS A 1 317 ? 2.139 6.974 25.636 1.00 94.31 317 LYS A C 1
ATOM 2447 O O . LYS A 1 317 ? 3.260 6.663 25.243 1.00 94.31 317 LYS A O 1
ATOM 2452 N N . GLU A 1 318 ? 1.913 7.538 26.820 1.00 94.81 318 GLU A N 1
ATOM 2453 C CA . GLU A 1 318 ? 2.993 7.814 27.774 1.00 94.81 318 GLU A CA 1
ATOM 2454 C C . GLU A 1 318 ? 3.638 6.519 28.271 1.00 94.81 318 GLU A C 1
ATOM 2456 O O . GLU A 1 318 ? 4.857 6.422 28.327 1.00 94.81 318 GLU A O 1
ATOM 2461 N N . ILE A 1 319 ? 2.842 5.477 28.506 1.00 93.69 319 ILE A N 1
ATOM 2462 C CA . ILE A 1 319 ? 3.367 4.179 28.950 1.00 93.69 319 ILE A CA 1
ATOM 2463 C C . ILE A 1 319 ? 4.128 3.485 27.834 1.00 93.69 319 ILE A C 1
ATOM 2465 O O . ILE A 1 319 ? 5.182 2.903 28.057 1.00 93.69 319 ILE A O 1
ATOM 2469 N N . HIS A 1 320 ? 3.634 3.570 26.599 1.00 91.19 320 HIS A N 1
ATOM 2470 C CA . HIS A 1 320 ? 4.382 3.044 25.465 1.00 91.19 320 HIS A CA 1
ATOM 2471 C C . HIS A 1 320 ? 5.696 3.816 25.251 1.00 91.19 320 HIS A C 1
ATOM 2473 O O . HIS A 1 320 ? 6.679 3.248 24.772 1.00 91.19 320 HIS A O 1
ATOM 2479 N N . ARG A 1 321 ? 5.730 5.108 25.596 1.00 92.06 321 ARG A N 1
ATOM 2480 C CA . ARG A 1 321 ? 6.956 5.907 25.581 1.00 92.06 321 ARG A CA 1
ATOM 2481 C C . ARG A 1 321 ? 7.918 5.451 26.679 1.00 92.06 321 ARG A C 1
ATOM 2483 O O . ARG A 1 321 ? 9.067 5.180 26.353 1.00 92.06 321 ARG A O 1
ATOM 2490 N N . SER A 1 322 ? 7.452 5.287 27.917 1.00 91.62 322 SER A N 1
ATOM 2491 C CA . SER A 1 322 ? 8.292 4.833 29.033 1.00 91.62 322 SER A CA 1
ATOM 2492 C C . SER A 1 322 ? 8.779 3.392 28.859 1.00 91.62 322 SER A C 1
ATOM 2494 O O . SER A 1 322 ? 9.939 3.108 29.123 1.00 91.62 322 SER A O 1
ATOM 2496 N N . ALA A 1 323 ? 7.940 2.494 28.338 1.00 89.38 323 ALA A N 1
ATOM 2497 C CA . ALA A 1 323 ? 8.311 1.106 28.052 1.00 89.38 323 ALA A CA 1
ATOM 2498 C C . ALA A 1 323 ? 9.284 0.981 26.867 1.00 89.38 323 ALA A C 1
ATOM 2500 O O . ALA A 1 323 ? 10.010 -0.002 26.763 1.00 89.38 323 ALA A O 1
ATOM 2501 N N . SER A 1 324 ? 9.312 1.963 25.959 1.00 87.94 324 SER A N 1
ATOM 2502 C CA . SER A 1 324 ? 10.319 2.017 24.893 1.00 87.94 324 SER A CA 1
ATOM 2503 C C . SER A 1 324 ? 11.641 2.627 25.364 1.00 87.94 324 SER A C 1
ATOM 2505 O O . SER A 1 324 ? 12.655 2.431 24.698 1.00 87.94 324 SER A O 1
ATOM 2507 N N . GLU A 1 325 ? 11.640 3.365 26.474 1.00 89.56 325 GLU A N 1
ATOM 2508 C CA . GLU A 1 325 ? 12.817 3.989 27.085 1.00 89.56 325 GLU A CA 1
ATOM 2509 C C . GLU A 1 325 ? 13.462 3.044 28.109 1.00 89.56 325 GLU A C 1
ATOM 2511 O O . GLU A 1 325 ? 13.879 3.456 29.188 1.00 89.56 325 GLU A O 1
ATOM 2516 N N . VAL A 1 326 ? 13.550 1.749 27.779 1.00 80.50 326 VAL A N 1
ATOM 2517 C CA . VAL A 1 326 ? 14.411 0.833 28.532 1.00 80.50 326 VAL A CA 1
ATOM 2518 C C . VAL A 1 326 ? 15.844 1.315 28.301 1.00 80.50 326 VAL A C 1
ATOM 2520 O O . VAL A 1 326 ? 16.300 1.290 27.150 1.00 80.50 326 VAL A O 1
ATOM 2523 N N . PRO A 1 327 ? 16.548 1.803 29.342 1.00 68.88 327 PRO A N 1
ATOM 2524 C CA . PRO A 1 327 ? 17.921 2.249 29.189 1.00 68.88 327 PRO A CA 1
ATOM 2525 C C . PRO A 1 327 ? 18.724 1.089 28.595 1.00 68.88 327 PRO A C 1
ATOM 2527 O O . PRO A 1 327 ? 18.547 -0.048 29.049 1.00 68.88 327 PRO A O 1
ATOM 2530 N N . PRO A 1 328 ? 19.554 1.334 27.560 1.00 63.97 328 PRO A N 1
ATOM 2531 C CA . PRO A 1 328 ? 20.371 0.282 26.977 1.00 63.97 328 PRO A CA 1
ATOM 2532 C C . PRO A 1 328 ? 21.123 -0.383 28.123 1.00 63.97 328 PRO A C 1
ATOM 2534 O O . PRO A 1 328 ? 21.788 0.309 28.898 1.00 63.97 328 PRO A O 1
ATOM 2537 N N . ALA A 1 329 ? 20.924 -1.695 28.281 1.00 66.00 329 ALA A N 1
ATOM 2538 C CA . ALA A 1 329 ? 21.558 -2.459 29.343 1.00 66.00 329 ALA A CA 1
ATOM 2539 C C . ALA A 1 329 ? 23.044 -2.072 29.382 1.00 66.00 329 ALA A C 1
ATOM 2541 O O . ALA A 1 329 ? 23.656 -2.030 28.309 1.00 66.00 329 ALA A O 1
ATOM 2542 N N . PRO A 1 330 ? 23.609 -1.726 30.555 1.00 62.84 330 PRO A N 1
ATOM 2543 C CA . PRO A 1 330 ? 25.013 -1.366 30.646 1.00 62.84 330 PRO A CA 1
ATOM 2544 C C . PRO A 1 330 ? 25.813 -2.542 30.093 1.00 62.84 330 PRO A C 1
ATOM 2546 O O . PRO A 1 330 ? 25.864 -3.614 30.694 1.00 62.84 330 PRO A O 1
ATOM 2549 N N . SER A 1 331 ? 26.368 -2.364 28.897 1.00 59.28 331 SER A N 1
ATOM 2550 C CA . SER A 1 331 ? 27.302 -3.304 28.310 1.00 59.28 331 SER A CA 1
ATOM 2551 C C . SER A 1 331 ? 28.495 -3.346 29.252 1.00 59.28 331 SER A C 1
ATOM 2553 O O . SER A 1 331 ? 29.255 -2.381 29.323 1.00 59.28 331 SER A O 1
ATOM 2555 N N . GLY A 1 332 ? 28.603 -4.420 30.032 1.00 56.47 332 GLY A N 1
ATOM 2556 C CA . GLY A 1 332 ? 29.748 -4.675 30.890 1.00 56.47 332 GLY A CA 1
ATOM 2557 C C . GLY A 1 332 ? 31.006 -4.814 30.042 1.00 56.47 332 GLY A C 1
ATOM 2558 O O . GLY A 1 332 ? 31.329 -5.904 29.582 1.00 56.47 332 GLY A O 1
ATOM 2559 N N . GLU A 1 333 ? 31.705 -3.703 29.829 1.00 55.75 333 GLU A N 1
ATOM 2560 C CA . GLU A 1 333 ? 33.129 -3.681 29.519 1.00 55.75 333 GLU A CA 1
ATOM 2561 C C . GLU A 1 333 ? 33.900 -3.726 30.843 1.00 55.75 333 GLU A C 1
ATOM 2563 O O . GLU A 1 333 ? 34.338 -2.707 31.366 1.00 55.75 333 GLU A O 1
ATOM 2568 N N . GLU A 1 334 ? 34.082 -4.928 31.385 1.00 57.94 334 GLU A N 1
ATOM 2569 C CA . GLU A 1 334 ? 35.249 -5.221 32.218 1.00 57.94 334 GLU A CA 1
ATOM 2570 C C . GLU A 1 334 ? 36.170 -6.129 31.399 1.00 57.94 334 GLU A C 1
ATOM 2572 O O . GLU A 1 334 ? 36.089 -7.355 31.418 1.00 57.94 334 GLU A O 1
ATOM 2577 N N . GLY A 1 335 ? 37.007 -5.475 30.592 1.00 50.69 335 GLY A N 1
ATOM 2578 C CA . GLY A 1 335 ? 38.052 -6.073 29.771 1.00 50.69 335 GLY A CA 1
ATOM 2579 C C . GLY A 1 335 ? 39.376 -5.359 30.011 1.00 50.69 335 GLY A C 1
ATOM 2580 O O . GLY A 1 335 ? 39.887 -4.666 29.138 1.00 50.69 335 GLY A O 1
ATOM 2581 N N . GLU A 1 336 ? 39.911 -5.523 31.217 1.00 59.38 336 GLU A N 1
ATOM 2582 C CA . GLU A 1 336 ? 41.281 -5.192 31.602 1.00 59.38 336 GLU A CA 1
ATOM 2583 C C . GLU A 1 336 ? 42.280 -5.939 30.698 1.00 59.38 336 GLU A C 1
ATOM 2585 O O . GLU A 1 336 ? 42.352 -7.168 30.734 1.00 59.38 336 GLU A O 1
ATOM 2590 N N . ARG A 1 337 ? 43.056 -5.218 29.874 1.00 46.41 337 ARG A N 1
ATOM 2591 C CA . ARG A 1 337 ? 44.318 -5.710 29.288 1.00 46.41 337 ARG A CA 1
ATOM 2592 C C . ARG A 1 337 ? 45.237 -4.566 28.848 1.00 46.41 337 ARG A C 1
ATOM 2594 O O . ARG A 1 337 ? 44.989 -3.915 27.841 1.00 46.41 337 ARG A O 1
ATOM 2601 N N . GLY A 1 338 ? 46.375 -4.471 29.534 1.00 48.44 338 GLY A N 1
ATOM 2602 C CA . GLY A 1 338 ? 47.676 -4.541 28.863 1.00 48.44 338 GLY A CA 1
ATOM 2603 C C . GLY A 1 338 ? 48.336 -3.231 28.450 1.00 48.44 338 GLY A C 1
ATOM 2604 O O . GLY A 1 338 ? 48.283 -2.836 27.292 1.00 48.44 338 GLY A O 1
ATOM 2605 N N . GLU A 1 339 ? 49.068 -2.660 29.400 1.00 58.66 339 GLU A N 1
ATOM 2606 C CA . GLU A 1 339 ? 50.195 -1.744 29.221 1.00 58.66 339 GLU A CA 1
ATOM 2607 C C . GLU A 1 339 ? 51.290 -2.363 28.324 1.00 58.66 339 GLU A C 1
ATOM 2609 O O . GLU A 1 339 ? 51.764 -3.469 28.587 1.00 58.66 339 GLU A O 1
ATOM 2614 N N . VAL A 1 340 ? 51.698 -1.657 27.263 1.00 51.34 340 VAL A N 1
ATOM 2615 C CA . VAL A 1 340 ? 52.984 -1.882 26.582 1.00 51.34 340 VAL A CA 1
ATOM 2616 C C . VAL A 1 340 ? 53.530 -0.565 26.035 1.00 51.34 340 VAL A C 1
ATOM 2618 O O . VAL A 1 340 ? 52.970 0.037 25.118 1.00 51.34 340 VAL A O 1
ATOM 2621 N N . ASP A 1 341 ? 54.651 -0.159 26.625 1.00 52.50 341 ASP A N 1
ATOM 2622 C CA . ASP A 1 341 ? 55.555 0.901 26.193 1.00 52.50 341 ASP A CA 1
ATOM 2623 C C . ASP A 1 341 ? 56.064 0.705 24.756 1.00 52.50 341 ASP A C 1
ATOM 2625 O O . ASP A 1 341 ? 56.465 -0.390 24.354 1.00 52.50 341 ASP A O 1
ATOM 2629 N N . GLY A 1 342 ? 56.145 1.799 23.993 1.00 46.34 342 GLY A N 1
ATOM 2630 C CA . GLY A 1 342 ? 56.743 1.801 22.659 1.00 46.34 342 GLY A CA 1
ATOM 2631 C C . GLY A 1 342 ? 57.000 3.206 22.117 1.00 46.34 342 GLY A C 1
ATOM 2632 O O . GLY A 1 342 ? 56.092 3.877 21.641 1.00 46.34 342 GLY A O 1
ATOM 2633 N N . ALA A 1 343 ? 58.260 3.632 22.200 1.00 44.88 343 ALA A N 1
ATOM 2634 C CA . ALA A 1 343 ? 58.813 4.935 21.834 1.00 44.88 343 ALA A CA 1
ATOM 2635 C C . ALA A 1 343 ? 58.554 5.412 20.378 1.00 44.88 343 ALA A C 1
ATOM 2637 O O . ALA A 1 343 ? 58.559 4.618 19.440 1.00 44.88 343 ALA A O 1
ATOM 2638 N N . GLY A 1 344 ? 58.408 6.738 20.196 1.00 36.78 344 GLY A N 1
ATOM 2639 C CA . GLY A 1 344 ? 58.403 7.446 18.890 1.00 36.78 344 GLY A CA 1
ATOM 2640 C C . GLY A 1 344 ? 59.809 7.605 18.266 1.00 36.78 344 GLY A C 1
ATOM 2641 O O . GLY A 1 344 ? 60.684 6.815 18.617 1.00 36.78 344 GLY A O 1
ATOM 2642 N N . PRO A 1 345 ? 60.132 8.645 17.444 1.00 59.69 345 PRO A N 1
ATOM 2643 C CA . PRO A 1 345 ? 59.336 9.745 16.836 1.00 59.69 345 PRO A CA 1
ATOM 2644 C C . PRO A 1 345 ? 59.798 10.019 15.345 1.00 59.69 345 PRO A C 1
ATOM 2646 O O . PRO A 1 345 ? 60.246 9.060 14.719 1.00 59.69 345 PRO A O 1
ATOM 2649 N N . PRO A 1 346 ? 59.865 11.243 14.731 1.00 60.31 346 PRO A N 1
ATOM 2650 C CA . PRO A 1 346 ? 59.088 12.500 14.817 1.00 60.31 346 PRO A CA 1
ATOM 2651 C C . PRO A 1 346 ? 58.641 13.134 13.448 1.00 60.31 346 PRO A C 1
ATOM 2653 O O . PRO A 1 346 ? 59.217 12.902 12.388 1.00 60.31 346 PRO A O 1
ATOM 2656 N N . SER A 1 347 ? 57.764 14.149 13.553 1.00 45.69 347 SER A N 1
ATOM 2657 C CA . SER A 1 347 ? 57.718 15.425 12.780 1.00 45.69 347 SER A CA 1
ATOM 2658 C C . SER A 1 347 ? 57.173 15.503 11.333 1.00 45.69 347 SER A C 1
ATOM 2660 O O . SER A 1 347 ? 57.755 14.970 10.396 1.00 45.69 347 SER A O 1
ATOM 2662 N N . LYS A 1 348 ? 56.171 16.378 11.115 1.00 44.88 348 LYS A N 1
ATOM 2663 C CA . LYS A 1 348 ? 56.353 17.733 10.534 1.00 44.88 348 LYS A CA 1
ATOM 2664 C C . LYS A 1 348 ? 55.078 18.591 10.613 1.00 44.88 348 LYS A C 1
ATOM 2666 O O . LYS A 1 348 ? 53.962 18.097 10.537 1.00 44.88 348 LYS A O 1
ATOM 2671 N N . GLN A 1 349 ? 55.318 19.886 10.806 1.00 46.06 349 GLN A N 1
ATOM 2672 C CA . GLN A 1 349 ? 54.403 20.989 11.109 1.00 46.06 349 GLN A CA 1
ATOM 2673 C C . GLN A 1 349 ? 53.819 21.664 9.851 1.00 46.06 349 GLN A C 1
ATOM 2675 O O . GLN A 1 349 ? 54.510 21.724 8.838 1.00 46.06 349 GLN A O 1
ATOM 2680 N N . ALA A 1 350 ? 52.628 22.269 9.980 1.00 45.78 350 ALA A N 1
ATOM 2681 C CA . ALA A 1 350 ? 52.255 23.657 9.599 1.00 45.78 350 ALA A CA 1
ATOM 2682 C C . ALA A 1 350 ? 50.709 23.785 9.684 1.00 45.78 350 ALA A C 1
ATOM 2684 O O . ALA A 1 350 ? 50.018 23.010 9.037 1.00 45.78 350 ALA A O 1
ATOM 2685 N N . ARG A 1 351 ? 50.084 24.532 10.610 1.00 48.19 351 ARG A N 1
ATOM 2686 C CA . ARG A 1 351 ? 50.033 25.993 10.884 1.00 48.19 351 ARG A CA 1
ATOM 2687 C C . ARG A 1 351 ? 48.965 26.734 10.053 1.00 48.19 351 ARG A C 1
ATOM 2689 O O . ARG A 1 351 ? 49.194 26.931 8.871 1.00 48.19 351 ARG A O 1
ATOM 2696 N N . THR A 1 352 ? 47.880 27.154 10.730 1.00 45.22 352 THR A N 1
ATOM 2697 C CA . THR A 1 352 ? 47.227 28.502 10.815 1.00 45.22 352 THR A CA 1
ATOM 2698 C C . THR A 1 352 ? 45.866 28.310 11.524 1.00 45.22 352 THR A C 1
ATOM 2700 O O . THR A 1 352 ? 45.070 27.514 11.041 1.00 45.22 352 THR A O 1
ATOM 2703 N N . GLU A 1 353 ? 45.626 28.757 12.769 1.00 50.12 353 GLU A N 1
ATOM 2704 C CA . GLU A 1 353 ? 45.290 30.136 13.228 1.00 50.12 353 GLU A CA 1
ATOM 2705 C C . GLU A 1 353 ? 44.154 30.787 12.411 1.00 50.12 353 GLU A C 1
ATOM 2707 O O . GLU A 1 353 ? 44.218 30.762 11.190 1.00 50.12 353 GLU A O 1
ATOM 2712 N N . ALA A 1 354 ? 43.120 31.445 12.944 1.00 46.00 354 ALA A N 1
ATOM 2713 C CA . ALA A 1 354 ? 42.629 31.753 14.293 1.00 46.00 354 ALA A CA 1
ATOM 2714 C C . ALA A 1 354 ? 41.259 32.476 14.130 1.00 46.00 354 ALA A C 1
ATOM 2716 O O . ALA A 1 354 ? 40.831 32.713 13.001 1.00 46.00 354 ALA A O 1
ATOM 2717 N N . THR A 1 355 ? 40.670 32.918 15.251 1.00 46.47 355 THR A N 1
ATOM 2718 C CA . THR A 1 355 ? 39.434 33.718 15.469 1.00 46.47 355 THR A CA 1
ATOM 2719 C C . THR A 1 355 ? 38.158 32.883 15.651 1.00 46.47 355 THR A C 1
ATOM 2721 O O . THR A 1 355 ? 37.783 32.127 14.767 1.00 46.47 355 THR A O 1
ATOM 2724 N N . GLY A 1 356 ? 37.450 32.902 16.782 1.00 39.19 356 GLY A N 1
ATOM 2725 C CA . GLY A 1 356 ? 37.518 33.748 17.979 1.00 39.19 356 GLY A CA 1
ATOM 2726 C C . GLY A 1 356 ? 36.125 34.307 18.278 1.00 39.19 356 GLY A C 1
ATOM 2727 O O . GLY A 1 356 ? 35.520 34.871 17.372 1.00 39.19 356 GLY A O 1
ATOM 2728 N N . ASP A 1 357 ? 35.703 34.158 19.539 1.00 37.94 357 ASP A N 1
ATOM 2729 C CA . ASP A 1 357 ? 34.709 34.979 20.254 1.00 37.94 357 ASP A CA 1
ATOM 2730 C C . ASP A 1 357 ? 33.219 34.745 19.913 1.00 37.94 357 ASP A C 1
ATOM 2732 O O . ASP A 1 357 ? 32.846 34.555 18.762 1.00 37.94 357 ASP A O 1
ATOM 2736 N N . ASP A 1 358 ? 32.239 34.806 20.813 1.00 38.78 358 ASP A N 1
ATOM 2737 C CA . ASP A 1 358 ? 32.090 34.822 22.279 1.00 38.78 358 ASP A CA 1
ATOM 2738 C C . ASP A 1 358 ? 30.550 34.891 22.512 1.00 38.78 358 ASP A C 1
ATOM 2740 O O . ASP A 1 358 ? 29.785 35.039 21.555 1.00 38.78 358 ASP A O 1
ATOM 2744 N N . ALA A 1 359 ? 30.106 34.870 23.770 1.00 42.06 359 ALA A N 1
ATOM 2745 C CA . ALA A 1 359 ? 28.802 35.336 24.260 1.00 42.06 359 ALA A CA 1
ATOM 2746 C C . ALA A 1 359 ? 27.595 34.382 24.079 1.00 42.06 359 ALA A C 1
ATOM 2748 O O . ALA A 1 359 ? 26.943 34.304 23.045 1.00 42.06 359 ALA A O 1
ATOM 2749 N N . THR A 1 360 ? 27.309 33.527 25.066 1.00 42.88 360 THR A N 1
ATOM 2750 C CA . THR A 1 360 ? 26.460 33.796 26.251 1.00 42.88 360 THR A CA 1
ATOM 2751 C C . THR A 1 360 ? 24.945 33.855 25.994 1.00 42.88 360 THR A C 1
ATOM 2753 O O . THR A 1 360 ? 24.406 34.849 25.524 1.00 42.88 360 THR A O 1
ATOM 2756 N N . SER A 1 361 ? 24.270 32.868 26.592 1.00 43.00 361 SER A N 1
ATOM 2757 C CA . SER A 1 361 ? 23.169 33.045 27.556 1.00 43.00 361 SER A CA 1
ATOM 2758 C C . SER A 1 361 ? 21.713 33.280 27.097 1.00 43.00 361 SER A C 1
ATOM 2760 O O . SER A 1 361 ? 21.410 34.077 26.220 1.00 43.00 361 SER A O 1
ATOM 2762 N N . LEU A 1 362 ? 20.840 32.640 27.893 1.00 39.00 362 LEU A N 1
ATOM 2763 C CA . LEU A 1 362 ? 19.436 32.934 28.225 1.00 39.00 362 LEU A CA 1
ATOM 2764 C C . LEU A 1 362 ? 18.318 32.254 27.411 1.00 39.00 362 LEU A C 1
ATOM 2766 O O . LEU A 1 362 ? 17.849 32.712 26.378 1.00 39.00 362 LEU A O 1
ATOM 2770 N N . SER A 1 363 ? 17.822 31.177 28.026 1.00 46.91 363 SER A N 1
ATOM 2771 C CA . SER A 1 363 ? 16.407 30.879 28.285 1.00 46.91 363 SER A CA 1
ATOM 2772 C C . SER A 1 363 ? 15.397 32.007 28.031 1.00 46.91 363 SER A C 1
ATOM 2774 O O . SER A 1 363 ? 15.508 33.074 28.638 1.00 46.91 363 SER A O 1
ATOM 2776 N N . SER A 1 364 ? 14.306 31.719 27.311 1.00 42.00 364 SER A N 1
ATOM 2777 C CA . SER A 1 364 ? 12.974 32.248 27.652 1.00 42.00 364 SER A CA 1
ATOM 2778 C C . SER A 1 364 ? 11.840 31.401 27.068 1.00 42.00 364 SER A C 1
ATOM 2780 O O . SER A 1 364 ? 11.900 30.881 25.960 1.00 42.00 364 SER A O 1
ATOM 2782 N N . SER A 1 365 ? 10.824 31.285 27.904 1.00 43.47 365 SER A N 1
ATOM 2783 C CA . SER A 1 365 ? 9.529 30.618 27.836 1.00 43.47 365 SER A CA 1
ATOM 2784 C C . SER A 1 365 ? 8.429 31.436 27.134 1.00 43.47 365 SER A C 1
ATOM 2786 O O . SER A 1 365 ? 8.605 32.628 26.892 1.00 43.47 365 SER A O 1
ATOM 2788 N N . SER A 1 366 ? 7.241 30.814 27.016 1.00 41.00 366 SER A N 1
ATOM 2789 C CA . SER A 1 366 ? 5.899 31.405 26.767 1.00 41.00 366 SER A CA 1
ATOM 2790 C C . SER A 1 366 ? 5.568 31.710 25.297 1.00 41.00 366 SER A C 1
ATOM 2792 O O . SER A 1 366 ? 6.475 31.971 24.519 1.00 41.00 366 SER A O 1
ATOM 2794 N N . SER A 1 367 ? 4.335 31.662 24.788 1.00 43.28 367 SER A N 1
ATOM 2795 C CA . SER A 1 367 ? 2.951 31.433 25.268 1.00 43.28 367 SER A CA 1
ATOM 2796 C C . SER A 1 367 ? 2.141 31.127 23.981 1.00 43.28 367 SER A C 1
ATOM 2798 O O . SER A 1 367 ? 2.433 31.695 22.934 1.00 43.28 367 SER A O 1
ATOM 2800 N N . SER A 1 368 ? 1.341 30.066 23.864 1.00 45.28 368 SER A N 1
ATOM 2801 C CA . SER A 1 368 ? -0.074 29.939 24.258 1.00 45.28 368 SER A CA 1
ATOM 2802 C C . SER A 1 368 ? -0.916 31.206 24.083 1.00 45.28 368 SER A C 1
ATOM 2804 O O . SER A 1 368 ? -1.042 31.947 25.044 1.00 45.28 368 SER A O 1
ATOM 2806 N N . ASP A 1 369 ? -1.561 31.374 22.923 1.00 41.09 369 ASP A N 1
ATOM 2807 C CA . ASP A 1 369 ? -2.789 32.169 22.782 1.00 41.09 369 ASP A CA 1
ATOM 2808 C C . ASP A 1 369 ? -3.752 31.456 21.820 1.00 41.09 369 ASP A C 1
ATOM 2810 O O . ASP A 1 369 ? -3.433 31.152 20.667 1.00 41.09 369 ASP A O 1
ATOM 2814 N N . SER A 1 370 ? -4.910 31.097 22.372 1.00 42.50 370 SER A N 1
ATOM 2815 C CA . SER A 1 370 ? -6.052 30.462 21.721 1.00 42.50 370 SER A CA 1
ATOM 2816 C C . SER A 1 370 ? -7.179 31.483 21.681 1.00 42.50 370 SER A C 1
ATOM 2818 O O . SER A 1 370 ? -7.746 31.776 22.728 1.00 42.50 370 SER A O 1
ATOM 2820 N N . ASP A 1 371 ? -7.539 31.974 20.497 1.00 45.34 371 ASP A N 1
ATOM 2821 C CA . ASP A 1 371 ? -8.749 32.776 20.313 1.00 45.34 371 ASP A CA 1
ATOM 2822 C C . ASP A 1 371 ? -9.864 31.908 19.729 1.00 45.34 371 ASP A C 1
ATOM 2824 O O . ASP A 1 371 ? -9.798 31.403 18.605 1.00 45.34 371 ASP A O 1
ATOM 2828 N N . SER A 1 372 ? -10.880 31.708 20.566 1.00 47.16 372 SER A N 1
ATOM 2829 C CA . SER A 1 372 ? -12.141 31.046 20.259 1.00 47.16 372 SER A CA 1
ATOM 2830 C C . SER A 1 372 ? -13.207 32.124 20.105 1.00 47.16 372 SER A C 1
ATOM 2832 O O . SER A 1 372 ? -13.706 32.622 21.109 1.00 47.16 372 SER A O 1
ATOM 2834 N N . ASP A 1 373 ? -13.584 32.460 18.873 1.00 50.47 373 ASP A N 1
ATOM 2835 C CA . ASP A 1 373 ? -14.768 33.285 18.631 1.00 50.47 373 ASP A CA 1
ATOM 2836 C C . ASP A 1 373 ? -15.969 32.407 18.286 1.00 50.47 373 ASP A C 1
ATOM 2838 O O . ASP A 1 373 ? -16.081 31.799 17.217 1.00 50.47 373 ASP A O 1
ATOM 2842 N N . ALA A 1 374 ? -16.867 32.353 19.264 1.00 47.16 374 ALA A N 1
ATOM 2843 C CA . ALA A 1 374 ? -18.212 31.835 19.166 1.00 47.16 374 ALA A CA 1
ATOM 2844 C C . ALA A 1 374 ? -19.115 32.866 18.474 1.00 47.16 374 ALA A C 1
ATOM 2846 O O . ALA A 1 374 ? -19.256 33.991 18.944 1.00 47.16 374 ALA A O 1
ATOM 2847 N N . ALA A 1 375 ? -19.812 32.449 17.418 1.00 57.44 375 ALA A N 1
ATOM 2848 C CA . ALA A 1 375 ? -21.020 33.123 16.960 1.00 57.44 375 ALA A CA 1
ATOM 2849 C C . ALA A 1 375 ? -22.156 32.099 16.901 1.00 57.44 375 ALA A C 1
ATOM 2851 O O . ALA A 1 375 ? -22.173 31.190 16.070 1.00 57.44 375 ALA A O 1
ATOM 2852 N N . LYS A 1 376 ? -23.062 32.252 17.868 1.00 48.81 376 LYS A N 1
ATOM 2853 C CA . LYS A 1 376 ? -24.437 31.758 17.853 1.00 48.81 376 LYS A CA 1
ATOM 2854 C C . LYS A 1 376 ? -25.220 32.521 16.782 1.00 48.81 376 LYS A C 1
ATOM 2856 O O . LYS A 1 376 ? -24.961 33.702 16.622 1.00 48.81 376 LYS A O 1
ATOM 2861 N N . ASP A 1 377 ? -26.149 31.835 16.124 1.00 49.66 377 ASP A N 1
ATOM 2862 C CA . ASP A 1 377 ? -27.483 32.280 15.669 1.00 49.66 377 ASP A CA 1
ATOM 2863 C C . ASP A 1 377 ? -28.044 31.085 14.869 1.00 49.66 377 ASP A C 1
ATOM 2865 O O . ASP A 1 377 ? -27.373 30.558 13.984 1.00 49.66 377 ASP A O 1
ATOM 2869 N N . GLY A 1 378 ? -29.119 30.421 15.300 1.00 41.47 378 GLY A N 1
ATOM 2870 C CA . GLY A 1 378 ? -30.496 30.925 15.271 1.00 41.47 378 GLY A CA 1
ATOM 2871 C C . GLY A 1 378 ? -31.104 30.472 13.933 1.00 41.47 378 GLY A C 1
ATOM 2872 O O . GLY A 1 378 ? -30.647 30.909 12.887 1.00 41.47 378 GLY A O 1
ATOM 2873 N N . ASP A 1 379 ? -31.888 29.400 13.868 1.00 38.22 379 ASP A N 1
ATOM 2874 C CA . ASP A 1 379 ? -33.314 29.275 14.219 1.00 38.22 379 ASP A CA 1
ATOM 2875 C C . ASP A 1 379 ? -34.125 29.069 12.922 1.00 38.22 379 ASP A C 1
ATOM 2877 O O . ASP A 1 379 ? -33.813 29.658 11.892 1.00 38.22 379 ASP A O 1
ATOM 2881 N N . ASP A 1 380 ? -35.110 28.175 13.011 1.00 37.84 380 ASP A N 1
ATOM 2882 C CA . ASP A 1 380 ? -36.327 28.042 12.199 1.00 37.84 380 ASP A CA 1
ATOM 2883 C C . ASP A 1 380 ? -36.270 28.052 10.650 1.00 37.84 380 ASP A C 1
ATOM 2885 O O . ASP A 1 380 ? -35.951 29.033 9.986 1.00 37.84 380 ASP A O 1
ATOM 2889 N N . SER A 1 381 ? -36.782 26.989 10.023 1.00 48.22 381 SER A N 1
ATOM 2890 C CA . SER A 1 381 ? -38.205 26.964 9.638 1.00 48.22 381 SER A CA 1
ATOM 2891 C C . SER A 1 381 ? -38.489 25.973 8.504 1.00 48.22 381 SER A C 1
ATOM 2893 O O . SER A 1 381 ? -37.805 25.905 7.480 1.00 48.22 381 SER A O 1
ATOM 2895 N N . SER A 1 382 ? -39.550 25.205 8.710 1.00 49.66 382 SER A N 1
ATOM 2896 C CA . SER A 1 382 ? -40.156 24.257 7.781 1.00 49.66 382 SER A CA 1
ATOM 2897 C C . SER A 1 382 ? -40.936 24.974 6.673 1.00 49.66 382 SER A C 1
ATOM 2899 O O . SER A 1 382 ? -41.632 25.945 6.945 1.00 49.66 382 SER A O 1
ATOM 2901 N N . SER A 1 383 ? -40.944 24.446 5.447 1.00 41.75 383 SER A N 1
ATOM 2902 C CA . SER A 1 383 ? -42.181 24.317 4.651 1.00 41.75 383 SER A CA 1
ATOM 2903 C C . SER A 1 383 ? -41.959 23.596 3.323 1.00 41.75 383 SER A C 1
ATOM 2905 O O . SER A 1 383 ? -40.906 23.652 2.690 1.00 41.75 383 SER A O 1
ATOM 2907 N N . GLU A 1 384 ? -43.005 22.869 2.955 1.00 49.25 384 GLU A N 1
ATOM 2908 C CA . GLU A 1 384 ? -43.183 22.059 1.763 1.00 49.25 384 GLU A CA 1
ATOM 2909 C C . GLU A 1 384 ? -43.413 22.898 0.493 1.00 49.25 384 GLU A C 1
ATOM 2911 O O . GLU A 1 384 ? -43.881 24.032 0.554 1.00 49.25 384 GLU A O 1
ATOM 2916 N N . GLY A 1 385 ? -43.248 22.260 -0.671 1.00 38.28 385 GLY A N 1
ATOM 2917 C CA . GLY A 1 385 ? -44.214 22.439 -1.759 1.00 38.28 385 GLY A CA 1
ATOM 2918 C C . GLY A 1 385 ? -43.734 23.085 -3.066 1.00 38.28 385 GLY A C 1
ATOM 2919 O O . GLY A 1 385 ? -43.287 24.222 -3.111 1.00 38.28 385 GLY A O 1
ATOM 2920 N N . ALA A 1 386 ? -44.017 22.349 -4.147 1.00 36.22 386 ALA A N 1
ATOM 2921 C CA . ALA A 1 386 ? -44.352 22.808 -5.502 1.00 36.22 386 ALA A CA 1
ATOM 2922 C C . ALA A 1 386 ? -43.243 23.256 -6.487 1.00 36.22 386 ALA A C 1
ATOM 2924 O O . ALA A 1 386 ? -42.727 24.366 -6.477 1.00 36.22 386 ALA A O 1
ATOM 2925 N N . SER A 1 387 ? -42.999 22.361 -7.455 1.00 44.72 387 SER A N 1
ATOM 2926 C CA . SER A 1 387 ? -43.176 22.563 -8.908 1.00 44.72 387 SER A CA 1
ATOM 2927 C C . SER A 1 387 ? -43.300 24.006 -9.432 1.00 44.72 387 SER A C 1
ATOM 2929 O O . SER A 1 387 ? -44.288 24.690 -9.172 1.00 44.72 387 SER A O 1
ATOM 2931 N N . GLY A 1 388 ? -42.380 24.398 -10.320 1.00 33.22 388 GLY A N 1
ATOM 2932 C CA . GLY A 1 388 ? -42.573 25.539 -11.217 1.00 33.22 388 GLY A CA 1
ATOM 2933 C C . GLY A 1 388 ? -41.312 25.916 -11.992 1.00 33.22 388 GLY A C 1
ATOM 2934 O O . GLY A 1 388 ? -40.371 26.471 -11.432 1.00 33.22 388 GLY A O 1
ATOM 2935 N N . TYR A 1 389 ? -41.288 25.642 -13.298 1.00 48.03 389 TYR A N 1
ATOM 2936 C CA . TYR A 1 389 ? -40.247 26.124 -14.210 1.00 48.03 389 TYR A CA 1
ATOM 2937 C C . TYR A 1 389 ? -40.284 27.661 -14.284 1.00 48.03 389 TYR A C 1
ATOM 2939 O O . TYR A 1 389 ? -41.199 28.245 -14.863 1.00 48.03 389 TYR A O 1
ATOM 2947 N N . GLY A 1 390 ? -39.282 28.313 -13.688 1.00 34.84 390 GLY A N 1
ATOM 2948 C CA . GLY A 1 390 ? -39.153 29.767 -13.609 1.00 34.84 390 GLY A CA 1
ATOM 2949 C C . GLY A 1 390 ? -38.087 30.332 -14.550 1.00 34.84 390 GLY A C 1
ATOM 2950 O O . GLY A 1 390 ? -36.896 30.073 -14.412 1.00 34.84 390 GLY A O 1
ATOM 2951 N N . ARG A 1 391 ? -38.558 31.140 -15.498 1.00 40.47 391 ARG A N 1
ATOM 2952 C CA . ARG A 1 391 ? -37.841 31.995 -16.456 1.00 40.47 391 ARG A CA 1
ATOM 2953 C C . ARG A 1 391 ? -36.807 32.912 -15.769 1.00 40.47 391 ARG A C 1
ATOM 2955 O O . ARG A 1 391 ? -37.153 33.635 -14.840 1.00 40.47 391 ARG A O 1
ATOM 2962 N N . LEU A 1 392 ? -35.562 32.927 -16.258 1.00 38.16 392 LEU A N 1
ATOM 2963 C CA . LEU A 1 392 ? -34.477 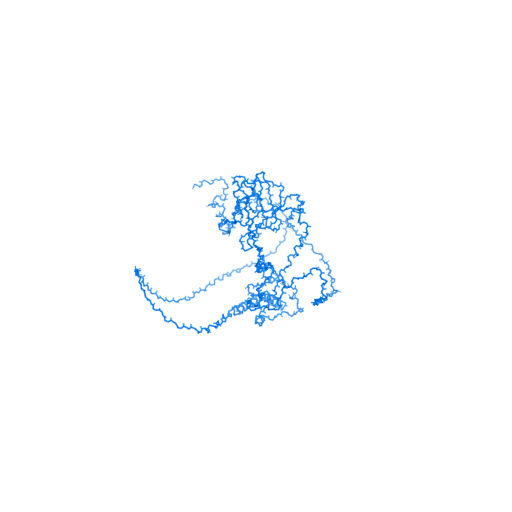33.784 -15.749 1.00 38.16 392 LEU A CA 1
ATOM 2964 C C . LEU A 1 392 ? -34.758 35.273 -16.024 1.00 38.16 392 LEU A C 1
ATOM 2966 O O . LEU A 1 392 ? -34.868 35.679 -17.181 1.00 38.16 392 LEU A O 1
ATOM 2970 N N . GLN A 1 393 ? -34.829 36.088 -14.967 1.00 41.03 393 GLN A N 1
ATOM 2971 C CA . GLN A 1 393 ? -34.736 37.549 -15.061 1.00 41.03 393 GLN A CA 1
ATOM 2972 C C . GLN A 1 393 ? -33.269 38.005 -14.921 1.00 41.03 393 GLN A C 1
ATOM 2974 O O . GLN A 1 393 ? -32.570 37.528 -14.022 1.00 41.03 393 GLN A O 1
ATOM 2979 N N . PRO A 1 394 ? -32.790 38.948 -15.753 1.00 45.69 394 PRO A N 1
ATOM 2980 C CA . PRO A 1 394 ? -31.490 39.584 -15.580 1.00 45.69 394 PRO A CA 1
ATOM 2981 C C . PRO A 1 394 ? -31.613 40.736 -14.572 1.00 45.69 394 PRO A C 1
ATOM 2983 O O . PRO A 1 394 ? -32.356 41.683 -14.814 1.00 45.69 394 PRO A O 1
ATOM 2986 N N . GLY A 1 395 ? -30.898 40.682 -13.441 1.00 53.31 395 GLY A N 1
ATOM 2987 C CA . GLY A 1 395 ? -30.883 41.836 -12.528 1.00 53.31 395 GLY A CA 1
ATOM 2988 C C . GLY A 1 395 ? -30.394 41.656 -11.091 1.00 53.31 395 GLY A C 1
ATOM 2989 O O . GLY A 1 395 ? -30.413 42.636 -10.354 1.00 53.31 395 GLY A O 1
ATOM 2990 N N . ARG A 1 396 ? -29.940 40.474 -10.646 1.00 45.50 396 ARG A N 1
ATOM 2991 C CA . ARG A 1 396 ? -29.330 40.344 -9.306 1.00 45.50 396 ARG A CA 1
ATOM 2992 C C . ARG A 1 396 ? -27.796 40.362 -9.372 1.00 45.50 396 ARG A C 1
ATOM 2994 O O . ARG A 1 396 ? -27.235 39.597 -10.159 1.00 45.50 396 ARG A O 1
ATOM 3001 N N . PRO A 1 397 ? -27.106 41.184 -8.554 1.00 53.38 397 PRO A N 1
ATOM 3002 C CA . PRO A 1 397 ? -25.657 41.103 -8.410 1.00 53.38 397 PRO A CA 1
ATOM 3003 C C . PRO A 1 397 ? -25.281 39.753 -7.786 1.00 53.38 397 PRO A C 1
ATOM 3005 O O . PRO A 1 397 ? -25.903 39.305 -6.822 1.00 53.38 397 PRO A O 1
ATOM 3008 N N . ALA A 1 398 ? -24.293 39.080 -8.376 1.00 47.78 398 ALA A N 1
ATOM 3009 C CA . ALA A 1 398 ? -23.841 37.772 -7.917 1.00 47.78 398 ALA A CA 1
ATOM 3010 C C . ALA A 1 398 ? -23.287 37.853 -6.477 1.00 47.78 398 ALA A C 1
ATOM 3012 O O . ALA A 1 398 ? -22.598 38.824 -6.152 1.00 47.78 398 ALA A O 1
ATOM 3013 N N . PRO A 1 399 ? -23.548 36.847 -5.620 1.00 55.06 399 PRO A N 1
ATOM 3014 C CA . PRO A 1 399 ? -22.994 36.810 -4.273 1.00 55.06 399 PRO A CA 1
ATOM 3015 C C . PRO A 1 399 ? -21.462 36.754 -4.325 1.00 55.06 399 PRO A C 1
ATOM 3017 O O . PRO A 1 399 ? -20.877 36.085 -5.181 1.00 55.06 399 PRO A O 1
ATOM 3020 N N . ALA A 1 400 ? -20.814 37.473 -3.407 1.00 56.94 400 ALA A N 1
ATOM 3021 C CA . ALA A 1 400 ? -19.362 37.535 -3.308 1.00 56.94 400 ALA A CA 1
ATOM 3022 C C . ALA A 1 400 ? -18.786 36.127 -3.083 1.00 56.94 400 ALA A C 1
ATOM 3024 O O . ALA A 1 400 ? -18.985 35.509 -2.038 1.00 56.94 400 ALA A O 1
ATOM 3025 N N . LEU A 1 401 ? -18.076 35.609 -4.086 1.00 50.44 401 LEU A N 1
ATOM 3026 C CA . LEU A 1 401 ? -17.384 34.328 -4.002 1.00 50.44 401 LEU A CA 1
ATOM 3027 C C . LEU A 1 401 ? -16.300 34.408 -2.921 1.00 50.44 401 LEU A C 1
ATOM 3029 O O . LEU A 1 401 ? -15.356 35.194 -3.018 1.00 50.44 401 LEU A O 1
ATOM 3033 N N . GLY A 1 402 ? -16.453 33.581 -1.888 1.00 53.59 402 GLY A N 1
ATOM 3034 C CA . GLY A 1 402 ? -15.513 33.475 -0.779 1.00 53.59 402 GLY A CA 1
ATOM 3035 C C . GLY A 1 402 ? -14.093 33.112 -1.229 1.00 53.59 402 GLY A C 1
ATOM 3036 O O . GLY A 1 402 ? -13.868 32.508 -2.281 1.00 53.59 402 GLY A O 1
ATOM 3037 N N . ARG A 1 403 ? -13.118 33.463 -0.380 1.00 54.72 403 ARG A N 1
ATOM 3038 C CA . ARG A 1 403 ? -11.656 33.424 -0.609 1.00 54.72 403 ARG A CA 1
ATOM 3039 C C . ARG A 1 403 ? -11.095 32.105 -1.181 1.00 54.72 403 ARG A C 1
ATOM 3041 O O . ARG A 1 403 ? -9.990 32.102 -1.721 1.00 54.72 403 ARG A O 1
ATOM 3048 N N . ALA A 1 404 ? -11.834 30.998 -1.112 1.00 50.69 404 ALA A N 1
ATOM 3049 C CA . ALA A 1 404 ? -11.419 29.695 -1.628 1.00 50.69 404 ALA A CA 1
ATOM 3050 C C . ALA A 1 404 ? -11.213 29.667 -3.160 1.00 50.69 404 ALA A C 1
ATOM 3052 O O . ALA A 1 404 ? -10.290 29.003 -3.637 1.00 50.69 404 ALA A O 1
ATOM 3053 N N . CYS A 1 405 ? -11.987 30.431 -3.940 1.00 52.25 405 CYS A N 1
ATOM 3054 C CA . CYS A 1 405 ? -11.860 30.433 -5.406 1.00 52.25 405 CYS A CA 1
ATOM 3055 C C . CYS A 1 405 ? -10.582 31.126 -5.917 1.00 52.25 405 CYS A C 1
ATOM 3057 O O . CYS A 1 405 ? -10.089 30.784 -6.993 1.00 52.25 405 CYS A O 1
ATOM 3059 N N . ALA A 1 406 ? -9.981 32.032 -5.137 1.00 56.72 406 ALA A N 1
ATOM 3060 C CA . ALA A 1 406 ? -8.760 32.735 -5.536 1.00 56.72 406 ALA A CA 1
ATOM 3061 C C . ALA A 1 406 ? -7.526 31.812 -5.588 1.00 56.72 406 ALA A C 1
ATOM 3063 O O . ALA A 1 406 ? -6.665 31.975 -6.452 1.00 56.72 406 ALA A O 1
ATOM 3064 N N . LYS A 1 407 ? -7.448 30.793 -4.717 1.00 55.66 407 LYS A N 1
ATOM 3065 C CA . LYS A 1 407 ? -6.304 29.859 -4.686 1.00 55.66 407 LYS A CA 1
ATOM 3066 C C . LYS A 1 407 ? -6.246 28.932 -5.904 1.00 55.66 407 LYS A C 1
ATOM 3068 O O . LYS A 1 407 ? -5.154 28.565 -6.332 1.00 55.66 407 LYS A O 1
ATOM 3073 N N . MET A 1 408 ? -7.392 28.573 -6.483 1.00 54.78 408 MET A N 1
ATOM 3074 C CA . MET A 1 408 ? -7.440 27.692 -7.658 1.00 54.78 408 MET A CA 1
ATOM 3075 C C . MET A 1 408 ? -7.064 28.427 -8.953 1.00 54.78 408 MET A C 1
ATOM 3077 O O . MET A 1 408 ? -6.415 27.836 -9.813 1.00 54.78 408 MET A O 1
ATOM 3081 N N . ALA A 1 409 ? -7.366 29.726 -9.058 1.00 58.06 409 ALA A N 1
ATOM 3082 C CA . ALA A 1 409 ? -7.054 30.532 -10.243 1.00 58.06 409 ALA A CA 1
ATOM 3083 C C . ALA A 1 409 ? -5.539 30.699 -10.490 1.00 58.06 409 ALA A C 1
ATOM 3085 O O . ALA A 1 409 ? -5.090 30.713 -11.637 1.00 58.06 409 ALA A O 1
ATOM 3086 N N . VAL A 1 410 ? -4.733 30.740 -9.421 1.00 56.69 410 VAL A N 1
ATOM 3087 C CA . VAL A 1 410 ? -3.263 30.834 -9.515 1.00 56.69 410 VAL A CA 1
ATOM 3088 C C . VAL A 1 410 ? -2.648 29.546 -10.078 1.00 56.69 410 VAL A C 1
ATOM 3090 O O . VAL A 1 410 ? -1.655 29.604 -10.801 1.00 56.69 410 VAL A O 1
ATOM 3093 N N . ARG A 1 411 ? -3.251 28.380 -9.806 1.00 59.03 411 ARG A N 1
ATOM 3094 C CA . ARG A 1 411 ? -2.746 27.080 -10.283 1.00 59.03 411 ARG A CA 1
ATOM 3095 C C . ARG A 1 411 ? -3.091 26.782 -11.742 1.00 59.03 411 ARG A C 1
ATOM 3097 O O . ARG A 1 411 ? -2.374 26.010 -12.368 1.00 59.03 411 ARG A O 1
ATOM 3104 N N . THR A 1 412 ? -4.134 27.399 -12.296 1.00 62.00 412 THR A N 1
ATOM 3105 C CA . THR A 1 412 ? -4.565 27.181 -13.689 1.00 62.00 412 THR A CA 1
ATOM 3106 C C . THR A 1 412 ? -4.039 28.231 -14.673 1.00 62.00 412 THR A C 1
ATOM 3108 O O . THR A 1 412 ? -4.464 28.253 -15.823 1.00 62.00 412 THR A O 1
ATOM 3111 N N . GLY A 1 413 ? -3.124 29.113 -14.253 1.00 62.97 413 GLY A N 1
ATOM 3112 C CA . GLY A 1 413 ? -2.488 30.102 -15.135 1.00 62.97 413 GLY A CA 1
ATOM 3113 C C . GLY A 1 413 ? -3.362 31.307 -15.512 1.00 62.97 413 GLY A C 1
ATOM 3114 O O . GLY A 1 413 ? -2.950 32.124 -16.333 1.00 62.97 413 GLY A O 1
ATOM 3115 N N . LEU A 1 414 ? -4.541 31.469 -14.904 1.00 59.97 414 LEU A N 1
ATOM 3116 C CA . LEU A 1 414 ? -5.416 32.621 -15.139 1.00 59.97 414 LEU A CA 1
ATOM 3117 C C . LEU A 1 414 ? -5.009 33.758 -14.194 1.00 59.97 414 LEU A C 1
ATOM 3119 O O . LEU A 1 414 ? -5.425 33.811 -13.041 1.00 59.97 414 LEU A O 1
ATOM 3123 N N . ARG A 1 415 ? -4.136 34.655 -14.671 1.00 62.59 415 ARG A N 1
ATOM 3124 C CA . ARG A 1 415 ? -3.461 35.651 -13.817 1.00 62.59 415 ARG A CA 1
ATOM 3125 C C . ARG A 1 415 ? -4.255 36.916 -13.479 1.00 62.59 415 ARG A C 1
ATOM 3127 O O . ARG A 1 415 ? -3.742 37.733 -12.722 1.00 62.59 415 ARG A O 1
ATOM 3134 N N . CYS A 1 416 ? -5.488 37.105 -13.949 1.00 66.94 416 CYS A N 1
ATOM 3135 C CA . CYS A 1 416 ? -6.307 38.211 -13.445 1.00 66.94 416 CYS A CA 1
ATOM 3136 C C . CYS A 1 416 ? -7.802 37.872 -13.404 1.00 66.94 416 CYS A C 1
ATOM 3138 O O . CYS A 1 416 ? -8.331 37.180 -14.274 1.00 66.94 416 CYS A O 1
ATOM 3140 N N . TYR A 1 417 ? -8.487 38.384 -12.378 1.00 56.66 417 TYR A N 1
ATOM 3141 C CA . TYR A 1 417 ? -9.920 38.174 -12.143 1.00 56.66 417 TYR A CA 1
ATOM 3142 C C . TYR A 1 417 ? -10.790 38.692 -13.305 1.00 56.66 417 TYR A C 1
ATOM 3144 O O . TYR A 1 417 ? -11.804 38.081 -13.638 1.00 56.66 417 TYR A O 1
ATOM 3152 N N . LYS A 1 418 ? -10.346 39.752 -14.002 1.00 55.75 418 LYS A N 1
ATOM 3153 C CA . LYS A 1 418 ? -11.015 40.276 -15.207 1.00 55.75 418 LYS A CA 1
ATOM 3154 C C . LYS A 1 418 ? -11.026 39.275 -16.374 1.00 55.75 418 LYS A C 1
ATOM 3156 O O . LYS A 1 418 ? -12.043 39.168 -17.050 1.00 55.75 418 LYS A O 1
ATOM 3161 N N . CYS A 1 419 ? -9.963 38.488 -16.571 1.00 62.59 419 CYS A N 1
ATOM 3162 C CA . CYS A 1 419 ? -9.916 37.453 -17.617 1.00 62.59 419 CYS A CA 1
ATOM 3163 C C . CYS A 1 419 ? -10.904 36.305 -17.375 1.00 62.59 419 CYS A C 1
ATOM 3165 O O . CYS A 1 419 ? -11.284 35.615 -18.317 1.00 62.59 419 CYS A O 1
ATOM 3167 N N . TYR A 1 420 ? -11.291 36.066 -16.119 1.00 60.41 420 TYR A N 1
ATOM 3168 C CA . TYR A 1 420 ? -12.215 34.987 -15.777 1.00 60.41 420 TYR A CA 1
ATOM 3169 C C . TYR A 1 420 ? -13.671 35.342 -16.113 1.00 60.41 420 TYR A C 1
ATOM 3171 O O . TYR A 1 420 ? -14.430 34.464 -16.518 1.00 60.41 420 TYR A O 1
ATOM 3179 N N . GLN A 1 421 ? -14.059 36.617 -15.985 1.00 61.16 421 GLN A N 1
ATOM 3180 C CA . GLN A 1 421 ? -15.423 37.055 -16.301 1.00 61.16 421 GLN A CA 1
ATOM 3181 C C . GLN A 1 421 ? -15.661 37.250 -17.803 1.00 61.16 421 GLN A C 1
ATOM 3183 O O . GLN A 1 421 ? -16.708 36.855 -18.310 1.00 61.16 421 GLN A O 1
ATOM 3188 N N . GLU A 1 422 ? -14.694 37.797 -18.539 1.00 61.19 422 GLU A N 1
ATOM 3189 C CA . GLU A 1 422 ? -14.830 38.031 -19.979 1.00 61.19 422 GLU A CA 1
ATOM 3190 C C . GLU A 1 422 ? -13.995 37.016 -20.760 1.00 61.19 422 GLU A C 1
ATOM 3192 O O . GLU A 1 422 ? -12.835 37.257 -21.095 1.00 61.19 422 GLU A O 1
ATOM 3197 N N . LYS A 1 423 ? -14.597 35.862 -21.073 1.00 54.12 423 LYS A N 1
ATOM 3198 C CA . LYS A 1 423 ? -13.927 34.702 -21.692 1.00 54.12 423 LYS A CA 1
ATOM 3199 C C . LYS A 1 423 ? -13.199 34.948 -23.029 1.00 54.12 423 LYS A C 1
ATOM 3201 O O . LYS A 1 423 ? -12.611 33.998 -23.532 1.00 54.12 423 LYS A O 1
ATOM 3206 N N . HIS A 1 424 ? -13.192 36.151 -23.621 1.00 49.97 424 HIS A N 1
ATOM 3207 C CA . HIS A 1 424 ? -12.667 36.326 -24.985 1.00 49.97 424 HIS A CA 1
ATOM 3208 C C . HIS A 1 424 ? -11.863 37.589 -25.352 1.00 49.97 424 HIS A C 1
ATOM 3210 O O . HIS A 1 424 ? -11.496 37.685 -26.522 1.00 49.97 424 HIS A O 1
ATOM 3216 N N . ARG A 1 425 ? -11.504 38.540 -24.468 1.00 52.59 425 ARG A N 1
ATOM 3217 C CA . ARG A 1 425 ? -10.794 39.764 -24.945 1.00 52.59 425 ARG A CA 1
ATOM 3218 C C . ARG A 1 425 ? -9.738 40.405 -24.035 1.00 52.59 425 ARG A C 1
ATOM 3220 O O . ARG A 1 425 ? -9.531 41.612 -24.110 1.00 52.59 425 ARG A O 1
ATOM 3227 N N . CYS A 1 426 ? -8.979 39.645 -23.249 1.00 46.06 426 CYS A N 1
ATOM 3228 C CA . CYS A 1 426 ? -7.848 40.248 -22.532 1.00 46.06 426 CYS A CA 1
ATOM 3229 C C . CYS A 1 426 ? -6.521 40.100 -23.302 1.00 46.06 426 CYS A C 1
ATOM 3231 O O . CYS A 1 426 ? -5.975 39.005 -23.404 1.00 46.06 426 CYS A O 1
ATOM 3233 N N . ARG A 1 427 ? -5.998 41.213 -23.841 1.00 55.94 427 ARG A N 1
ATOM 3234 C CA . ARG A 1 427 ? -4.624 41.347 -24.372 1.00 55.94 427 ARG A CA 1
ATOM 3235 C C . ARG A 1 427 ? -3.703 41.968 -23.311 1.00 55.94 427 ARG A C 1
ATOM 3237 O O . ARG A 1 427 ? -3.185 43.064 -23.507 1.00 55.94 427 ARG A O 1
ATOM 3244 N N . CYS A 1 428 ? -3.513 41.300 -22.179 1.00 49.84 428 CYS A N 1
ATOM 3245 C CA . CYS A 1 428 ? -2.433 41.677 -21.266 1.00 49.84 428 CYS A CA 1
ATOM 3246 C C . CYS A 1 428 ? -1.131 41.054 -21.790 1.00 49.84 428 CYS A C 1
ATOM 3248 O O . CYS A 1 428 ? -1.015 39.829 -21.817 1.00 49.84 428 CYS A O 1
ATOM 3250 N N . LYS A 1 429 ? -0.226 41.906 -22.286 1.00 38.28 429 LYS A N 1
ATOM 3251 C CA . LYS A 1 429 ? 1.181 41.574 -22.539 1.00 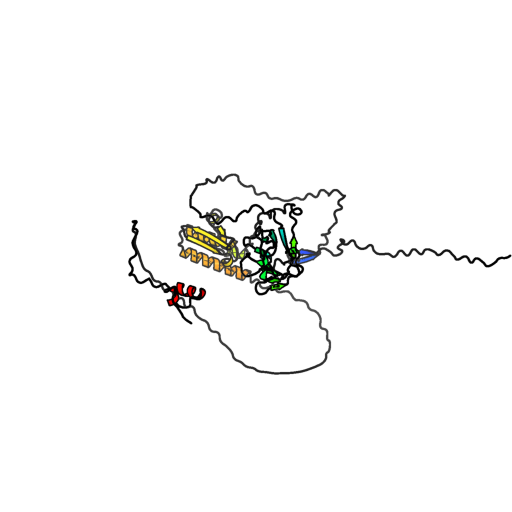38.28 429 LYS A CA 1
ATOM 3252 C C . LYS A 1 429 ? 1.938 41.490 -21.223 1.00 38.28 429 LYS A C 1
ATOM 3254 O O . LYS A 1 429 ? 1.625 42.324 -20.343 1.00 38.28 429 LYS A O 1
#

pLDDT: mean 72.75, std 23.95, range [29.0, 98.5]

Secondary structure (DSSP, 8-state):
--------PPPP-----------PPPPTT---SPPEEE-TTS-EEE-TT-------TTSPPP-----------PPP-------------PPPP------------EEEEE---TTSTTHHHHSEEEEEEEEEETTEEEEEESS-SS--EEEEEGGGTEEEEESSSS-S--SEEE----SSGGG--SPEEEE-SSSEEEETT-EEEEE-TTT--S------TT-----------HHHHHHSPPPPPTTSTHHHH-EEETTTTEEEEEETTEEEEEEHHHHSSHHHHHHHHHHHHHHHHTT--HHHHHHHHHHHHHHHHHHHHHHH--PPP-------------------------------------------------------------PPPS-PPPP---THHHHHHHHTT---HHHHHSTT-----